Protein AF-A0A914H034-F1 (afdb_monomer_lite)

Sequence (395 aa):
MANRPNILLDRRVVGFWAYSAEQTKTSGAKRRPGQNGGRAINGGMAKENAAGRPIFCCCFVCADVLFEVFKFCGPFVLGLKVALISDRFDLLVDAHFNSKEWTLGHLEIQRADDGKGAEIVKIVYNDYERCVERRLPIPQEPFPDNVIGFEGLKISNIDQSVIGFLGLIRPIFNSNGTNLTIYTKDDQNRSLEIICEKIWPLVKDNICGFRLLSSDLDNLRQFSPTVIGDCPKLRVIEFFDLFPEFPADDSAGASSEQAVAKWLHTPRGDGLPKVLRSSYFDSEKMEGLKMEFVNSTNPVNFIIICLWCCSDDVVPFESRNNLTGERLEFRHFKNNYWLLVRCPIERDEDKWAKLEKEAVEWEWYQGNLIIIDFKDRDIAEGNSTLDFDTDGFRH

Radius of gyration: 30.01 Å; chains: 1; bounding box: 95×76×63 Å

Foldseek 3Di:
DDDDDDDDDDPPPDPDDDDDDDDDDDDDDDDDDDDDDDDDDDDDDDDDDPPPDHDPDPPPDDLVNVVVVCVVPDLVCLVPPVLVPDVVSVVSNCVVQVVAADAAEEWEWAQDPVNPHIWIFDWDADPNDTDTPDIGHQDQAADPPSHQFYLEYEYAFDDPSVLNSLQSCLVNLVRAAAAEEEDADPVFLVLLVCCQPRVCVSRQQRHQEYEYEQSNLLSNCLVPLLSLVSRQNHAEYEYEAEAAAPPADSPSPDGSNSVVVVSQPDAHPVRAAREYEYCDDDPVRVVVVVVCVQVDQEAHWYKYKHQHPPDPPDDWDWDDRPNHQWIWTWADDPDRIIITTIGHPDDDVVVVVVSNVCSVVPDCSRTNYYYYHYGNVSYDDDDDDPPDPPPDDDD

Secondary structure (DSSP, 8-state):
----------S----S----------------------------PPPPPTT-----------HHHHHHHHTTS-HHHIIIIIGGG-HHHHHHHHHHHTT--EEEEEEEEEE-TTSSSEEEEEEEEETTEEEEEEEEEPPSSPPPTTEEEEEEEEE--B-HHHHHHHHHTHHHHTTSPEEEEE---TT-HHHHHHIIIIIHHHHGGGEEEEEE-HHHHHHHHHH-TTTTTT-TT--EEEESS----SS---STTS-HHHHHHHHHTSPPTT-PPEEEEES---HHHHHHHHHHHHH--S---EEEEES----TT---EEEEETTTTEEEEEEEETTTEEEEEEEESS--HHHHHHHHHHHHT--TTSS-EEEE---GGGB---SS------TT---

pLDDT: mean 73.42, std 23.0, range [24.98, 97.38]

Structure (mmCIF, N/CA/C/O backbone):
data_AF-A0A914H034-F1
#
_entry.id   AF-A0A914H034-F1
#
loop_
_atom_site.group_PDB
_atom_site.id
_atom_site.type_symbol
_atom_site.label_atom_id
_atom_site.label_alt_id
_atom_site.label_comp_id
_atom_site.label_asym_id
_atom_site.label_entity_id
_atom_site.label_seq_id
_atom_site.pdbx_PDB_ins_code
_atom_site.Cartn_x
_atom_site.Cartn_y
_atom_site.Cartn_z
_atom_site.occupancy
_atom_site.B_iso_or_equiv
_atom_site.auth_seq_id
_atom_site.auth_comp_id
_atom_site.auth_asym_id
_atom_site.auth_atom_id
_atom_site.pdbx_PDB_model_num
ATOM 1 N N . MET A 1 1 ? 27.112 -2.038 25.790 1.00 33.78 1 MET A N 1
ATOM 2 C CA . MET A 1 1 ? 27.891 -2.229 24.545 1.00 33.78 1 MET A CA 1
ATOM 3 C C . MET A 1 1 ? 27.440 -1.175 23.547 1.00 33.78 1 MET A C 1
ATOM 5 O O . MET A 1 1 ? 26.280 -0.800 23.580 1.00 33.78 1 MET A O 1
ATOM 9 N N . ALA A 1 2 ? 28.393 -0.583 22.834 1.00 26.38 2 ALA A N 1
ATOM 10 C CA . ALA A 1 2 ? 28.428 0.838 22.497 1.00 26.38 2 ALA A CA 1
ATOM 11 C C . ALA A 1 2 ? 27.430 1.333 21.428 1.00 26.38 2 ALA A C 1
ATOM 13 O O . ALA A 1 2 ? 27.251 0.714 20.382 1.00 26.38 2 ALA A O 1
ATOM 14 N N . ASN A 1 3 ? 26.879 2.518 21.715 1.00 26.77 3 ASN A N 1
ATOM 15 C CA . ASN A 1 3 ? 26.136 3.423 20.836 1.00 26.77 3 ASN A CA 1
ATOM 16 C C . ASN A 1 3 ? 26.918 3.781 19.559 1.00 26.77 3 ASN A C 1
ATOM 18 O O . ASN A 1 3 ? 28.093 4.142 19.638 1.00 26.77 3 ASN A O 1
ATOM 22 N N . ARG A 1 4 ? 26.234 3.812 18.407 1.00 27.89 4 ARG A N 1
ATOM 23 C CA . ARG A 1 4 ? 26.635 4.607 17.233 1.00 27.89 4 ARG A CA 1
ATOM 24 C C . ARG A 1 4 ? 25.647 5.771 17.056 1.00 27.89 4 ARG A C 1
ATOM 26 O O . ARG A 1 4 ? 24.446 5.530 17.162 1.00 27.89 4 ARG A O 1
ATOM 33 N N . PRO A 1 5 ? 26.107 7.009 16.806 1.00 29.20 5 PRO A N 1
ATOM 34 C CA . PRO A 1 5 ? 25.226 8.156 16.627 1.00 29.20 5 PRO A CA 1
ATOM 35 C C . PRO A 1 5 ? 24.739 8.259 15.174 1.00 29.20 5 PRO A C 1
ATOM 37 O O . PRO A 1 5 ? 25.544 8.237 14.244 1.00 29.20 5 PRO A O 1
ATOM 40 N N . ASN A 1 6 ? 23.428 8.429 14.989 1.00 26.75 6 ASN A N 1
ATOM 41 C CA . ASN A 1 6 ? 22.855 8.968 13.755 1.00 26.75 6 ASN A CA 1
ATOM 42 C C . ASN A 1 6 ? 23.093 10.482 13.745 1.00 26.75 6 ASN A C 1
ATOM 44 O O . ASN A 1 6 ? 22.593 11.198 14.613 1.00 26.75 6 ASN A O 1
ATOM 48 N N . ILE A 1 7 ? 23.870 10.967 12.779 1.00 27.20 7 ILE A N 1
ATOM 49 C CA . ILE A 1 7 ? 24.050 12.399 12.546 1.00 27.20 7 ILE A CA 1
ATOM 50 C C . ILE A 1 7 ? 22.860 12.879 11.708 1.00 27.20 7 ILE A C 1
ATOM 52 O O . ILE A 1 7 ? 22.799 12.646 10.505 1.00 27.20 7 ILE A O 1
ATOM 56 N N . LEU A 1 8 ? 21.910 13.535 12.375 1.00 26.11 8 LEU A N 1
ATOM 57 C CA . LEU A 1 8 ? 20.921 14.420 11.763 1.00 26.11 8 LEU A CA 1
ATOM 58 C C . LEU A 1 8 ? 21.635 15.698 11.302 1.00 26.11 8 LEU A C 1
ATOM 60 O O . LEU A 1 8 ? 22.186 16.427 12.125 1.00 26.11 8 LEU A O 1
ATOM 64 N N . LEU A 1 9 ? 21.611 15.984 10.001 1.00 27.09 9 LEU A N 1
ATOM 65 C CA . LEU A 1 9 ? 21.954 17.305 9.476 1.00 27.09 9 LEU A CA 1
ATOM 66 C C . LEU A 1 9 ? 20.685 18.166 9.453 1.00 27.09 9 LEU A C 1
ATOM 68 O O . LEU A 1 9 ? 19.793 17.983 8.627 1.00 27.09 9 LEU A O 1
ATOM 72 N N . ASP A 1 10 ? 20.618 19.081 10.418 1.00 25.31 10 ASP A N 1
ATOM 73 C CA . ASP A 1 10 ? 19.625 20.146 10.548 1.00 25.31 10 ASP A CA 1
ATOM 74 C C . ASP A 1 10 ? 19.716 21.123 9.357 1.00 25.31 10 ASP A C 1
ATOM 76 O O . ASP A 1 10 ? 20.779 21.664 9.046 1.00 25.31 10 ASP A O 1
ATOM 80 N N . ARG A 1 11 ? 18.584 21.370 8.689 1.00 31.94 11 ARG A N 1
ATOM 81 C CA . ARG A 1 11 ? 18.428 22.272 7.532 1.00 31.94 11 ARG A CA 1
ATOM 82 C C . ARG A 1 11 ? 18.349 23.765 7.911 1.00 31.94 11 ARG A C 1
ATOM 84 O O . ARG A 1 11 ? 17.781 24.555 7.160 1.00 31.94 11 ARG A O 1
ATOM 91 N N . ARG A 1 12 ? 18.909 24.201 9.045 1.00 28.81 12 ARG A N 1
ATOM 92 C CA . ARG A 1 12 ? 18.819 25.605 9.503 1.00 28.81 12 ARG A CA 1
ATOM 93 C C . ARG A 1 12 ? 20.148 26.298 9.804 1.00 28.81 12 ARG A C 1
ATOM 95 O O . ARG A 1 12 ? 20.199 27.084 10.735 1.00 28.81 12 ARG A O 1
ATOM 102 N N . VAL A 1 13 ? 21.214 26.102 9.025 1.00 31.27 13 VAL A N 1
ATOM 103 C CA . VAL A 1 13 ? 22.381 27.015 9.080 1.00 31.27 13 VAL A CA 1
ATOM 104 C C . VAL A 1 13 ? 23.080 27.119 7.718 1.00 31.27 13 VAL A C 1
ATOM 106 O O . VAL A 1 13 ? 24.207 26.672 7.556 1.00 31.27 13 VAL A O 1
ATOM 109 N N . VAL A 1 14 ? 22.439 27.720 6.712 1.00 29.75 14 VAL A N 1
ATOM 110 C CA . VAL A 1 14 ? 23.161 28.266 5.543 1.00 29.75 14 VAL A CA 1
ATOM 111 C C . VAL A 1 14 ? 22.533 29.601 5.176 1.00 29.75 14 VAL A C 1
ATOM 113 O O . VAL A 1 14 ? 21.721 29.730 4.270 1.00 29.75 14 VAL A O 1
ATOM 116 N N . GLY A 1 15 ? 22.877 30.607 5.961 1.00 30.59 15 GLY A N 1
ATOM 117 C CA . GLY A 1 15 ? 22.486 31.982 5.717 1.00 30.59 15 GLY A CA 1
ATOM 118 C C . GLY A 1 15 ? 23.457 32.885 6.437 1.00 30.59 15 GLY A C 1
ATOM 119 O O . GLY A 1 15 ? 23.074 33.483 7.420 1.00 30.59 15 GLY A O 1
ATOM 120 N N . PHE A 1 16 ? 24.721 32.889 6.019 1.00 28.45 16 PHE A N 1
ATOM 121 C CA . PHE A 1 16 ? 25.703 33.949 6.261 1.00 28.45 16 PHE A CA 1
ATOM 122 C C . PHE A 1 16 ? 26.951 33.595 5.434 1.00 28.45 16 PHE A C 1
ATOM 124 O O . PHE A 1 16 ? 27.324 32.428 5.393 1.00 28.45 16 PHE A O 1
ATOM 131 N N . TRP A 1 17 ? 27.565 34.594 4.790 1.00 24.98 17 TRP A N 1
ATOM 132 C CA . TRP A 1 17 ? 28.647 34.528 3.780 1.00 24.98 17 TRP A CA 1
ATOM 133 C C . TRP A 1 17 ? 28.222 34.530 2.301 1.00 24.98 17 TRP A C 1
ATOM 135 O O . TRP A 1 17 ? 28.810 33.862 1.458 1.00 24.98 17 TRP A O 1
ATOM 145 N N . ALA A 1 18 ? 27.278 35.406 1.959 1.00 27.52 18 ALA A N 1
ATOM 146 C CA . ALA A 1 18 ? 27.409 36.208 0.746 1.00 27.52 18 ALA A CA 1
ATOM 147 C C . ALA A 1 18 ? 28.005 37.560 1.164 1.00 27.52 18 ALA A C 1
ATOM 149 O O . ALA A 1 18 ? 27.320 38.307 1.848 1.00 27.52 18 ALA A O 1
ATOM 150 N N . TYR A 1 19 ? 29.280 37.821 0.859 1.00 25.20 19 TYR A N 1
ATOM 151 C CA . TYR A 1 19 ? 29.869 39.144 0.581 1.00 25.20 19 TYR A CA 1
ATOM 152 C C . TYR A 1 19 ? 31.392 39.001 0.435 1.00 25.20 19 TYR A C 1
ATOM 154 O O . TYR A 1 19 ? 32.032 38.314 1.225 1.00 25.20 19 TYR A O 1
ATOM 162 N N . SER A 1 20 ? 31.955 39.744 -0.520 1.00 27.52 20 SER A N 1
ATOM 163 C CA . SER A 1 20 ? 33.391 39.953 -0.773 1.00 27.52 20 SER A CA 1
ATOM 164 C C . SER A 1 20 ? 34.043 39.049 -1.827 1.00 27.52 20 SER A C 1
ATOM 166 O O . SER A 1 20 ? 34.784 38.125 -1.510 1.00 27.52 20 SER A O 1
ATOM 168 N N . ALA A 1 21 ? 33.808 39.380 -3.102 1.00 26.20 21 ALA A N 1
ATOM 169 C CA . ALA A 1 21 ? 34.859 39.411 -4.127 1.00 26.20 21 ALA A CA 1
ATOM 170 C C . ALA A 1 21 ? 34.345 40.125 -5.393 1.00 26.20 21 ALA A C 1
ATOM 172 O O . ALA A 1 21 ? 34.190 39.525 -6.452 1.00 26.20 21 ALA A O 1
ATOM 173 N N . GLU A 1 22 ? 34.088 41.427 -5.279 1.00 27.95 22 GLU A N 1
ATOM 174 C CA . GLU A 1 22 ? 34.016 42.329 -6.429 1.00 27.95 22 GLU A CA 1
ATOM 175 C C . GLU A 1 22 ? 35.143 43.363 -6.273 1.00 27.95 22 GLU A C 1
ATOM 177 O O . GLU A 1 22 ? 35.402 43.818 -5.161 1.00 27.95 22 GLU A O 1
ATOM 182 N N . GLN A 1 23 ? 35.797 43.714 -7.389 1.00 27.25 23 GLN A N 1
ATOM 183 C CA . GLN A 1 23 ? 37.018 44.537 -7.539 1.00 27.25 23 GLN A CA 1
ATOM 184 C C . GLN A 1 23 ? 38.332 43.755 -7.303 1.00 27.25 23 GLN A C 1
ATOM 186 O O . GLN A 1 23 ? 38.670 43.375 -6.195 1.00 27.25 23 GLN A O 1
ATOM 191 N N . THR A 1 24 ? 39.183 43.463 -8.289 1.00 27.30 24 THR A N 1
ATOM 192 C CA . THR A 1 24 ? 39.788 44.374 -9.270 1.00 27.30 24 THR A CA 1
ATOM 193 C C . THR A 1 24 ? 40.507 43.555 -10.362 1.00 27.30 24 THR A C 1
ATOM 195 O O . THR A 1 24 ? 41.360 42.720 -10.072 1.00 27.30 24 THR A O 1
ATOM 198 N N . LYS A 1 25 ? 40.228 43.824 -11.643 1.00 28.62 25 LYS A N 1
ATOM 199 C CA . LYS A 1 25 ? 41.107 43.465 -12.771 1.00 28.62 25 LYS A CA 1
ATOM 200 C C . LYS A 1 25 ? 41.121 44.622 -13.761 1.00 28.62 25 LYS A C 1
ATOM 202 O O . LYS A 1 25 ? 40.299 44.649 -14.660 1.00 28.62 25 LYS A O 1
ATOM 207 N N . THR A 1 26 ? 42.078 45.534 -13.609 1.00 30.92 26 THR A N 1
ATOM 208 C CA . THR A 1 26 ? 42.642 46.329 -14.714 1.00 30.92 26 THR A CA 1
ATOM 209 C C . THR A 1 26 ? 43.919 47.018 -14.242 1.00 30.92 26 THR A C 1
ATOM 211 O O . THR A 1 26 ? 43.862 48.069 -13.612 1.00 30.92 26 THR A O 1
ATOM 214 N N . SER A 1 27 ? 45.081 46.471 -14.590 1.00 29.19 27 SER A N 1
ATOM 215 C CA . SER A 1 27 ? 46.265 47.290 -14.864 1.00 29.19 27 SER A CA 1
ATOM 216 C C . SER A 1 27 ? 47.258 46.496 -15.714 1.00 29.19 27 SER A C 1
ATOM 218 O O . SER A 1 27 ? 47.774 45.450 -15.328 1.00 29.19 27 SER A O 1
ATOM 220 N N . GLY A 1 28 ? 47.476 46.987 -16.934 1.00 28.36 28 GLY A N 1
ATOM 221 C CA . GLY A 1 28 ? 48.569 46.552 -17.794 1.00 28.36 28 GLY A CA 1
ATOM 222 C C . GLY A 1 28 ? 49.893 47.131 -17.301 1.00 28.36 28 GLY A C 1
ATOM 223 O O . GLY A 1 28 ? 49.945 48.262 -16.823 1.00 28.36 28 GLY A O 1
ATOM 224 N N . ALA A 1 29 ? 50.974 46.369 -17.448 1.00 28.22 29 ALA A N 1
ATOM 225 C CA . ALA A 1 29 ? 52.325 46.821 -17.135 1.00 28.22 29 ALA A CA 1
ATOM 226 C C . ALA A 1 29 ? 53.137 47.074 -18.416 1.00 28.22 29 ALA A C 1
ATOM 228 O O . ALA A 1 29 ? 53.155 46.255 -19.336 1.00 28.22 29 ALA A O 1
ATOM 229 N N . LYS A 1 30 ? 53.861 48.201 -18.446 1.00 31.17 30 LYS A N 1
ATOM 230 C CA . LYS A 1 30 ? 54.890 48.552 -19.436 1.00 31.17 30 LYS A CA 1
ATOM 231 C C . LYS A 1 30 ? 56.247 48.712 -18.714 1.00 31.17 30 LYS A C 1
ATOM 233 O O . LYS A 1 30 ? 56.347 49.529 -17.814 1.00 31.17 30 LYS A O 1
ATOM 238 N N . ARG A 1 31 ? 57.260 47.978 -19.212 1.00 27.50 31 ARG A N 1
ATOM 239 C CA . ARG A 1 31 ? 58.741 48.203 -19.232 1.00 27.50 31 ARG A CA 1
ATOM 240 C C . ARG A 1 31 ? 59.597 48.274 -17.925 1.00 27.50 31 ARG A C 1
ATOM 242 O O . ARG A 1 31 ? 59.511 49.240 -17.191 1.00 27.50 31 ARG A O 1
ATOM 249 N N .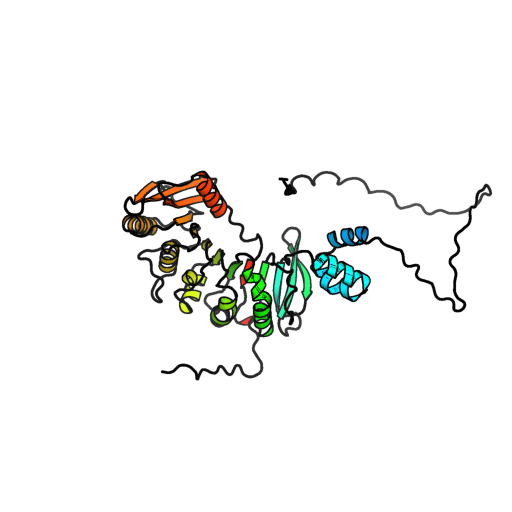 ARG A 1 32 ? 60.496 47.261 -17.793 1.00 27.91 32 ARG A N 1
ATOM 250 C CA . ARG A 1 32 ? 61.972 47.157 -17.460 1.00 27.91 32 ARG A CA 1
ATOM 251 C C . ARG A 1 32 ? 62.747 48.338 -16.798 1.00 27.91 32 ARG A C 1
ATOM 253 O O . ARG A 1 32 ? 62.355 49.467 -17.056 1.00 27.91 32 ARG A O 1
ATOM 260 N N . PRO A 1 33 ? 63.997 48.150 -16.260 1.00 40.22 33 PRO A N 1
ATOM 261 C CA . PRO A 1 33 ? 64.722 46.964 -15.718 1.00 40.22 33 PRO A CA 1
ATOM 262 C C . PRO A 1 33 ? 65.482 47.224 -14.371 1.00 40.22 33 PRO A C 1
ATOM 264 O O . PRO A 1 33 ? 65.667 48.365 -13.968 1.00 40.22 33 PRO A O 1
ATOM 267 N N . GLY A 1 34 ? 66.025 46.182 -13.717 1.00 27.81 34 GLY A N 1
ATOM 268 C CA . GLY A 1 34 ? 66.984 46.335 -12.602 1.00 27.81 34 GLY A CA 1
ATOM 269 C C . GLY A 1 34 ? 67.473 45.004 -12.013 1.00 27.81 34 GLY A C 1
ATOM 270 O O . GLY A 1 34 ? 66.679 44.099 -11.799 1.00 27.81 34 GLY A O 1
ATOM 271 N N . GLN A 1 35 ? 68.787 44.879 -11.826 1.00 30.94 35 GLN A N 1
ATOM 272 C CA . GLN A 1 35 ? 69.571 43.665 -11.554 1.00 30.94 35 GLN A CA 1
ATOM 273 C C . GLN A 1 35 ? 69.698 43.259 -10.066 1.00 30.94 35 GLN A C 1
ATOM 275 O O . GLN A 1 35 ? 69.736 44.111 -9.187 1.00 30.94 35 GLN A O 1
ATOM 280 N N . ASN A 1 36 ? 69.985 41.956 -9.896 1.00 29.70 36 ASN A N 1
ATOM 281 C CA . ASN A 1 36 ? 70.813 41.272 -8.880 1.00 29.70 36 ASN A CA 1
ATOM 282 C C . ASN A 1 36 ? 70.267 40.955 -7.473 1.00 29.70 36 ASN A C 1
ATOM 284 O O . ASN A 1 36 ? 69.994 41.844 -6.677 1.00 29.70 36 ASN A O 1
ATOM 288 N N . GLY A 1 37 ? 70.340 39.655 -7.122 1.00 27.02 37 GLY A N 1
ATOM 289 C CA . GLY A 1 37 ? 70.694 39.231 -5.758 1.00 27.02 37 GLY A CA 1
ATOM 290 C C . GLY A 1 37 ? 70.120 37.916 -5.198 1.00 27.02 37 GLY A C 1
ATOM 291 O O . GLY A 1 37 ? 69.423 37.972 -4.201 1.00 27.02 37 GLY A O 1
ATOM 292 N N . GLY A 1 38 ? 70.482 36.750 -5.761 1.00 25.88 38 GLY A N 1
ATOM 293 C CA . GLY A 1 38 ? 70.728 35.487 -5.022 1.00 25.88 38 GLY A CA 1
ATOM 294 C C . GLY A 1 38 ? 69.562 34.686 -4.402 1.00 25.88 38 GLY A C 1
ATOM 295 O O . GLY A 1 38 ? 69.016 35.068 -3.379 1.00 25.88 38 GLY A O 1
ATOM 296 N N . ARG A 1 39 ? 69.302 33.462 -4.893 1.00 27.33 39 ARG A N 1
ATOM 297 C CA . ARG A 1 39 ? 69.885 32.183 -4.402 1.00 27.33 39 ARG A CA 1
ATOM 298 C C . ARG A 1 39 ? 69.166 31.017 -5.100 1.00 27.33 39 ARG A C 1
ATOM 300 O O . ARG A 1 39 ? 67.983 30.783 -4.883 1.00 27.33 39 ARG A O 1
ATOM 307 N N . ALA A 1 40 ? 69.886 30.307 -5.964 1.00 29.03 40 ALA A N 1
ATOM 308 C CA . ALA A 1 40 ? 69.410 29.096 -6.619 1.00 29.03 40 ALA A CA 1
ATOM 309 C C . ALA A 1 40 ? 69.685 27.871 -5.736 1.00 29.03 40 ALA A C 1
ATOM 311 O O . ALA A 1 40 ? 70.796 27.714 -5.231 1.00 29.03 40 ALA A O 1
ATOM 312 N N . ILE A 1 41 ? 68.694 26.987 -5.630 1.00 30.16 41 ILE A N 1
ATOM 313 C CA . ILE A 1 41 ? 68.895 25.555 -5.401 1.00 30.16 41 ILE A CA 1
ATOM 314 C C . ILE A 1 41 ? 68.075 24.846 -6.491 1.00 30.16 41 ILE A C 1
ATOM 316 O O . ILE A 1 41 ? 66.880 24.618 -6.343 1.00 30.16 41 ILE A O 1
ATOM 320 N N . ASN A 1 42 ? 68.714 24.590 -7.635 1.00 33.97 42 ASN A N 1
ATOM 321 C CA . ASN A 1 42 ? 68.317 23.522 -8.561 1.00 33.97 42 ASN A CA 1
ATOM 322 C C . ASN A 1 42 ? 68.761 22.188 -7.923 1.00 33.97 42 ASN A C 1
ATOM 324 O O . ASN A 1 42 ? 69.779 22.163 -7.240 1.00 33.97 42 ASN A O 1
ATOM 328 N N . GLY A 1 43 ? 68.125 21.039 -8.115 1.00 27.00 43 GLY A N 1
ATOM 329 C CA . GLY A 1 43 ? 66.999 20.696 -8.966 1.00 27.00 43 GLY A CA 1
ATOM 330 C C . GLY A 1 43 ? 66.716 19.189 -8.871 1.00 27.00 43 GLY A C 1
ATOM 331 O O . GLY A 1 43 ? 67.503 18.431 -8.308 1.00 27.00 43 GLY A O 1
ATOM 332 N N . GLY A 1 44 ? 65.595 18.763 -9.446 1.00 27.41 44 GLY A N 1
ATOM 333 C CA . GLY A 1 44 ? 65.280 17.367 -9.738 1.00 27.41 44 GLY A CA 1
ATOM 334 C C . GLY A 1 44 ? 64.840 17.280 -11.194 1.00 27.41 44 GLY A C 1
ATOM 335 O O . GLY A 1 44 ? 63.781 17.787 -11.549 1.00 27.41 44 GLY A O 1
ATOM 336 N N . MET A 1 45 ? 65.711 16.726 -12.038 1.00 33.88 45 MET A N 1
ATOM 337 C CA . MET A 1 45 ? 65.561 16.611 -13.491 1.00 33.88 45 MET A CA 1
ATOM 338 C C . MET A 1 45 ? 64.436 15.647 -13.887 1.00 33.88 45 MET A C 1
ATOM 340 O O . MET A 1 45 ? 64.402 14.508 -13.421 1.00 33.88 45 MET A O 1
ATOM 344 N N . ALA A 1 46 ? 63.606 16.059 -14.846 1.00 39.12 46 ALA A N 1
ATOM 345 C CA . ALA A 1 46 ? 62.898 15.132 -15.720 1.00 39.12 46 ALA A CA 1
ATOM 346 C C . ALA A 1 46 ? 63.927 14.429 -16.625 1.00 39.12 46 ALA A C 1
ATOM 348 O O . ALA A 1 46 ? 64.769 15.091 -17.233 1.00 39.12 46 ALA A O 1
ATOM 349 N N . LYS A 1 47 ? 63.893 13.095 -16.692 1.00 40.97 47 LYS A N 1
ATOM 350 C CA . LYS A 1 47 ? 64.676 12.324 -17.666 1.00 40.97 47 LYS A CA 1
ATOM 351 C C . LYS A 1 47 ? 63.790 11.990 -18.863 1.00 40.97 47 LYS A C 1
ATOM 353 O O . LYS A 1 47 ? 62.738 11.383 -18.694 1.00 40.97 47 LYS A O 1
ATOM 358 N N . GLU A 1 48 ? 64.247 12.358 -20.053 1.00 36.66 48 GLU A N 1
ATOM 359 C CA . GLU A 1 48 ? 63.692 11.929 -21.338 1.00 36.66 48 GLU A CA 1
ATOM 360 C C . GLU A 1 48 ? 64.428 10.670 -21.823 1.00 36.66 48 GLU A C 1
ATOM 362 O O . GLU A 1 48 ? 65.621 10.494 -21.566 1.00 36.66 48 GLU A O 1
ATOM 367 N N . ASN A 1 49 ? 63.730 9.778 -22.527 1.00 46.34 49 ASN A N 1
ATOM 368 C CA . ASN A 1 49 ? 64.359 8.700 -23.289 1.00 46.34 49 ASN A CA 1
ATOM 369 C C . ASN A 1 49 ? 64.638 9.159 -24.733 1.00 46.34 49 ASN A C 1
ATOM 371 O O . ASN A 1 49 ? 64.053 10.126 -25.218 1.00 46.34 49 ASN A O 1
ATOM 375 N N . ALA A 1 50 ? 65.534 8.449 -25.429 1.00 47.16 50 ALA A N 1
ATOM 376 C CA . ALA A 1 50 ? 66.134 8.836 -26.716 1.00 47.16 50 ALA A CA 1
ATOM 377 C C . ALA A 1 50 ? 65.162 9.005 -27.914 1.00 47.16 50 ALA A C 1
ATOM 379 O O . ALA A 1 50 ? 65.611 9.184 -29.041 1.00 47.16 50 ALA A O 1
ATOM 380 N N . ALA A 1 51 ? 63.847 8.958 -27.687 1.00 51.97 51 ALA A N 1
ATOM 381 C CA . ALA A 1 51 ? 62.807 9.169 -28.692 1.00 51.97 51 ALA A CA 1
ATOM 382 C C . ALA A 1 51 ? 61.851 10.340 -28.364 1.00 51.97 51 ALA A C 1
ATOM 384 O O . ALA A 1 51 ? 60.840 10.494 -29.045 1.00 51.97 51 ALA A O 1
ATOM 385 N N . GLY A 1 52 ? 62.138 11.156 -27.340 1.00 41.91 52 GLY A N 1
ATOM 386 C CA . GLY A 1 52 ? 61.424 12.417 -27.093 1.00 41.91 52 GLY A CA 1
ATOM 387 C C . GLY A 1 52 ? 59.934 12.276 -26.749 1.00 41.91 52 GLY A C 1
ATOM 388 O O . GLY A 1 52 ? 59.139 13.133 -27.131 1.00 41.91 52 GLY A O 1
ATOM 389 N N . ARG A 1 53 ? 59.523 11.206 -26.049 1.00 35.97 53 ARG A N 1
ATOM 390 C CA . ARG A 1 53 ? 58.152 11.090 -25.516 1.00 35.97 53 ARG A CA 1
ATOM 391 C C . ARG A 1 53 ? 58.112 11.459 -24.028 1.00 35.97 53 ARG A C 1
ATOM 393 O O . ARG A 1 53 ? 58.981 11.006 -23.282 1.00 35.97 53 ARG A O 1
ATOM 400 N N . PRO A 1 54 ? 57.102 12.223 -23.569 1.00 34.31 54 PRO A N 1
ATOM 401 C CA . PRO A 1 54 ? 56.961 12.554 -22.158 1.00 34.31 54 PRO A CA 1
ATOM 402 C C . PRO A 1 54 ? 56.644 11.294 -21.345 1.00 34.31 54 PRO A C 1
ATOM 404 O O . PRO A 1 54 ? 55.698 10.564 -21.643 1.00 34.31 54 PRO A O 1
ATOM 407 N N . ILE A 1 55 ? 57.432 11.048 -20.299 1.00 40.06 55 ILE A N 1
ATOM 408 C CA . ILE A 1 55 ? 57.099 10.069 -19.265 1.00 40.06 55 ILE A CA 1
ATOM 409 C C . ILE A 1 55 ? 56.025 10.720 -18.392 1.00 40.06 55 ILE A C 1
ATOM 411 O O . ILE A 1 55 ? 56.313 11.663 -17.654 1.00 40.06 55 ILE A O 1
ATOM 415 N N . PHE A 1 56 ? 54.783 10.240 -18.480 1.00 35.94 56 PHE A N 1
ATOM 416 C CA . PHE A 1 56 ? 53.770 10.572 -17.482 1.00 35.94 56 PHE A CA 1
ATOM 417 C C . PHE A 1 56 ? 54.241 10.001 -16.144 1.00 35.94 56 PHE A C 1
ATOM 419 O O . PHE A 1 56 ? 54.238 8.791 -15.922 1.00 35.94 56 PHE A O 1
ATOM 426 N N . CYS A 1 57 ? 54.712 10.881 -15.266 1.00 31.81 57 CYS A N 1
ATOM 427 C CA . CYS A 1 57 ? 54.997 10.539 -13.886 1.00 31.81 57 CYS A CA 1
ATOM 428 C C . CYS A 1 57 ? 53.659 10.155 -13.241 1.00 31.81 57 CYS A C 1
ATOM 430 O O . CYS A 1 57 ? 52.777 11.003 -13.108 1.00 31.81 57 CYS A O 1
ATOM 432 N N . CYS A 1 58 ? 53.474 8.878 -12.898 1.00 35.56 58 CYS A N 1
ATOM 433 C CA . CYS A 1 58 ? 52.323 8.434 -12.119 1.00 35.56 58 CYS A CA 1
ATOM 434 C C . CYS A 1 58 ? 52.348 9.148 -10.764 1.00 35.56 58 CYS A C 1
ATOM 436 O O . CYS A 1 58 ? 53.057 8.731 -9.847 1.00 35.56 58 CYS A O 1
ATOM 438 N N . CYS A 1 59 ? 51.579 10.228 -10.627 1.00 38.66 59 CYS A N 1
ATOM 439 C CA . CYS A 1 59 ? 51.277 10.811 -9.330 1.00 38.66 59 CYS A CA 1
ATOM 440 C C . CYS A 1 59 ? 50.602 9.729 -8.474 1.00 38.66 59 CYS A C 1
ATOM 442 O O . CYS A 1 59 ? 49.499 9.279 -8.781 1.00 38.66 59 CYS A O 1
ATOM 444 N N . PHE A 1 60 ? 51.278 9.279 -7.417 1.00 41.66 60 PHE A N 1
ATOM 445 C CA . PHE A 1 60 ? 50.723 8.343 -6.443 1.00 41.66 60 PHE A CA 1
ATOM 446 C C . PHE A 1 60 ? 49.657 9.074 -5.614 1.00 41.66 60 PHE A C 1
ATOM 448 O O . PHE A 1 60 ? 49.960 9.705 -4.606 1.00 41.66 60 PHE A O 1
ATOM 455 N N . VAL A 1 61 ? 48.401 9.025 -6.055 1.00 53.69 61 VAL A N 1
ATOM 456 C CA . VAL A 1 61 ? 47.261 9.440 -5.229 1.00 53.69 61 VAL A CA 1
ATOM 457 C C . VAL A 1 61 ? 46.918 8.274 -4.291 1.00 53.69 61 VAL A C 1
ATOM 459 O O . VAL A 1 61 ? 46.806 7.127 -4.733 1.00 53.69 61 VAL A O 1
ATOM 462 N N . CYS A 1 62 ? 46.832 8.544 -2.985 1.00 54.16 62 CYS A N 1
ATOM 463 C CA . CYS A 1 62 ? 46.509 7.540 -1.965 1.00 54.16 62 CYS A CA 1
ATOM 464 C C . CYS A 1 62 ? 45.054 7.054 -2.112 1.00 54.16 62 CYS A C 1
ATOM 466 O O . CYS A 1 62 ? 44.179 7.843 -2.470 1.00 54.16 62 CYS A O 1
ATOM 468 N N . ALA A 1 63 ? 44.788 5.780 -1.799 1.00 53.97 63 ALA A N 1
ATOM 469 C CA . ALA A 1 63 ? 43.442 5.197 -1.825 1.00 53.97 63 ALA A CA 1
ATOM 470 C C . ALA A 1 63 ? 42.452 5.980 -0.944 1.00 53.97 63 ALA A C 1
ATOM 472 O O . ALA A 1 63 ? 41.323 6.209 -1.361 1.00 53.97 63 ALA A O 1
ATOM 473 N N . ASP A 1 64 ? 42.898 6.486 0.208 1.00 55.69 64 ASP A N 1
ATOM 474 C CA . ASP A 1 64 ? 42.063 7.285 1.116 1.00 55.69 64 ASP A CA 1
ATOM 475 C C . ASP A 1 64 ? 41.584 8.591 0.469 1.00 55.69 64 ASP A C 1
ATOM 477 O O . ASP A 1 64 ? 40.432 8.986 0.619 1.00 55.69 64 ASP A O 1
ATOM 481 N N . VAL A 1 65 ? 42.443 9.233 -0.329 1.00 56.28 65 VAL A N 1
ATOM 482 C CA . VAL A 1 65 ? 42.096 10.455 -1.073 1.00 56.28 65 VAL A CA 1
ATOM 483 C C . VAL A 1 65 ? 41.117 10.135 -2.207 1.00 56.28 65 VAL A C 1
ATOM 485 O O . VAL A 1 65 ? 40.224 10.927 -2.490 1.00 56.28 65 VAL A O 1
ATOM 488 N N . LEU A 1 66 ? 41.236 8.957 -2.827 1.00 55.00 66 LEU A N 1
ATOM 489 C CA . LEU A 1 66 ? 40.315 8.475 -3.862 1.00 55.00 66 LEU A CA 1
ATOM 490 C C . LEU A 1 66 ? 38.937 8.086 -3.296 1.00 55.00 66 LEU A C 1
ATOM 492 O O . LEU A 1 66 ? 37.923 8.387 -3.920 1.00 55.00 66 LEU A O 1
ATOM 496 N N . PHE A 1 67 ? 38.873 7.506 -2.094 1.00 57.41 67 PHE A N 1
ATOM 497 C CA . PHE A 1 67 ? 37.605 7.234 -1.407 1.00 57.41 67 PHE A CA 1
ATOM 498 C C . PHE A 1 67 ? 36.858 8.516 -1.020 1.00 57.41 67 PHE A C 1
ATOM 500 O O . PHE A 1 67 ? 35.631 8.556 -1.099 1.00 57.41 67 PHE A O 1
ATOM 507 N N . GLU A 1 68 ? 37.573 9.578 -0.642 1.00 57.28 68 GLU A N 1
ATOM 508 C CA . GLU A 1 68 ? 36.958 10.892 -0.420 1.00 57.28 68 GLU A CA 1
ATOM 509 C C . GLU A 1 68 ? 36.381 11.470 -1.723 1.00 57.28 68 GLU A C 1
ATOM 511 O O . GLU A 1 68 ? 35.298 12.048 -1.698 1.00 57.28 68 GLU A O 1
ATOM 516 N N . VAL A 1 69 ? 37.016 11.237 -2.881 1.00 55.03 69 VAL A N 1
ATOM 517 C CA . VAL A 1 69 ? 36.473 11.625 -4.201 1.00 55.03 69 VAL A CA 1
ATOM 518 C C . VAL A 1 69 ? 35.169 10.882 -4.530 1.00 55.03 69 VAL A C 1
ATOM 520 O O . VAL A 1 69 ? 34.277 11.468 -5.146 1.00 55.03 69 VAL A O 1
ATOM 523 N N . PHE A 1 70 ? 34.994 9.638 -4.064 1.00 57.50 70 PHE A N 1
ATOM 524 C CA . PHE A 1 70 ? 33.735 8.893 -4.227 1.00 57.50 70 PHE A CA 1
ATOM 525 C C . PHE A 1 70 ? 32.567 9.516 -3.459 1.00 57.50 70 PHE A C 1
ATOM 527 O O . PHE A 1 70 ? 31.428 9.347 -3.872 1.00 57.50 70 PHE A O 1
ATOM 534 N N . LYS A 1 71 ? 32.815 10.301 -2.401 1.00 57.94 71 LYS A N 1
ATOM 535 C CA . LYS A 1 71 ? 31.745 11.062 -1.731 1.00 57.94 71 LYS A CA 1
ATOM 536 C C . LYS A 1 71 ? 31.179 12.183 -2.607 1.00 57.94 71 LYS A C 1
ATOM 538 O O . LYS A 1 71 ? 30.048 12.603 -2.393 1.00 57.94 71 LYS A O 1
ATOM 543 N N . PHE A 1 72 ? 31.958 12.668 -3.575 1.00 51.16 72 PHE A N 1
ATOM 544 C CA . PHE A 1 72 ? 31.570 13.755 -4.481 1.00 51.16 72 PHE A CA 1
ATOM 545 C C . PHE A 1 72 ? 31.038 13.257 -5.831 1.00 51.16 72 PHE A C 1
ATOM 547 O O . PHE A 1 72 ? 30.428 14.027 -6.570 1.00 51.16 72 PHE A O 1
ATOM 554 N N . CYS A 1 73 ? 31.249 11.981 -6.162 1.00 55.88 73 CYS A N 1
ATOM 555 C CA . CYS A 1 73 ? 30.718 11.353 -7.367 1.00 55.88 73 CYS A CA 1
ATOM 556 C C . CYS A 1 73 ? 29.538 10.457 -6.982 1.00 55.88 73 CYS A C 1
ATOM 558 O O . CYS A 1 73 ? 29.704 9.533 -6.196 1.00 55.88 73 CYS A O 1
ATOM 560 N N . GLY A 1 74 ? 28.348 10.691 -7.544 1.00 57.09 74 GLY A N 1
ATOM 561 C CA . GLY A 1 74 ? 27.193 9.835 -7.259 1.00 57.09 74 GLY A CA 1
ATOM 562 C C . GLY A 1 74 ? 27.501 8.348 -7.539 1.00 57.09 74 GLY A C 1
ATOM 563 O O . GLY A 1 74 ? 28.180 8.073 -8.536 1.00 57.09 74 GLY A O 1
ATOM 564 N N . PRO A 1 75 ? 26.983 7.392 -6.734 1.00 56.19 75 PRO A N 1
ATOM 565 C CA . PRO A 1 75 ? 27.301 5.957 -6.839 1.00 56.19 75 PRO A CA 1
ATOM 566 C C . PRO A 1 75 ? 27.199 5.411 -8.270 1.00 56.19 75 PRO A C 1
ATOM 568 O O . PRO A 1 75 ? 28.039 4.660 -8.761 1.00 56.19 75 PRO A O 1
ATOM 571 N N . PHE A 1 76 ? 26.203 5.921 -8.988 1.00 54.34 76 PHE A N 1
ATOM 572 C CA . PHE A 1 76 ? 25.901 5.592 -10.368 1.00 54.34 76 PHE A CA 1
ATOM 573 C C . PHE A 1 76 ? 26.967 6.036 -11.399 1.00 54.34 76 PHE A C 1
ATOM 575 O O . PHE A 1 76 ? 27.213 5.354 -12.394 1.00 54.34 76 PHE A O 1
ATOM 582 N N . VAL A 1 77 ? 27.611 7.191 -11.203 1.00 55.81 77 VAL A N 1
ATOM 583 C CA . VAL A 1 77 ? 28.665 7.698 -12.110 1.00 55.81 77 VAL A CA 1
ATOM 584 C C . VAL A 1 77 ? 29.921 6.847 -11.987 1.00 55.81 77 VAL A C 1
ATOM 586 O O . VAL A 1 77 ? 30.592 6.569 -12.981 1.00 55.81 77 VAL A O 1
ATOM 589 N N . LEU A 1 78 ? 30.204 6.418 -10.764 1.00 59.66 78 LEU A N 1
ATOM 590 C CA . LEU A 1 78 ? 31.397 5.675 -10.429 1.00 59.66 78 LEU A CA 1
ATOM 591 C C . LEU A 1 78 ? 31.359 4.255 -11.020 1.00 59.66 78 LEU A C 1
ATOM 593 O O . LEU A 1 78 ? 32.294 3.872 -11.722 1.00 59.66 78 LEU A O 1
ATOM 597 N N . GLY A 1 79 ? 30.240 3.541 -10.840 1.00 55.03 79 GLY A N 1
ATOM 598 C CA . GLY A 1 79 ? 30.061 2.181 -11.362 1.00 55.03 79 GLY A CA 1
ATOM 599 C C . GLY A 1 79 ? 29.978 2.093 -12.890 1.00 55.03 79 GLY A C 1
ATOM 600 O O . GLY A 1 79 ? 30.483 1.143 -13.470 1.00 55.03 79 GLY A O 1
ATOM 601 N N . LEU A 1 80 ? 29.395 3.090 -13.572 1.00 53.78 80 LEU A N 1
ATOM 602 C CA . LEU A 1 80 ? 29.135 2.981 -15.018 1.00 53.78 80 LEU A CA 1
ATOM 603 C C . LEU A 1 80 ? 30.186 3.635 -15.929 1.00 53.78 80 LEU A C 1
ATOM 605 O O . LEU A 1 80 ? 30.156 3.411 -17.137 1.00 53.78 80 LEU A O 1
ATOM 609 N N . LYS A 1 81 ? 31.029 4.537 -15.408 1.00 49.34 81 LYS A N 1
ATOM 610 C CA . LYS A 1 81 ? 31.987 5.309 -16.229 1.00 49.34 81 LYS A CA 1
ATOM 611 C C . LYS A 1 81 ? 33.429 5.225 -15.757 1.00 49.34 81 LYS A C 1
ATOM 613 O O . LYS A 1 81 ? 34.311 5.297 -16.599 1.00 49.34 81 LYS A O 1
ATOM 618 N N . VAL A 1 82 ? 33.676 5.160 -14.451 1.00 50.75 82 VAL A N 1
ATOM 619 C CA . VAL A 1 82 ? 35.040 5.285 -13.909 1.00 50.75 82 VAL A CA 1
ATOM 620 C C . VAL A 1 82 ? 35.723 3.928 -13.797 1.00 50.75 82 VAL A C 1
ATOM 622 O O . VAL A 1 82 ? 36.914 3.844 -14.084 1.00 50.75 82 VAL A O 1
ATOM 625 N N . ALA A 1 83 ? 34.945 2.895 -13.466 1.00 48.06 83 ALA A N 1
ATOM 626 C CA . ALA A 1 83 ? 35.314 1.489 -13.564 1.00 48.06 83 ALA A CA 1
ATOM 627 C C . ALA A 1 83 ? 36.110 1.205 -14.865 1.00 48.06 83 ALA A C 1
ATOM 629 O O . ALA A 1 83 ? 37.322 1.007 -14.861 1.00 48.06 83 ALA A O 1
ATOM 630 N N . LEU A 1 84 ? 35.480 1.459 -16.013 1.00 44.69 84 LEU A N 1
ATOM 631 C CA . LEU A 1 84 ? 35.978 1.090 -17.346 1.00 44.69 84 LEU A CA 1
ATOM 632 C C . LEU A 1 84 ? 37.237 1.830 -17.855 1.00 44.69 84 LEU A C 1
ATOM 634 O O . LEU A 1 84 ? 37.648 1.609 -18.994 1.00 44.69 84 LEU A O 1
ATOM 638 N N . ILE A 1 85 ? 37.820 2.754 -17.084 1.00 47.16 85 ILE A N 1
ATOM 639 C CA . ILE A 1 85 ? 38.933 3.610 -17.539 1.00 47.16 85 ILE A CA 1
ATOM 640 C C . ILE A 1 85 ? 40.275 3.176 -16.919 1.00 47.16 85 ILE A C 1
ATOM 642 O O . ILE A 1 85 ? 41.334 3.545 -17.434 1.00 47.16 85 ILE A O 1
ATOM 646 N N . SER A 1 86 ? 40.276 2.393 -15.830 1.00 51.41 86 SER A N 1
ATOM 647 C CA . SER A 1 86 ? 41.509 1.951 -15.166 1.00 51.41 86 SER A CA 1
ATOM 648 C C . SER A 1 86 ? 41.283 0.762 -14.227 1.00 51.41 86 SER A C 1
ATOM 650 O O . SER A 1 86 ? 40.566 0.901 -13.240 1.00 51.41 86 SER A O 1
ATOM 652 N N . ASP A 1 87 ? 42.039 -0.325 -14.416 1.00 48.56 87 ASP A N 1
ATOM 653 C CA . ASP A 1 87 ? 41.994 -1.544 -13.583 1.00 48.56 87 ASP A CA 1
ATOM 654 C C . ASP A 1 87 ? 42.155 -1.275 -12.071 1.00 48.56 87 ASP A C 1
ATOM 656 O O . ASP A 1 87 ? 41.654 -2.004 -11.218 1.00 48.56 87 ASP A O 1
ATOM 660 N N . ARG A 1 88 ? 42.873 -0.206 -11.698 1.00 50.88 88 ARG A N 1
ATOM 661 C CA . ARG A 1 88 ? 43.062 0.190 -10.292 1.00 50.88 88 ARG A CA 1
ATOM 662 C C . ARG A 1 88 ? 41.836 0.904 -9.717 1.00 50.88 88 ARG A C 1
ATOM 664 O O . ARG A 1 88 ? 41.607 0.826 -8.512 1.00 50.88 88 ARG A O 1
ATOM 671 N N . PHE A 1 89 ? 41.090 1.623 -10.554 1.00 53.66 89 PHE A N 1
ATOM 672 C CA . PHE A 1 89 ? 39.810 2.214 -10.178 1.00 53.66 89 PHE A CA 1
ATOM 673 C C . PHE A 1 89 ? 38.717 1.158 -10.145 1.00 53.66 89 PHE A C 1
ATOM 675 O O . PHE A 1 89 ? 37.970 1.184 -9.181 1.00 53.66 89 PHE A O 1
ATOM 682 N N . ASP A 1 90 ? 38.686 0.216 -11.091 1.00 51.78 90 ASP A N 1
ATOM 683 C CA . ASP A 1 90 ? 37.824 -0.974 -11.030 1.00 51.78 90 ASP A CA 1
ATOM 684 C C . ASP A 1 90 ? 37.954 -1.668 -9.675 1.00 51.78 90 ASP A C 1
ATOM 686 O O . ASP A 1 90 ? 36.984 -1.758 -8.940 1.00 51.78 90 ASP A O 1
ATOM 690 N N . LEU A 1 91 ? 39.175 -2.005 -9.244 1.00 60.53 91 LEU A N 1
ATOM 691 C CA . LEU A 1 91 ? 39.397 -2.654 -7.945 1.00 60.53 91 LEU A CA 1
ATOM 692 C C . LEU A 1 91 ? 38.958 -1.810 -6.734 1.00 60.53 91 LEU A C 1
ATOM 694 O O . LEU A 1 91 ? 38.570 -2.363 -5.706 1.00 60.53 91 LEU A O 1
ATOM 698 N N . LEU A 1 92 ? 39.046 -0.479 -6.813 1.00 57.44 92 LEU A N 1
ATOM 699 C CA . LEU A 1 92 ? 38.631 0.431 -5.734 1.00 57.44 92 LEU A CA 1
ATOM 700 C C . LEU A 1 92 ? 37.118 0.640 -5.705 1.00 57.44 92 LEU A C 1
ATOM 702 O O . LEU A 1 92 ? 36.539 0.697 -4.624 1.00 57.44 92 LEU A O 1
ATOM 706 N N . VAL A 1 93 ? 36.508 0.767 -6.881 1.00 57.09 93 VAL A N 1
ATOM 707 C CA . VAL A 1 93 ? 35.067 0.803 -7.123 1.00 57.09 93 VAL A CA 1
ATOM 708 C C . VAL A 1 93 ? 34.491 -0.509 -6.603 1.00 57.09 93 VAL A C 1
ATOM 710 O O . VAL A 1 93 ? 33.733 -0.466 -5.644 1.00 57.09 93 VAL A O 1
ATOM 713 N N . ASP A 1 94 ? 34.973 -1.653 -7.086 1.00 57.03 94 ASP A N 1
ATOM 714 C CA . ASP A 1 94 ? 34.610 -2.999 -6.637 1.00 57.03 94 ASP A CA 1
ATOM 715 C C . ASP A 1 94 ? 34.795 -3.178 -5.128 1.00 57.03 94 ASP A C 1
ATOM 717 O O . ASP A 1 94 ? 33.891 -3.662 -4.459 1.00 57.03 94 ASP A O 1
ATOM 721 N N . ALA A 1 95 ? 35.915 -2.753 -4.535 1.00 64.38 95 ALA A N 1
ATOM 722 C CA . ALA A 1 95 ? 36.115 -2.863 -3.086 1.00 64.38 95 ALA A CA 1
ATOM 723 C C . ALA A 1 95 ? 35.166 -1.957 -2.278 1.00 64.38 95 ALA A C 1
ATOM 725 O O . ALA A 1 95 ? 34.655 -2.366 -1.229 1.00 64.38 95 ALA A O 1
ATOM 726 N N . HIS A 1 96 ? 34.915 -0.728 -2.746 1.00 61.75 96 HIS A N 1
ATOM 727 C CA . HIS A 1 96 ? 33.994 0.202 -2.087 1.00 61.75 96 HIS A CA 1
ATOM 728 C C . HIS A 1 96 ? 32.554 -0.284 -2.156 1.00 61.75 96 HIS A C 1
ATOM 730 O O . HIS A 1 96 ? 31.775 -0.076 -1.228 1.00 61.75 96 HIS A O 1
ATOM 736 N N . PHE A 1 97 ? 32.216 -0.891 -3.284 1.00 59.25 97 PHE A N 1
ATOM 737 C CA . PHE A 1 97 ? 30.858 -1.176 -3.653 1.00 59.25 97 PHE A CA 1
ATOM 738 C C . PHE A 1 97 ? 30.435 -2.599 -3.304 1.00 59.25 97 PHE A C 1
ATOM 740 O O . PHE A 1 97 ? 29.383 -2.766 -2.699 1.00 59.25 97 PHE A O 1
ATOM 747 N N . ASN A 1 98 ? 31.268 -3.616 -3.518 1.00 59.66 98 ASN A N 1
ATOM 748 C CA . ASN A 1 98 ? 30.971 -4.983 -3.066 1.00 59.66 98 ASN A CA 1
ATOM 749 C C . ASN A 1 98 ? 30.796 -5.090 -1.541 1.00 59.66 98 ASN A C 1
ATOM 751 O O . ASN A 1 98 ? 30.271 -6.086 -1.056 1.00 59.66 98 ASN A O 1
ATOM 755 N N . SER A 1 99 ? 31.228 -4.083 -0.772 1.00 60.53 99 SER A N 1
ATOM 756 C CA . SER A 1 99 ? 31.092 -4.054 0.688 1.00 60.53 99 SER A CA 1
ATOM 757 C C . SER A 1 99 ? 29.970 -3.154 1.218 1.00 60.53 99 SER A C 1
ATOM 759 O O . SER A 1 99 ? 29.712 -3.180 2.423 1.00 60.53 99 SER A O 1
ATOM 761 N N . LYS A 1 100 ? 29.305 -2.356 0.369 1.00 68.12 100 LYS A N 1
ATOM 762 C CA . LYS A 1 100 ? 28.280 -1.399 0.807 1.00 68.12 100 LYS A CA 1
ATOM 763 C C . LYS A 1 100 ? 27.000 -1.532 0.011 1.00 68.12 100 LYS A C 1
ATOM 765 O O . LYS A 1 100 ? 26.988 -1.308 -1.193 1.00 68.12 100 LYS A O 1
ATOM 770 N N . GLU A 1 101 ? 25.922 -1.789 0.735 1.00 76.88 101 GLU A N 1
ATOM 771 C CA . GLU A 1 101 ? 24.569 -1.631 0.225 1.00 76.88 101 GLU A CA 1
ATOM 772 C C . GLU A 1 101 ? 24.322 -0.178 -0.212 1.00 76.88 101 GLU A C 1
ATOM 774 O O . GLU A 1 101 ? 24.736 0.763 0.477 1.00 76.88 101 GLU A O 1
ATOM 779 N N . TRP A 1 102 ? 23.633 0.021 -1.336 1.00 72.19 102 TRP A N 1
ATOM 780 C CA . TRP A 1 102 ? 23.190 1.346 -1.768 1.00 72.19 102 TRP A CA 1
ATOM 781 C C . TRP A 1 102 ? 21.794 1.349 -2.378 1.00 72.19 102 TRP A C 1
ATOM 783 O O . TRP A 1 102 ? 21.306 0.359 -2.925 1.00 72.19 102 TRP A O 1
ATOM 793 N N . THR A 1 103 ? 21.176 2.525 -2.338 1.00 75.12 103 THR A N 1
ATOM 794 C CA . THR A 1 103 ? 19.924 2.831 -3.020 1.00 75.12 103 THR A CA 1
ATOM 795 C C . THR A 1 103 ? 20.195 3.656 -4.273 1.00 75.12 103 THR A C 1
ATOM 797 O O . THR A 1 103 ? 21.064 4.531 -4.304 1.00 75.12 103 THR A O 1
ATOM 800 N N . LEU A 1 104 ? 19.455 3.370 -5.339 1.00 79.62 104 LEU A N 1
ATOM 801 C CA . LEU A 1 104 ? 19.402 4.235 -6.511 1.00 79.62 104 LEU A CA 1
ATOM 802 C C . LEU A 1 104 ? 18.591 5.496 -6.170 1.00 79.62 104 LEU A C 1
ATOM 804 O O . LEU A 1 104 ? 17.768 5.488 -5.261 1.00 79.62 104 LEU A O 1
ATOM 808 N N . GLY A 1 105 ? 18.834 6.592 -6.884 1.00 82.56 105 GLY A N 1
ATOM 809 C CA . GLY A 1 105 ? 18.039 7.814 -6.722 1.00 82.56 105 GLY A CA 1
ATOM 810 C C . GLY A 1 105 ? 16.670 7.704 -7.397 1.00 82.56 105 GLY A C 1
ATOM 811 O O . GLY A 1 105 ? 16.149 6.610 -7.620 1.00 82.56 105 GLY A O 1
ATOM 812 N N . HIS A 1 106 ? 16.113 8.846 -7.792 1.00 85.50 106 HIS A N 1
ATOM 813 C CA . HIS A 1 106 ? 14.909 8.895 -8.615 1.00 85.50 106 HIS A CA 1
ATOM 814 C C . HIS A 1 106 ? 15.191 8.488 -10.068 1.00 85.50 106 HIS A C 1
ATOM 816 O O . HIS A 1 106 ? 16.020 9.091 -10.760 1.00 85.50 106 HIS A O 1
ATOM 822 N N . LEU A 1 107 ? 14.476 7.467 -10.529 1.00 89.19 107 LEU A N 1
ATOM 823 C CA . LEU A 1 107 ? 14.539 6.918 -11.876 1.00 89.19 107 LEU A CA 1
ATOM 824 C C . LEU A 1 107 ? 13.192 7.087 -12.572 1.00 89.19 107 LEU A C 1
ATOM 826 O O . LEU A 1 107 ? 12.140 6.912 -11.962 1.00 89.19 107 LEU A O 1
ATOM 830 N N . GLU A 1 108 ? 13.227 7.368 -13.866 1.00 91.50 108 GLU A N 1
ATOM 831 C CA . GLU A 1 108 ? 12.048 7.389 -14.718 1.00 91.50 108 GLU A CA 1
ATOM 832 C C . GLU A 1 108 ? 12.272 6.576 -15.981 1.00 91.50 108 GLU A C 1
ATOM 834 O O . GLU A 1 108 ? 13.234 6.799 -16.708 1.00 91.50 108 GLU A O 1
ATOM 839 N N . ILE A 1 109 ? 11.360 5.653 -16.251 1.00 92.06 109 ILE A N 1
ATOM 840 C CA . ILE A 1 109 ? 11.275 4.930 -17.510 1.00 92.06 109 ILE A CA 1
ATOM 841 C C . ILE A 1 109 ? 10.374 5.737 -18.438 1.00 92.06 109 ILE A C 1
ATOM 843 O O . ILE A 1 109 ? 9.190 5.923 -18.154 1.00 92.06 109 ILE A O 1
ATOM 847 N N . GLN A 1 110 ? 10.930 6.214 -19.544 1.00 90.88 110 GLN A N 1
ATOM 848 C CA . GLN A 1 110 ? 10.206 6.995 -20.545 1.00 90.88 110 GLN A CA 1
ATOM 849 C C . GLN A 1 110 ? 10.540 6.506 -21.953 1.00 90.88 110 GLN A C 1
ATOM 851 O O . GLN A 1 110 ? 11.466 5.722 -22.152 1.00 90.88 110 GLN A O 1
ATOM 856 N N . ARG A 1 111 ? 9.788 6.987 -22.945 1.00 89.00 111 ARG A N 1
ATOM 857 C CA . ARG A 1 111 ? 10.087 6.717 -24.352 1.00 89.00 111 ARG A CA 1
ATOM 858 C C . ARG A 1 111 ? 11.418 7.363 -24.734 1.00 89.00 111 ARG A C 1
ATOM 860 O O . ARG A 1 111 ? 11.643 8.522 -24.389 1.00 89.00 111 ARG A O 1
ATOM 867 N N . ALA A 1 112 ? 12.259 6.637 -25.464 1.00 86.69 112 ALA A N 1
ATOM 868 C CA . ALA A 1 112 ? 13.498 7.184 -26.001 1.00 86.69 112 ALA A CA 1
ATOM 869 C C . ALA A 1 112 ? 13.219 8.346 -26.974 1.00 86.69 112 ALA A C 1
ATOM 871 O O . ALA A 1 112 ? 12.216 8.346 -27.695 1.00 86.69 112 ALA A O 1
ATOM 872 N N . ASP A 1 113 ? 14.127 9.327 -27.016 1.00 81.94 113 ASP A N 1
ATOM 873 C CA . ASP A 1 113 ? 13.996 10.533 -27.851 1.00 81.94 113 ASP A CA 1
ATOM 874 C C . ASP A 1 113 ? 13.898 10.218 -29.360 1.00 81.94 113 ASP A C 1
ATOM 876 O O . ASP A 1 113 ? 13.316 10.987 -30.123 1.00 81.94 113 ASP A O 1
ATOM 880 N N . ASP A 1 114 ? 14.455 9.089 -29.807 1.00 79.88 114 ASP A N 1
ATOM 881 C CA . ASP A 1 114 ? 14.380 8.625 -31.199 1.00 79.88 114 ASP A CA 1
ATOM 882 C C . ASP A 1 114 ? 13.059 7.899 -31.528 1.00 79.88 114 ASP A C 1
ATOM 884 O O . ASP A 1 114 ? 12.853 7.448 -32.659 1.00 79.88 114 ASP A O 1
ATOM 888 N N . GLY A 1 115 ? 12.164 7.785 -30.541 1.00 77.38 115 GLY A N 1
ATOM 889 C CA . GLY A 1 115 ? 10.891 7.081 -30.621 1.00 77.38 115 GLY A CA 1
ATOM 89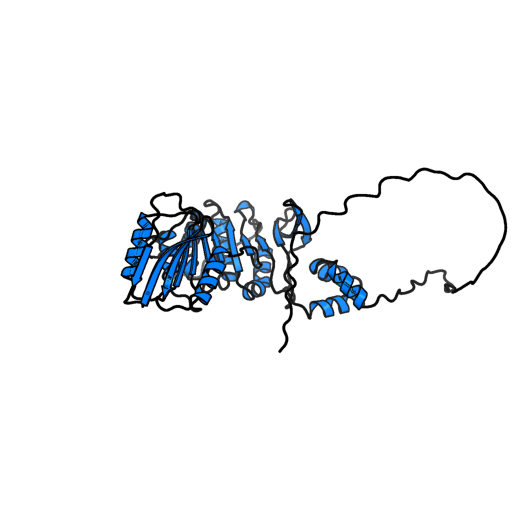0 C C . GLY A 1 115 ? 11.009 5.555 -30.582 1.00 77.38 115 GLY A C 1
ATOM 891 O O . GLY A 1 115 ? 9.975 4.882 -30.666 1.00 77.38 115 GLY A O 1
ATOM 892 N N . LYS A 1 116 ? 12.222 4.997 -30.453 1.00 80.62 116 LYS A N 1
ATOM 893 C CA . LYS A 1 116 ? 12.493 3.557 -30.502 1.00 80.62 116 LYS A CA 1
ATOM 894 C C . LYS A 1 116 ? 12.727 3.000 -29.099 1.00 80.62 116 LYS A C 1
ATOM 896 O O . LYS A 1 116 ? 13.833 3.027 -28.571 1.00 80.62 116 LYS A O 1
ATOM 901 N N . GLY A 1 117 ? 11.673 2.414 -28.540 1.00 84.19 117 GLY A N 1
ATOM 902 C CA . GLY A 1 117 ? 11.716 1.741 -27.241 1.00 84.19 117 GLY A CA 1
ATOM 903 C C . GLY A 1 117 ? 11.789 2.700 -26.052 1.00 84.19 117 GLY A C 1
ATOM 904 O O . GLY A 1 117 ? 11.510 3.899 -26.178 1.00 84.19 117 GLY A O 1
ATOM 905 N N . ALA A 1 118 ? 12.135 2.147 -24.893 1.00 90.06 118 ALA A N 1
ATOM 906 C CA . ALA A 1 118 ? 12.239 2.865 -23.630 1.00 90.06 118 ALA A CA 1
ATOM 907 C C . ALA A 1 118 ? 13.691 3.152 -23.200 1.00 90.06 118 ALA A C 1
ATOM 909 O O . ALA A 1 118 ? 14.632 2.432 -23.539 1.00 90.06 118 ALA A O 1
ATOM 910 N N . GLU A 1 119 ? 13.862 4.198 -22.394 1.00 90.00 119 GLU A N 1
ATOM 911 C CA . GLU A 1 119 ? 15.108 4.557 -21.715 1.00 90.00 119 GLU A CA 1
ATOM 912 C C . GLU A 1 119 ? 14.864 4.818 -20.222 1.00 90.00 119 GLU A C 1
ATOM 914 O O . GLU A 1 119 ? 13.752 5.153 -19.809 1.00 90.00 119 GLU A O 1
ATOM 919 N N . ILE A 1 120 ? 15.921 4.700 -19.414 1.00 87.81 120 ILE A N 1
ATOM 920 C CA . ILE A 1 120 ? 15.923 5.117 -18.009 1.00 87.81 120 ILE A CA 1
ATOM 921 C C . ILE A 1 120 ? 16.561 6.494 -17.898 1.00 87.81 120 ILE A C 1
ATOM 923 O O . ILE A 1 120 ? 17.694 6.726 -18.328 1.00 87.81 120 ILE A O 1
ATOM 927 N N . VAL A 1 121 ? 15.859 7.396 -17.232 1.00 87.06 121 VAL A N 1
ATOM 928 C CA . VAL A 1 121 ? 16.302 8.747 -16.935 1.00 87.06 121 VAL A CA 1
ATOM 929 C C . VAL A 1 121 ? 16.505 8.893 -15.444 1.00 87.06 121 VAL A C 1
ATOM 931 O O . VAL A 1 121 ? 15.593 8.681 -14.651 1.00 87.06 121 VAL A O 1
ATOM 934 N N . LYS A 1 122 ? 17.717 9.282 -15.057 1.00 85.50 122 LYS A N 1
ATOM 935 C CA . LYS A 1 122 ? 18.012 9.673 -13.685 1.00 85.50 122 LYS A CA 1
ATOM 936 C C . LYS A 1 122 ? 17.619 11.131 -13.491 1.00 85.50 122 LYS A C 1
ATOM 938 O O . LYS A 1 122 ? 18.097 12.008 -14.220 1.00 85.50 122 LYS A O 1
ATOM 943 N N . ILE A 1 123 ? 16.763 11.368 -12.505 1.00 81.44 123 ILE A N 1
ATOM 944 C CA . ILE A 1 123 ? 16.201 12.680 -12.201 1.00 81.44 123 ILE A CA 1
ATOM 945 C C . ILE A 1 123 ? 16.820 13.218 -10.918 1.00 81.44 123 ILE A C 1
ATOM 947 O O . ILE A 1 123 ? 16.983 12.493 -9.937 1.00 81.44 123 ILE A O 1
ATOM 951 N N . VAL A 1 124 ? 17.122 14.513 -10.928 1.00 79.69 124 VAL A N 1
ATOM 952 C CA . VAL A 1 124 ? 17.467 15.284 -9.733 1.00 79.69 124 VAL A CA 1
ATOM 953 C C . VAL A 1 124 ? 16.524 16.472 -9.605 1.00 79.69 124 VAL A C 1
ATOM 955 O O . VAL A 1 124 ? 16.121 17.069 -10.605 1.00 79.69 124 VAL A O 1
ATOM 958 N N . TYR A 1 125 ? 16.163 16.803 -8.369 1.00 74.75 125 TYR A N 1
ATOM 959 C CA . TYR A 1 125 ? 15.312 17.945 -8.054 1.00 74.75 125 TYR A CA 1
ATOM 960 C C . TYR A 1 125 ? 16.177 19.078 -7.497 1.00 74.75 125 TYR A C 1
ATOM 962 O O . TYR A 1 125 ? 16.710 18.954 -6.395 1.00 74.75 125 TYR A O 1
ATOM 970 N N . ASN A 1 126 ? 16.301 20.176 -8.245 1.00 72.81 126 ASN A N 1
ATOM 971 C CA . ASN A 1 126 ? 16.978 21.397 -7.797 1.00 72.81 126 ASN A CA 1
ATOM 972 C C . ASN A 1 126 ? 15.924 22.489 -7.616 1.00 72.81 126 ASN A C 1
ATOM 974 O O . ASN A 1 126 ? 15.279 22.855 -8.590 1.00 72.81 126 ASN A O 1
ATOM 978 N N . ASP A 1 127 ? 15.721 22.986 -6.392 1.00 67.19 127 ASP A N 1
ATOM 979 C CA . ASP A 1 127 ? 14.776 24.078 -6.094 1.00 67.19 127 ASP A CA 1
ATOM 980 C C . ASP A 1 127 ? 13.389 23.908 -6.753 1.00 67.19 127 ASP A C 1
ATOM 982 O O . ASP A 1 127 ? 12.816 24.847 -7.299 1.00 67.19 127 ASP A O 1
ATOM 986 N N . TYR A 1 128 ? 12.843 22.686 -6.672 1.00 65.06 128 TYR A N 1
ATOM 987 C CA . TYR A 1 128 ? 11.563 22.245 -7.259 1.00 65.06 128 TYR A CA 1
ATOM 988 C C . TYR A 1 128 ? 11.532 22.097 -8.788 1.00 65.06 128 TYR A C 1
ATOM 990 O O . TYR A 1 128 ? 10.499 21.709 -9.336 1.00 65.06 128 TYR A O 1
ATOM 998 N N . GLU A 1 129 ? 12.647 22.314 -9.483 1.00 73.75 129 GLU A N 1
ATOM 999 C CA . GLU A 1 129 ? 12.768 22.027 -10.907 1.00 73.75 129 GLU A CA 1
ATOM 1000 C C . GLU A 1 129 ? 13.260 20.593 -11.137 1.00 73.75 129 GLU A C 1
ATOM 1002 O O . GLU A 1 129 ? 14.224 20.117 -10.526 1.00 73.75 129 GLU A O 1
ATOM 1007 N N . ARG A 1 130 ? 12.556 19.884 -12.023 1.00 81.88 130 ARG A N 1
ATOM 1008 C CA . ARG A 1 130 ? 12.920 18.540 -12.463 1.00 81.88 130 ARG A CA 1
ATOM 1009 C C . ARG A 1 130 ? 14.033 18.645 -13.502 1.00 81.88 130 ARG A C 1
ATOM 1011 O O . ARG A 1 130 ? 13.784 19.064 -14.630 1.00 81.88 130 ARG A O 1
ATOM 1018 N N . CYS A 1 131 ? 15.222 18.164 -13.157 1.00 78.25 131 CYS A N 1
ATOM 1019 C CA . CYS A 1 131 ? 16.376 18.150 -14.048 1.00 78.25 131 CYS A CA 1
ATOM 1020 C C . CYS A 1 131 ? 16.760 16.719 -14.431 1.00 78.25 131 CYS A C 1
ATOM 1022 O O . CYS A 1 131 ? 16.842 15.823 -13.589 1.00 78.25 131 CYS A O 1
ATOM 1024 N N . VAL A 1 132 ? 17.030 16.511 -15.720 1.00 82.00 132 VAL A N 1
ATOM 1025 C CA . VAL A 1 132 ? 17.590 15.255 -16.225 1.00 82.00 132 VAL A CA 1
ATOM 1026 C C . VAL A 1 132 ? 19.091 15.260 -15.970 1.00 82.00 132 VAL A C 1
ATOM 1028 O O . VAL A 1 132 ? 19.829 16.013 -16.600 1.00 82.00 132 VAL A O 1
ATOM 1031 N N . GLU A 1 133 ? 19.554 14.411 -15.055 1.00 78.44 133 GLU A N 1
ATOM 1032 C CA . GLU A 1 133 ? 20.988 14.238 -14.810 1.00 78.44 133 GLU A CA 1
ATOM 1033 C C . GLU A 1 133 ? 21.610 13.365 -15.903 1.00 78.44 133 GLU A C 1
ATOM 1035 O O . GLU A 1 133 ? 22.705 13.643 -16.400 1.00 78.44 133 GLU A O 1
ATOM 1040 N N . ARG A 1 134 ? 20.923 12.275 -16.272 1.00 80.44 134 ARG A N 1
ATOM 1041 C CA . ARG A 1 134 ? 21.453 11.285 -17.210 1.00 80.44 134 ARG A CA 1
ATOM 1042 C C . ARG A 1 134 ? 20.362 10.434 -17.847 1.00 80.44 134 ARG A C 1
ATOM 1044 O O . ARG A 1 134 ? 19.377 10.110 -17.197 1.00 80.44 134 ARG A O 1
ATOM 1051 N N . ARG A 1 135 ? 20.616 10.005 -19.084 1.00 81.94 135 ARG A N 1
ATOM 1052 C CA . ARG A 1 135 ? 19.844 8.996 -19.819 1.00 81.94 135 ARG A CA 1
ATOM 1053 C C . ARG A 1 135 ? 20.653 7.724 -20.006 1.00 81.94 135 ARG A C 1
ATOM 1055 O O . ARG A 1 135 ? 21.881 7.783 -20.150 1.00 81.94 135 ARG A O 1
ATOM 1062 N N . LEU A 1 136 ? 19.975 6.590 -19.953 1.00 81.12 136 LEU A N 1
ATOM 1063 C CA . LEU A 1 136 ? 20.562 5.260 -19.960 1.00 81.12 136 LEU A CA 1
ATOM 1064 C C . LEU A 1 136 ? 19.674 4.303 -20.748 1.00 81.12 136 LEU A C 1
ATOM 1066 O O . LEU A 1 136 ? 18.452 4.392 -20.640 1.00 81.12 136 LEU A O 1
ATOM 1070 N N . PRO A 1 137 ? 20.263 3.346 -21.477 1.00 84.62 137 PRO A N 1
ATOM 1071 C CA . PRO A 1 137 ? 19.485 2.246 -22.021 1.00 84.62 137 PRO A CA 1
ATOM 1072 C C . PRO A 1 137 ? 18.901 1.393 -20.887 1.00 84.62 137 PRO A C 1
ATOM 1074 O O . PRO A 1 137 ? 19.457 1.346 -19.785 1.00 84.62 137 PRO A O 1
ATOM 1077 N N . ILE A 1 138 ? 17.806 0.691 -21.177 1.00 84.38 138 ILE A N 1
ATOM 1078 C CA . ILE A 1 138 ? 17.212 -0.296 -20.271 1.00 84.38 138 ILE A CA 1
ATOM 1079 C C . ILE A 1 138 ? 18.218 -1.442 -20.040 1.00 84.38 138 ILE A C 1
ATOM 1081 O O . ILE A 1 138 ? 18.609 -2.106 -21.011 1.00 84.38 138 ILE A O 1
ATOM 1085 N N . PRO A 1 139 ? 18.654 -1.692 -18.790 1.00 82.31 139 PRO A N 1
ATOM 1086 C CA . PRO A 1 139 ? 19.562 -2.788 -18.471 1.00 82.31 139 PRO A CA 1
ATOM 1087 C C . PRO A 1 139 ? 18.984 -4.147 -18.875 1.00 82.31 139 PRO A C 1
ATOM 1089 O O . PRO A 1 139 ? 17.800 -4.405 -18.676 1.00 82.31 139 PRO A O 1
ATOM 1092 N N . GLN A 1 140 ? 19.839 -5.014 -19.422 1.00 81.50 140 GLN A N 1
ATOM 1093 C CA . GLN A 1 140 ? 19.499 -6.403 -19.774 1.00 81.50 140 GLN A CA 1
ATOM 1094 C C . GLN A 1 140 ? 20.065 -7.419 -18.771 1.00 81.50 140 GLN A C 1
ATOM 1096 O O . GLN A 1 140 ? 19.756 -8.605 -18.840 1.00 81.50 140 GLN A O 1
ATOM 1101 N N . GLU A 1 141 ? 20.890 -6.947 -17.838 1.00 78.62 141 GLU A N 1
ATOM 1102 C CA . GLU A 1 141 ? 21.503 -7.740 -16.780 1.00 78.62 141 GLU A CA 1
ATOM 1103 C C . GLU A 1 141 ? 20.972 -7.271 -15.420 1.00 78.62 141 GLU A C 1
ATOM 1105 O O . GLU A 1 141 ? 20.625 -6.090 -15.271 1.00 78.62 141 GLU A O 1
ATOM 1110 N N . PRO A 1 142 ? 20.867 -8.178 -14.433 1.00 74.50 142 PRO A N 1
ATOM 1111 C CA . PRO A 1 142 ? 20.427 -7.818 -13.095 1.00 74.50 142 PRO A CA 1
ATOM 1112 C C . PRO A 1 142 ? 21.395 -6.823 -12.450 1.00 74.50 142 PRO A C 1
ATOM 1114 O O . PRO A 1 142 ? 22.586 -6.778 -12.764 1.00 74.50 142 PRO A O 1
ATOM 1117 N N . PHE A 1 143 ? 20.877 -6.027 -11.516 1.00 73.81 143 PHE A N 1
ATOM 1118 C CA . PHE A 1 143 ? 21.738 -5.174 -10.711 1.00 73.81 143 PHE A CA 1
ATOM 1119 C C . PHE A 1 143 ? 22.617 -6.012 -9.771 1.00 73.81 143 PHE A C 1
ATOM 1121 O O . PHE A 1 143 ? 22.204 -7.097 -9.361 1.00 73.81 143 PHE A O 1
ATOM 1128 N N . PRO A 1 144 ? 23.805 -5.504 -9.402 1.00 75.12 144 PRO A N 1
ATOM 1129 C CA . PRO A 1 144 ? 24.625 -6.114 -8.362 1.00 75.12 144 PRO A CA 1
ATOM 1130 C C . PRO A 1 144 ? 23.856 -6.318 -7.039 1.00 75.12 144 PRO A C 1
ATOM 1132 O O . PRO A 1 144 ? 22.999 -5.510 -6.685 1.00 75.12 144 PRO A O 1
ATOM 1135 N N . ASP A 1 145 ? 24.193 -7.365 -6.278 1.00 74.56 145 ASP A N 1
ATOM 1136 C CA . ASP A 1 145 ? 23.463 -7.770 -5.056 1.00 74.56 145 ASP A CA 1
ATOM 1137 C C . ASP A 1 145 ? 23.442 -6.704 -3.945 1.00 74.56 145 ASP A C 1
ATOM 1139 O O . ASP A 1 145 ? 22.605 -6.726 -3.046 1.00 74.56 145 ASP A O 1
ATOM 1143 N N . ASN A 1 146 ? 24.370 -5.753 -3.996 1.00 76.56 146 ASN A N 1
ATOM 1144 C CA . ASN A 1 146 ? 24.452 -4.618 -3.080 1.00 76.56 146 ASN A CA 1
ATOM 1145 C C . ASN A 1 146 ? 23.442 -3.497 -3.400 1.00 76.56 146 ASN A C 1
ATOM 1147 O O . ASN A 1 146 ? 23.338 -2.538 -2.632 1.00 76.56 146 ASN A O 1
ATOM 1151 N N . VAL A 1 147 ? 22.691 -3.581 -4.502 1.00 78.00 147 VAL A N 1
ATOM 1152 C CA . VAL A 1 147 ? 21.620 -2.629 -4.811 1.00 78.00 147 VAL A CA 1
ATOM 1153 C C . VAL A 1 147 ? 20.367 -3.022 -4.036 1.00 78.00 147 VAL A C 1
ATOM 1155 O O . VAL A 1 147 ? 19.645 -3.941 -4.412 1.00 78.00 147 VAL A O 1
ATOM 1158 N N . ILE A 1 148 ? 20.086 -2.296 -2.956 1.00 78.75 148 ILE A N 1
ATOM 1159 C CA . ILE A 1 148 ? 19.020 -2.650 -2.008 1.00 78.75 148 ILE A CA 1
ATOM 1160 C C . ILE A 1 148 ? 17.691 -1.929 -2.250 1.00 78.75 148 ILE A C 1
ATOM 1162 O O . ILE A 1 148 ? 16.697 -2.276 -1.615 1.00 78.75 148 ILE A O 1
ATOM 1166 N N . GLY A 1 149 ? 17.646 -0.923 -3.129 1.00 82.69 149 GLY A N 1
ATOM 1167 C CA . GLY A 1 149 ? 16.442 -0.114 -3.337 1.00 82.69 149 GLY A CA 1
ATOM 1168 C C . GLY A 1 149 ? 16.617 1.040 -4.318 1.00 82.69 149 GLY A C 1
ATOM 1169 O O . GLY A 1 149 ? 17.676 1.217 -4.923 1.00 82.69 149 GLY A O 1
ATOM 1170 N N . PHE A 1 150 ? 15.579 1.865 -4.425 1.00 84.44 150 PHE A N 1
ATOM 1171 C CA . PHE A 1 150 ? 15.591 3.153 -5.127 1.00 84.44 150 PHE A CA 1
ATOM 1172 C C . PHE A 1 150 ? 14.806 4.201 -4.331 1.00 84.44 150 PHE A C 1
ATOM 1174 O O . PHE A 1 150 ? 13.910 3.845 -3.580 1.00 84.44 150 PHE A O 1
ATOM 1181 N N . GLU A 1 151 ? 15.094 5.491 -4.488 1.00 83.88 151 GLU A N 1
ATOM 1182 C CA . GLU A 1 151 ? 14.289 6.563 -3.878 1.00 83.88 151 GLU A CA 1
ATOM 1183 C C . GLU A 1 151 ? 12.903 6.647 -4.530 1.00 83.88 151 GLU A C 1
ATOM 1185 O O . GLU A 1 151 ? 11.887 6.760 -3.846 1.00 83.88 151 GLU A O 1
ATOM 1190 N N . GLY A 1 152 ? 12.848 6.513 -5.858 1.00 87.50 152 GLY A N 1
ATOM 1191 C CA . GLY A 1 152 ? 11.598 6.377 -6.595 1.00 87.50 152 GLY A CA 1
ATOM 1192 C C . GLY A 1 152 ? 11.808 5.869 -8.018 1.00 87.50 152 GLY A C 1
ATOM 1193 O O . GLY A 1 152 ? 12.816 6.183 -8.646 1.00 87.50 152 GLY A O 1
ATOM 1194 N N . LEU A 1 153 ? 10.846 5.109 -8.528 1.00 90.38 153 LEU A N 1
ATOM 1195 C CA . LEU A 1 153 ? 10.799 4.592 -9.889 1.00 90.38 153 LEU A CA 1
ATOM 1196 C C . LEU A 1 153 ? 9.479 5.015 -10.532 1.00 90.38 153 LEU A C 1
ATOM 1198 O O . LEU A 1 153 ? 8.420 4.500 -10.177 1.00 90.38 153 LEU A O 1
ATOM 1202 N N . LYS A 1 154 ? 9.535 5.942 -11.487 1.00 92.94 154 LYS A N 1
ATOM 1203 C CA . LYS A 1 154 ? 8.386 6.319 -12.310 1.00 92.94 154 LYS A CA 1
ATOM 1204 C C . LYS A 1 154 ? 8.378 5.517 -13.611 1.00 92.94 154 LYS A C 1
ATOM 1206 O O . LYS A 1 154 ? 9.392 5.452 -14.296 1.00 92.94 154 LYS A O 1
ATOM 1211 N N . ILE A 1 155 ? 7.239 4.940 -13.970 1.00 93.31 155 ILE A N 1
ATOM 1212 C CA . ILE A 1 155 ? 7.019 4.206 -15.217 1.00 93.31 155 ILE A CA 1
ATOM 1213 C C . ILE A 1 155 ? 6.040 5.017 -16.065 1.00 93.31 155 ILE A C 1
ATOM 1215 O O . ILE A 1 155 ? 4.834 4.986 -15.827 1.00 93.31 155 ILE A O 1
ATOM 1219 N N . SER A 1 156 ? 6.581 5.760 -17.030 1.00 91.62 156 SER A N 1
ATOM 1220 C CA . SER A 1 156 ? 5.828 6.623 -17.952 1.00 91.62 156 SER A CA 1
ATOM 1221 C C . SER A 1 156 ? 5.678 6.010 -19.354 1.00 91.62 156 SER A C 1
ATOM 1223 O O . SER A 1 156 ? 4.993 6.564 -20.210 1.00 91.62 156 SER A O 1
ATOM 1225 N N . ASN A 1 157 ? 6.353 4.891 -19.626 1.00 90.19 157 ASN A N 1
ATOM 1226 C CA . ASN A 1 157 ? 6.304 4.174 -20.897 1.00 90.19 157 ASN A CA 1
ATOM 1227 C C . ASN A 1 157 ? 6.465 2.671 -20.657 1.00 90.19 157 ASN A C 1
ATOM 1229 O O . ASN A 1 157 ? 7.181 2.278 -19.731 1.00 90.19 157 ASN A O 1
ATOM 1233 N N . ILE A 1 158 ? 5.827 1.846 -21.492 1.00 90.12 158 ILE A N 1
ATOM 1234 C CA . ILE A 1 158 ? 5.943 0.394 -21.387 1.00 90.12 158 ILE A CA 1
ATOM 1235 C C . ILE A 1 158 ? 6.133 -0.279 -22.746 1.00 90.12 158 ILE A C 1
ATOM 1237 O O . ILE A 1 158 ? 5.403 -0.049 -23.713 1.00 90.12 158 ILE A O 1
ATOM 1241 N N . ASP A 1 159 ? 7.131 -1.153 -22.790 1.00 89.25 159 ASP A N 1
ATOM 1242 C CA . ASP A 1 159 ? 7.408 -2.070 -23.884 1.00 89.25 159 ASP A CA 1
ATOM 1243 C C . ASP A 1 159 ? 7.948 -3.399 -23.320 1.00 89.25 159 ASP A C 1
ATOM 1245 O O . ASP A 1 159 ? 8.079 -3.579 -22.104 1.00 89.25 159 ASP A O 1
ATOM 1249 N N . GLN A 1 160 ? 8.276 -4.344 -24.200 1.00 88.62 160 GLN A N 1
ATOM 1250 C CA . GLN A 1 160 ? 8.783 -5.652 -23.785 1.00 88.62 160 GLN A CA 1
ATOM 1251 C C . GLN A 1 160 ? 10.103 -5.565 -22.997 1.00 88.62 160 GLN A C 1
ATOM 1253 O O . GLN A 1 160 ? 10.339 -6.377 -22.100 1.00 88.62 160 GLN A O 1
ATOM 1258 N N . SER A 1 161 ? 10.955 -4.581 -23.302 1.00 89.50 161 SER A N 1
ATOM 1259 C CA . SER A 1 161 ? 12.220 -4.373 -22.591 1.00 89.50 161 SER A CA 1
ATOM 1260 C C . SER A 1 161 ? 11.980 -3.872 -21.167 1.00 89.50 161 SER A C 1
ATOM 1262 O O . SER A 1 161 ? 12.642 -4.336 -20.241 1.00 89.50 161 SER A O 1
ATOM 1264 N N . VAL A 1 162 ? 10.975 -3.012 -20.969 1.00 91.38 162 VAL A N 1
ATOM 1265 C CA . VAL A 1 162 ? 10.556 -2.534 -19.646 1.00 91.38 162 VAL A CA 1
ATOM 1266 C C . VAL A 1 162 ? 10.022 -3.684 -18.803 1.00 91.38 162 VAL A C 1
ATOM 1268 O O . VAL A 1 162 ? 10.435 -3.828 -17.657 1.00 91.38 162 VAL A O 1
ATOM 1271 N N . ILE A 1 163 ? 9.163 -4.548 -19.357 1.00 90.94 163 ILE A N 1
ATOM 1272 C CA . ILE A 1 163 ? 8.669 -5.733 -18.632 1.00 90.94 163 ILE A CA 1
ATOM 1273 C C . ILE A 1 163 ? 9.827 -6.654 -18.228 1.00 90.94 163 ILE A C 1
ATOM 1275 O O . ILE A 1 163 ? 9.886 -7.097 -17.079 1.00 90.94 163 ILE A O 1
ATOM 1279 N N . GLY A 1 164 ? 10.774 -6.899 -19.140 1.00 90.06 164 GLY A N 1
ATOM 1280 C CA . GLY A 1 164 ? 11.990 -7.659 -18.841 1.00 90.06 164 GLY A CA 1
ATOM 1281 C C . GLY A 1 164 ? 12.794 -7.036 -17.698 1.00 90.06 164 GLY A C 1
ATOM 1282 O O . GLY A 1 164 ? 13.158 -7.724 -16.745 1.00 90.06 164 GLY A O 1
ATOM 1283 N N . PHE A 1 165 ? 12.989 -5.718 -17.739 1.00 89.44 165 PHE A N 1
ATOM 1284 C CA . PHE A 1 165 ? 13.681 -4.969 -16.695 1.00 89.44 165 PHE A CA 1
ATOM 1285 C C . PHE A 1 165 ? 12.975 -5.039 -15.337 1.00 89.44 165 PHE A C 1
ATOM 1287 O O . PHE A 1 165 ? 13.634 -5.308 -14.335 1.00 89.44 165 PHE A O 1
ATOM 1294 N N . LEU A 1 166 ? 11.649 -4.877 -15.282 1.00 90.38 166 LEU A N 1
ATOM 1295 C CA . LEU A 1 166 ? 10.875 -5.024 -14.041 1.00 90.38 166 LEU A CA 1
ATOM 1296 C C . LEU A 1 166 ? 11.027 -6.428 -13.439 1.00 90.38 166 LEU A C 1
ATOM 1298 O O . LEU A 1 166 ? 11.106 -6.573 -12.219 1.00 90.38 166 LEU A O 1
ATOM 1302 N N . GLY A 1 167 ? 11.128 -7.455 -14.288 1.00 89.25 167 GLY A N 1
ATOM 1303 C CA . GLY A 1 167 ? 11.461 -8.814 -13.869 1.00 89.25 167 GLY A CA 1
ATOM 1304 C C . GLY A 1 167 ? 12.855 -8.924 -13.240 1.00 89.25 167 GLY A C 1
ATOM 1305 O O . GLY A 1 167 ? 12.998 -9.553 -12.191 1.00 89.25 167 GLY A O 1
ATOM 1306 N N . LEU A 1 168 ? 13.867 -8.276 -13.831 1.00 85.56 168 LEU A N 1
ATOM 1307 C CA . LEU A 1 168 ? 15.247 -8.268 -13.320 1.00 85.56 168 LEU A CA 1
ATOM 1308 C C . LEU A 1 168 ? 15.368 -7.583 -11.957 1.00 85.56 168 LEU A C 1
ATOM 1310 O O . LEU A 1 168 ? 16.140 -8.027 -11.110 1.00 85.56 168 LEU A O 1
ATOM 1314 N N . ILE A 1 169 ? 14.598 -6.519 -11.731 1.00 84.31 169 ILE A N 1
ATOM 1315 C CA . ILE A 1 169 ? 14.639 -5.751 -10.480 1.00 84.31 169 ILE A CA 1
ATOM 1316 C C . ILE A 1 169 ? 13.636 -6.241 -9.436 1.00 84.31 169 ILE A C 1
ATOM 1318 O O . ILE A 1 169 ? 13.548 -5.665 -8.353 1.00 84.31 169 ILE A O 1
ATOM 1322 N N . ARG A 1 170 ? 12.923 -7.341 -9.706 1.00 86.12 170 ARG A N 1
ATOM 1323 C CA . ARG A 1 170 ? 12.006 -7.964 -8.746 1.00 86.12 170 ARG A CA 1
ATOM 1324 C C . ARG A 1 170 ? 12.633 -8.210 -7.362 1.00 86.12 170 ARG A C 1
ATOM 1326 O O . ARG A 1 170 ? 11.952 -7.940 -6.373 1.00 86.12 170 ARG A O 1
ATOM 1333 N N . PRO A 1 171 ? 13.899 -8.666 -7.232 1.00 83.75 171 PRO A N 1
ATOM 1334 C CA . PRO A 1 171 ? 14.537 -8.829 -5.924 1.00 83.75 171 PRO A CA 1
ATOM 1335 C C . PRO A 1 171 ? 14.628 -7.528 -5.116 1.00 83.75 171 PRO A C 1
ATOM 1337 O O . PRO A 1 171 ? 14.513 -7.565 -3.895 1.00 83.75 171 PRO A O 1
ATOM 1340 N N . ILE A 1 172 ? 14.760 -6.382 -5.787 1.00 78.69 172 ILE A N 1
ATOM 1341 C CA . ILE A 1 172 ? 14.841 -5.063 -5.148 1.00 78.69 172 ILE A CA 1
ATOM 1342 C C . ILE A 1 172 ? 13.495 -4.687 -4.518 1.00 78.69 172 ILE A C 1
ATOM 1344 O O . ILE A 1 172 ? 13.460 -4.110 -3.435 1.00 78.69 172 ILE A O 1
ATOM 1348 N N . PHE A 1 173 ? 12.376 -5.084 -5.132 1.00 72.56 173 PHE A N 1
ATOM 1349 C CA . PHE A 1 173 ? 11.047 -4.904 -4.535 1.00 72.56 173 PHE A CA 1
ATOM 1350 C C . PHE A 1 173 ? 10.843 -5.762 -3.274 1.00 72.56 173 PHE A C 1
ATOM 1352 O O . PHE A 1 173 ? 9.981 -5.455 -2.454 1.00 72.56 173 PHE A O 1
ATOM 1359 N N . ASN A 1 174 ? 11.623 -6.838 -3.102 1.00 67.69 174 ASN A N 1
ATOM 1360 C CA . ASN A 1 174 ? 11.470 -7.788 -1.999 1.00 67.69 174 ASN A CA 1
ATOM 1361 C C . ASN A 1 174 ? 12.201 -7.376 -0.705 1.00 67.69 174 ASN A C 1
ATOM 1363 O O . ASN A 1 174 ? 11.935 -7.978 0.339 1.00 67.69 174 ASN A O 1
ATOM 1367 N N . SER A 1 175 ? 13.123 -6.404 -0.753 1.00 66.94 175 SER A N 1
ATOM 1368 C CA . SER A 1 175 ? 14.034 -6.085 0.362 1.00 66.94 175 SER A CA 1
ATOM 1369 C C . SER A 1 175 ? 13.378 -5.234 1.456 1.00 66.94 175 SER A C 1
ATOM 1371 O O . SER A 1 175 ? 13.498 -5.545 2.638 1.00 66.94 175 SER A O 1
ATOM 1373 N N . ASN A 1 176 ? 12.640 -4.194 1.066 1.00 67.56 176 ASN A N 1
ATOM 1374 C CA . ASN A 1 176 ? 11.967 -3.239 1.943 1.00 67.56 176 ASN A CA 1
ATOM 1375 C C . ASN A 1 176 ? 10.573 -2.949 1.371 1.00 67.56 176 ASN A C 1
ATOM 1377 O O . ASN A 1 176 ? 10.406 -2.905 0.152 1.00 67.56 176 ASN A O 1
ATOM 1381 N N . GLY A 1 177 ? 9.571 -2.771 2.241 1.00 79.75 177 GLY A N 1
ATOM 1382 C CA . GLY A 1 177 ? 8.183 -2.542 1.824 1.00 79.75 177 GLY A CA 1
ATOM 1383 C C . GLY A 1 177 ? 8.074 -1.475 0.727 1.00 79.75 177 GLY A C 1
ATOM 1384 O O . GLY A 1 177 ? 8.722 -0.436 0.806 1.00 79.75 177 GLY A O 1
ATOM 1385 N N . THR A 1 178 ? 7.284 -1.764 -0.304 1.00 88.50 178 THR A N 1
ATOM 1386 C CA . THR A 1 178 ? 7.147 -0.920 -1.496 1.00 88.50 178 THR A CA 1
ATOM 1387 C C . THR A 1 178 ? 5.903 -0.045 -1.385 1.00 88.50 178 THR A C 1
ATOM 1389 O O . THR A 1 178 ? 4.811 -0.540 -1.094 1.00 88.50 178 THR A O 1
ATOM 1392 N N . ASN A 1 179 ? 6.059 1.249 -1.654 1.00 90.81 179 ASN A N 1
ATOM 1393 C CA . ASN A 1 179 ? 4.937 2.162 -1.827 1.00 90.81 179 ASN A CA 1
ATOM 1394 C C . ASN A 1 179 ? 4.560 2.192 -3.307 1.00 90.81 179 ASN A C 1
ATOM 1396 O O . ASN A 1 179 ? 5.408 2.469 -4.151 1.00 90.81 179 ASN A O 1
ATOM 1400 N N . LEU A 1 180 ? 3.300 1.928 -3.631 1.00 91.31 180 LEU A N 1
ATOM 1401 C CA . LEU A 1 180 ? 2.798 1.974 -4.998 1.00 91.31 180 LEU A CA 1
ATOM 1402 C C . LEU A 1 180 ? 1.842 3.151 -5.170 1.00 91.31 180 LEU A C 1
ATOM 1404 O O . LEU A 1 180 ? 0.985 3.411 -4.326 1.00 91.31 180 LEU A O 1
ATOM 1408 N N . THR A 1 181 ? 1.980 3.858 -6.282 1.00 90.38 181 THR A N 1
ATOM 1409 C CA . THR A 1 181 ? 1.012 4.843 -6.756 1.00 90.38 181 THR A CA 1
ATOM 1410 C C . THR A 1 181 ? 0.691 4.555 -8.212 1.00 90.38 181 THR A C 1
ATOM 1412 O O . THR A 1 181 ? 1.600 4.395 -9.026 1.00 90.38 181 THR A O 1
ATOM 1415 N N . ILE A 1 182 ? -0.595 4.486 -8.536 1.00 86.75 182 ILE A N 1
ATOM 1416 C CA . ILE A 1 182 ? -1.081 4.301 -9.904 1.00 86.75 182 ILE A CA 1
ATOM 1417 C C . ILE A 1 182 ? -1.854 5.558 -10.278 1.00 86.75 182 ILE A C 1
ATOM 1419 O O . ILE A 1 182 ? -2.706 6.005 -9.521 1.00 86.75 182 ILE A O 1
ATOM 1423 N N . TYR A 1 183 ? -1.518 6.130 -11.428 1.00 82.38 183 TYR A N 1
ATOM 1424 C CA . TYR A 1 183 ? -2.269 7.202 -12.056 1.00 82.38 183 TYR A CA 1
ATOM 1425 C C . TYR A 1 183 ? -2.735 6.685 -13.407 1.00 82.38 183 TYR A C 1
ATOM 1427 O O . TYR A 1 183 ? -1.971 6.655 -14.373 1.00 82.38 183 TYR A O 1
ATOM 1435 N N . THR A 1 184 ? -3.976 6.218 -13.491 1.00 72.19 184 THR A N 1
ATOM 1436 C CA . THR A 1 184 ? -4.521 5.729 -14.757 1.00 72.19 184 THR A CA 1
ATOM 1437 C C . THR A 1 184 ? -5.937 6.250 -14.921 1.00 72.19 184 THR A C 1
ATOM 1439 O O . THR A 1 184 ? -6.761 6.170 -14.026 1.00 72.19 184 THR A O 1
ATOM 1442 N N . LYS A 1 185 ? -6.220 6.871 -16.067 1.00 70.62 185 LYS A N 1
ATOM 1443 C CA . LYS A 1 185 ? -7.574 7.363 -16.342 1.00 70.62 185 LYS A CA 1
ATOM 1444 C C . LYS A 1 185 ? -8.486 6.202 -16.733 1.00 70.62 185 LYS A C 1
ATOM 1446 O O . LYS A 1 185 ? -8.015 5.232 -17.320 1.00 70.62 185 LYS A O 1
ATOM 1451 N N . ASP A 1 186 ? -9.783 6.368 -16.497 1.00 67.81 186 ASP A N 1
ATOM 1452 C CA . ASP A 1 186 ? -10.817 5.350 -16.748 1.00 67.81 186 ASP A CA 1
ATOM 1453 C C . ASP A 1 186 ? -10.907 4.877 -18.208 1.00 67.81 186 ASP A C 1
ATOM 1455 O O . ASP A 1 186 ? -11.470 3.827 -18.491 1.00 67.81 186 ASP A O 1
ATOM 1459 N N . ASP A 1 187 ? -10.358 5.636 -19.159 1.00 72.19 187 ASP A N 1
ATOM 1460 C CA . ASP A 1 187 ? -10.358 5.304 -20.584 1.00 72.19 187 ASP A CA 1
ATOM 1461 C C . ASP A 1 187 ? -9.116 4.516 -21.047 1.00 72.19 187 ASP A C 1
ATOM 1463 O O . ASP A 1 187 ? -8.980 4.245 -22.239 1.00 72.19 187 ASP A O 1
ATOM 1467 N N . GLN A 1 188 ? -8.208 4.144 -20.137 1.00 78.25 188 GLN A N 1
ATOM 1468 C CA . GLN A 1 188 ? -6.920 3.506 -20.451 1.00 78.25 188 GLN A CA 1
ATOM 1469 C C . GLN A 1 188 ? -6.943 1.986 -20.206 1.00 78.25 188 GLN A C 1
ATOM 1471 O O . GLN A 1 188 ? -6.120 1.438 -19.465 1.00 78.25 188 GLN A O 1
ATOM 1476 N N . ASN A 1 189 ? -7.912 1.294 -20.813 1.00 81.62 189 ASN A N 1
ATOM 1477 C CA . ASN A 1 189 ? -8.153 -0.138 -20.590 1.00 81.62 189 ASN A CA 1
ATOM 1478 C C . ASN A 1 189 ? -6.923 -1.005 -20.894 1.00 81.62 189 ASN A C 1
ATOM 1480 O O . ASN A 1 189 ? -6.618 -1.921 -20.132 1.00 81.62 189 ASN A O 1
ATOM 1484 N N . ARG A 1 190 ? -6.185 -0.701 -21.972 1.00 86.88 190 ARG A N 1
ATOM 1485 C CA . ARG A 1 190 ? -4.994 -1.477 -22.357 1.00 86.88 190 ARG A CA 1
ATOM 1486 C C . ARG A 1 190 ? -3.866 -1.289 -21.340 1.00 86.88 190 ARG A C 1
ATOM 1488 O O . ARG A 1 190 ? -3.119 -2.222 -21.053 1.00 86.88 190 ARG A O 1
ATOM 1495 N N . SER A 1 191 ? -3.739 -0.090 -20.778 1.00 86.94 191 SER A N 1
ATOM 1496 C CA . SER A 1 191 ? -2.768 0.197 -19.722 1.00 86.94 191 SER A CA 1
ATOM 1497 C C . SER A 1 191 ? -3.101 -0.563 -18.446 1.00 86.94 191 SER A C 1
ATOM 1499 O O . SER A 1 191 ? -2.217 -1.194 -17.870 1.00 86.94 191 SER A O 1
ATOM 1501 N N . LEU A 1 192 ? -4.374 -0.567 -18.045 1.00 84.69 192 LEU A N 1
ATOM 1502 C CA . LEU A 1 192 ? -4.847 -1.311 -16.877 1.00 84.69 192 LEU A CA 1
ATOM 1503 C C . LEU A 1 192 ? -4.634 -2.819 -17.023 1.00 84.69 192 LEU A C 1
ATOM 1505 O O . LEU A 1 192 ? -4.162 -3.453 -16.081 1.00 84.69 192 LEU A O 1
ATOM 1509 N N . GLU A 1 193 ? -4.906 -3.378 -18.201 1.00 87.56 193 GLU A N 1
ATOM 1510 C CA . GLU A 1 193 ? -4.649 -4.787 -18.510 1.00 87.56 193 GLU A CA 1
ATOM 1511 C C . GLU A 1 193 ? -3.160 -5.127 -18.336 1.00 87.56 193 GLU A C 1
ATOM 1513 O O . GLU A 1 193 ? -2.812 -6.055 -17.609 1.00 87.56 193 GLU A O 1
ATOM 1518 N N . ILE A 1 194 ? -2.250 -4.316 -18.891 1.00 89.12 194 ILE A N 1
ATOM 1519 C CA . ILE A 1 194 ? -0.801 -4.514 -18.711 1.00 89.12 194 ILE A CA 1
ATOM 1520 C C . ILE A 1 194 ? -0.393 -4.386 -17.240 1.00 89.12 194 ILE A C 1
ATOM 1522 O O . ILE A 1 194 ? 0.431 -5.172 -16.758 1.00 89.12 194 ILE A O 1
ATOM 1526 N N . ILE A 1 195 ? -0.947 -3.411 -16.515 1.00 89.31 195 ILE A N 1
ATOM 1527 C CA . ILE A 1 195 ? -0.676 -3.239 -15.086 1.00 89.31 195 ILE A CA 1
ATOM 1528 C C . ILE A 1 195 ? -1.095 -4.499 -14.331 1.00 89.31 195 ILE A C 1
ATOM 1530 O O . ILE A 1 195 ? -0.274 -5.051 -13.602 1.00 89.31 195 ILE A O 1
ATOM 1534 N N . CYS A 1 196 ? -2.317 -4.986 -14.539 1.00 87.38 196 CYS A N 1
ATOM 1535 C CA . CYS A 1 196 ? -2.860 -6.141 -13.829 1.00 87.38 196 CYS A CA 1
ATOM 1536 C C . CYS A 1 196 ? -2.153 -7.451 -14.202 1.00 87.38 196 CYS A C 1
ATOM 1538 O O . CYS A 1 196 ? -1.852 -8.259 -13.324 1.00 87.38 196 CYS A O 1
ATOM 1540 N N . GLU A 1 197 ? -1.850 -7.670 -15.480 1.00 89.06 197 GLU A N 1
ATOM 1541 C CA . GLU A 1 197 ? -1.294 -8.941 -15.944 1.00 89.06 197 GLU A CA 1
ATOM 1542 C C . GLU A 1 197 ? 0.228 -9.031 -15.839 1.00 89.06 197 GLU A C 1
ATOM 1544 O O . GLU A 1 197 ? 0.769 -10.115 -15.609 1.00 89.06 197 GLU A O 1
ATOM 1549 N N . LYS A 1 198 ? 0.944 -7.923 -16.064 1.00 90.50 198 LYS A N 1
ATOM 1550 C CA . LYS A 1 198 ? 2.407 -7.943 -16.226 1.00 90.50 198 LYS A CA 1
ATOM 1551 C C . LYS A 1 198 ? 3.143 -7.292 -15.068 1.00 90.50 198 LYS A C 1
ATOM 1553 O O . LYS A 1 198 ? 4.173 -7.815 -14.656 1.00 90.50 198 LYS A O 1
ATOM 1558 N N . ILE A 1 199 ? 2.644 -6.172 -14.543 1.00 90.06 199 ILE A N 1
ATOM 1559 C CA . ILE A 1 199 ? 3.336 -5.435 -13.474 1.00 90.06 199 ILE A CA 1
ATOM 1560 C C . ILE A 1 199 ? 2.913 -5.944 -12.096 1.00 90.06 199 ILE A C 1
ATOM 1562 O O . ILE A 1 199 ? 3.763 -6.239 -11.258 1.00 90.06 199 ILE A O 1
ATOM 1566 N N . TRP A 1 200 ? 1.610 -6.076 -11.857 1.00 89.62 200 TRP A N 1
ATOM 1567 C CA . TRP A 1 200 ? 1.042 -6.417 -10.556 1.00 89.62 200 TRP A CA 1
ATOM 1568 C C . TRP A 1 200 ? 1.637 -7.698 -9.947 1.00 89.62 200 TRP A C 1
ATOM 1570 O O . TRP A 1 200 ? 2.064 -7.650 -8.788 1.00 89.62 200 TRP A O 1
ATOM 1580 N N . PRO A 1 201 ? 1.802 -8.816 -10.692 1.00 89.44 201 PRO A N 1
ATOM 1581 C CA . PRO A 1 201 ? 2.409 -10.033 -10.147 1.00 89.44 201 PRO A CA 1
ATOM 1582 C C . PRO A 1 201 ? 3.870 -9.868 -9.702 1.00 89.44 201 PRO A C 1
ATOM 1584 O O . PRO A 1 201 ? 4.364 -10.685 -8.926 1.00 89.44 201 PRO A O 1
ATOM 1587 N N . LEU A 1 202 ? 4.575 -8.838 -10.184 1.00 88.38 202 LEU A N 1
ATOM 1588 C CA . LEU A 1 202 ? 5.973 -8.578 -9.834 1.00 88.38 202 LEU A CA 1
ATOM 1589 C C . LEU A 1 202 ? 6.112 -7.853 -8.492 1.00 88.38 202 LEU A C 1
ATOM 1591 O O . LEU A 1 202 ? 7.120 -8.043 -7.813 1.00 88.38 202 LEU A O 1
ATOM 1595 N N . VAL A 1 203 ? 5.118 -7.043 -8.113 1.00 87.81 203 VAL A N 1
ATOM 1596 C CA . VAL A 1 203 ? 5.214 -6.121 -6.967 1.00 87.81 203 VAL A CA 1
ATOM 1597 C C . VAL A 1 203 ? 4.284 -6.469 -5.801 1.00 87.81 203 VAL A C 1
ATOM 1599 O O . VAL A 1 203 ? 4.637 -6.172 -4.659 1.00 87.81 203 VAL A O 1
ATOM 1602 N N . LYS A 1 204 ? 3.136 -7.124 -6.049 1.00 88.50 204 LYS A N 1
ATOM 1603 C CA . LYS A 1 204 ? 2.032 -7.278 -5.074 1.00 88.50 204 LYS A CA 1
ATOM 1604 C C . LYS A 1 204 ? 2.437 -7.843 -3.709 1.00 88.50 204 LYS A C 1
ATOM 1606 O O . LYS A 1 204 ? 1.945 -7.388 -2.679 1.00 88.50 204 LYS A O 1
ATOM 1611 N N . ASP A 1 205 ? 3.385 -8.779 -3.685 1.00 88.38 205 ASP A N 1
ATOM 1612 C CA . ASP A 1 205 ? 3.790 -9.483 -2.463 1.00 88.38 205 ASP A CA 1
ATOM 1613 C C . ASP A 1 205 ? 4.505 -8.560 -1.456 1.00 88.38 205 ASP A C 1
ATOM 1615 O O . ASP A 1 205 ? 4.596 -8.882 -0.267 1.00 88.38 205 ASP A O 1
ATOM 1619 N N . ASN A 1 206 ? 5.005 -7.402 -1.910 1.00 88.38 206 ASN A N 1
ATOM 1620 C CA . ASN A 1 206 ? 5.764 -6.460 -1.082 1.00 88.38 206 ASN A CA 1
ATOM 1621 C C . ASN A 1 206 ? 5.166 -5.066 -0.975 1.00 88.38 206 ASN A C 1
ATOM 1623 O O . ASN A 1 206 ? 5.766 -4.214 -0.312 1.00 88.38 206 ASN A O 1
ATOM 1627 N N . ILE A 1 207 ? 3.998 -4.827 -1.569 1.00 90.81 207 ILE A N 1
ATOM 1628 C CA . ILE A 1 207 ? 3.308 -3.549 -1.409 1.00 90.81 207 ILE A CA 1
ATOM 1629 C C . ILE A 1 207 ? 2.960 -3.382 0.072 1.00 90.81 207 ILE A C 1
ATOM 1631 O O . ILE A 1 207 ? 2.213 -4.179 0.640 1.00 90.81 207 ILE A O 1
ATOM 1635 N N . CYS A 1 208 ? 3.521 -2.354 0.706 1.00 91.06 208 CYS A 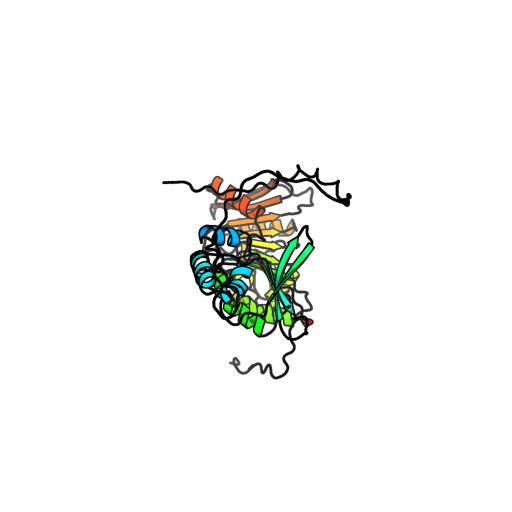N 1
ATOM 1636 C CA . CYS A 1 208 ? 3.221 -1.981 2.088 1.00 91.06 208 CYS A CA 1
ATOM 1637 C C . CYS A 1 208 ? 2.329 -0.738 2.162 1.00 91.06 208 CYS A C 1
ATOM 1639 O O . CYS A 1 208 ? 1.534 -0.617 3.097 1.00 91.06 208 CYS A O 1
ATOM 1641 N N . GLY A 1 209 ? 2.430 0.145 1.167 1.00 92.00 209 GLY A N 1
ATOM 1642 C CA . GLY A 1 209 ? 1.634 1.354 1.030 1.00 92.00 209 GLY A CA 1
ATOM 1643 C C . GLY A 1 209 ? 1.044 1.449 -0.368 1.00 92.00 209 GLY A C 1
ATOM 1644 O O . GLY A 1 209 ? 1.744 1.222 -1.353 1.00 92.00 209 GLY A O 1
ATOM 1645 N N . PHE A 1 210 ? -0.233 1.797 -0.466 1.00 90.56 210 PHE A N 1
ATOM 1646 C CA . PHE A 1 210 ? -0.912 1.975 -1.742 1.00 90.56 210 PHE A CA 1
ATOM 1647 C C . PHE A 1 210 ? -1.650 3.315 -1.774 1.00 90.56 210 PHE A C 1
ATOM 1649 O O . PHE A 1 210 ? -2.490 3.585 -0.920 1.00 90.56 210 PHE A O 1
ATOM 1656 N N . ARG A 1 211 ? -1.306 4.185 -2.722 1.00 89.06 211 ARG A N 1
ATOM 1657 C CA . ARG A 1 211 ? -1.962 5.481 -2.925 1.00 89.06 211 ARG A CA 1
ATOM 1658 C C . ARG A 1 211 ? -2.667 5.468 -4.271 1.00 89.06 211 ARG A C 1
ATOM 1660 O O . ARG A 1 211 ? -2.021 5.216 -5.286 1.00 89.06 211 ARG A O 1
ATOM 1667 N N . LEU A 1 212 ? -3.960 5.762 -4.271 1.00 84.81 212 LEU A N 1
ATOM 1668 C CA . LEU A 1 212 ? -4.775 5.743 -5.481 1.00 84.81 212 LEU A CA 1
ATOM 1669 C C . LEU A 1 212 ? -6.046 6.594 -5.323 1.00 84.81 212 LEU A C 1
ATOM 1671 O O . LEU A 1 212 ? -6.436 6.951 -4.208 1.00 84.81 212 LEU A O 1
ATOM 1675 N N . LEU A 1 213 ? -6.684 6.935 -6.441 1.00 79.81 213 LEU A N 1
ATOM 1676 C CA . LEU A 1 213 ? -8.019 7.533 -6.462 1.00 79.81 213 LEU A CA 1
ATOM 1677 C C . LEU A 1 213 ? -9.093 6.438 -6.373 1.00 79.81 213 LEU A C 1
ATOM 1679 O O . LEU A 1 213 ? -8.815 5.263 -6.606 1.00 79.81 213 LEU A O 1
ATOM 1683 N N . SER A 1 214 ? -10.336 6.813 -6.048 1.00 78.12 214 SER A N 1
ATOM 1684 C CA . SER A 1 214 ? -11.447 5.843 -6.004 1.00 78.12 214 SER A CA 1
ATOM 1685 C C . SER A 1 214 ? -11.630 5.132 -7.347 1.00 78.12 214 SER A C 1
ATOM 1687 O O . SER A 1 214 ? -11.750 3.911 -7.390 1.00 78.12 214 SER A O 1
ATOM 1689 N N . SER A 1 215 ? -11.566 5.891 -8.444 1.00 80.75 215 SER A N 1
ATOM 1690 C CA . SER A 1 215 ? -11.724 5.367 -9.800 1.00 80.75 215 SER A CA 1
ATOM 1691 C C . SER A 1 215 ? -10.617 4.381 -10.183 1.00 80.75 215 SER A C 1
ATOM 1693 O O . SER A 1 215 ? -10.886 3.361 -10.813 1.00 80.75 215 SER A O 1
ATOM 1695 N N . ASP A 1 216 ? -9.377 4.619 -9.735 1.00 83.12 216 ASP A N 1
ATOM 1696 C CA . ASP A 1 216 ? -8.269 3.680 -9.936 1.00 83.12 216 ASP A CA 1
ATOM 1697 C C . ASP A 1 216 ? -8.564 2.325 -9.259 1.00 83.12 216 ASP A C 1
ATOM 1699 O O . ASP A 1 216 ? -8.263 1.276 -9.832 1.00 83.12 216 ASP A O 1
ATOM 1703 N N . LEU A 1 217 ? -9.173 2.321 -8.059 1.00 86.25 217 LEU A N 1
ATOM 1704 C CA . LEU A 1 217 ? -9.523 1.076 -7.363 1.00 86.25 217 LEU A CA 1
ATOM 1705 C C . LEU A 1 217 ? -10.637 0.327 -8.085 1.00 86.25 217 LEU A C 1
ATOM 1707 O O . LEU A 1 217 ? -10.530 -0.886 -8.260 1.00 86.25 217 LEU A O 1
ATOM 1711 N N . ASP A 1 218 ? -11.684 1.038 -8.505 1.00 87.00 218 ASP A N 1
ATOM 1712 C CA . ASP A 1 218 ? -12.801 0.448 -9.244 1.00 87.00 218 ASP A CA 1
ATOM 1713 C C . ASP A 1 218 ? -12.296 -0.252 -10.507 1.00 87.00 218 ASP A C 1
ATOM 1715 O O . ASP A 1 218 ? -12.653 -1.400 -10.776 1.00 87.00 218 ASP A O 1
ATOM 1719 N N . ASN A 1 219 ? -11.389 0.403 -11.230 1.00 85.00 219 ASN A N 1
ATOM 1720 C CA . ASN A 1 219 ? -10.753 -0.141 -12.420 1.00 85.00 219 ASN A CA 1
ATOM 1721 C C . ASN A 1 219 ? -9.928 -1.398 -12.109 1.00 85.00 219 ASN A C 1
ATOM 1723 O O . ASN A 1 219 ? -10.096 -2.419 -12.770 1.00 85.00 219 ASN A O 1
ATOM 1727 N N . LEU A 1 220 ? -9.083 -1.381 -11.072 1.00 86.69 220 LEU A N 1
ATOM 1728 C CA . LEU A 1 220 ? -8.315 -2.568 -10.668 1.00 86.69 220 LEU A CA 1
ATOM 1729 C C . LEU A 1 220 ? -9.221 -3.734 -10.253 1.00 86.69 220 LEU A C 1
ATOM 1731 O O . LEU A 1 220 ? -8.926 -4.892 -10.560 1.00 86.69 220 LEU A O 1
ATOM 1735 N N . ARG A 1 221 ? -10.338 -3.438 -9.583 1.00 90.38 221 ARG A N 1
ATOM 1736 C CA . ARG A 1 221 ? -11.291 -4.447 -9.112 1.00 90.38 221 ARG A CA 1
ATOM 1737 C C . ARG A 1 221 ? -12.080 -5.117 -10.231 1.00 90.38 221 ARG A C 1
ATOM 1739 O O . ARG A 1 221 ? -12.507 -6.255 -10.047 1.00 90.38 221 ARG A O 1
ATOM 1746 N N . GLN A 1 222 ? -12.210 -4.483 -11.396 1.00 87.44 222 GLN A N 1
ATOM 1747 C CA . GLN A 1 222 ? -12.765 -5.139 -12.586 1.00 87.44 222 GLN A CA 1
ATOM 1748 C C . GLN A 1 222 ? -11.890 -6.311 -13.059 1.00 87.44 222 GLN A C 1
ATOM 1750 O O . GLN A 1 222 ? -12.422 -7.301 -13.556 1.00 87.44 222 GLN A O 1
ATOM 1755 N N . PHE A 1 223 ? -10.568 -6.229 -12.869 1.00 83.44 223 PHE A N 1
ATOM 1756 C CA . PHE A 1 223 ? -9.629 -7.301 -13.223 1.00 83.44 223 PHE A CA 1
ATOM 1757 C C . PHE A 1 223 ? -9.416 -8.293 -12.078 1.00 83.44 223 PHE A C 1
ATOM 1759 O O . PHE A 1 223 ? -9.402 -9.503 -12.297 1.00 83.44 223 PHE A O 1
ATOM 1766 N N . SER A 1 224 ? -9.247 -7.791 -10.852 1.00 88.06 224 SER A N 1
ATOM 1767 C CA . SER A 1 224 ? -9.135 -8.613 -9.648 1.00 88.06 224 SER A CA 1
ATOM 1768 C C . SER A 1 224 ? -9.963 -8.007 -8.512 1.00 88.06 224 SER A C 1
ATOM 1770 O O . SER A 1 224 ? -9.501 -7.079 -7.844 1.00 88.06 224 SER A O 1
ATOM 1772 N N . PRO A 1 225 ? -11.172 -8.529 -8.237 1.00 90.69 225 PRO A N 1
ATOM 1773 C CA . PRO A 1 225 ? -12.033 -8.001 -7.176 1.00 90.69 225 PRO A CA 1
ATOM 1774 C C . PRO A 1 225 ? -11.354 -7.955 -5.797 1.00 90.69 225 PRO A C 1
ATOM 1776 O O . PRO A 1 225 ? -11.585 -7.030 -5.017 1.00 90.69 225 PRO A O 1
ATOM 1779 N N . THR A 1 226 ? -10.452 -8.909 -5.538 1.00 92.12 226 THR A N 1
ATOM 1780 C CA . THR A 1 226 ? -9.702 -9.084 -4.286 1.00 92.12 226 THR A CA 1
ATOM 1781 C C . THR A 1 226 ? -8.348 -8.370 -4.268 1.00 92.12 226 THR A C 1
ATOM 1783 O O . THR A 1 226 ? -7.568 -8.584 -3.342 1.00 92.12 226 THR A O 1
ATOM 1786 N N . VAL A 1 227 ? -8.056 -7.488 -5.234 1.00 90.12 227 VAL A N 1
ATOM 1787 C CA . VAL A 1 227 ? -6.730 -6.872 -5.455 1.00 90.12 227 VAL A CA 1
ATOM 1788 C C . VAL A 1 227 ? -6.052 -6.336 -4.184 1.00 90.12 227 VAL A C 1
ATOM 1790 O O . VAL A 1 227 ? -4.866 -6.570 -3.974 1.00 90.12 227 VAL A O 1
ATOM 1793 N N . ILE A 1 228 ? -6.790 -5.669 -3.292 1.00 90.62 228 ILE A N 1
ATOM 1794 C CA . ILE A 1 228 ? -6.249 -5.150 -2.021 1.00 90.62 228 ILE A CA 1
ATOM 1795 C C . ILE A 1 228 ? -6.086 -6.229 -0.939 1.00 90.62 228 ILE A C 1
ATOM 1797 O O . ILE A 1 228 ? -5.209 -6.113 -0.082 1.00 90.62 228 ILE A O 1
ATOM 1801 N N . GLY A 1 229 ? -6.916 -7.274 -0.961 1.00 89.69 229 GLY A N 1
ATOM 1802 C CA . GLY A 1 229 ? -6.813 -8.433 -0.070 1.00 89.69 229 GLY A CA 1
ATOM 1803 C C . GLY A 1 229 ? -5.641 -9.349 -0.430 1.00 89.69 229 GLY A C 1
ATOM 1804 O O . GLY A 1 229 ? -5.040 -9.950 0.458 1.00 89.69 229 GLY A O 1
ATOM 1805 N N . ASP A 1 230 ? -5.263 -9.377 -1.709 1.00 89.88 230 ASP A N 1
ATOM 1806 C CA . ASP A 1 230 ? -4.174 -10.199 -2.247 1.00 89.88 230 ASP A CA 1
ATOM 1807 C C . ASP A 1 230 ? -2.768 -9.666 -1.915 1.00 89.88 230 ASP A C 1
ATOM 1809 O O . ASP A 1 230 ? -1.773 -10.324 -2.224 1.00 89.88 230 ASP A O 1
ATOM 1813 N N . CYS A 1 231 ? -2.662 -8.491 -1.284 1.00 91.62 231 CYS A N 1
ATOM 1814 C CA . CYS A 1 231 ? -1.396 -7.880 -0.878 1.00 91.62 231 CYS A CA 1
ATOM 1815 C C . CYS A 1 231 ? -1.085 -8.186 0.603 1.00 91.62 231 CYS A C 1
ATOM 1817 O O . CYS A 1 231 ? -1.526 -7.451 1.493 1.00 91.62 231 CYS A O 1
ATOM 1819 N N . PRO A 1 232 ? -0.279 -9.219 0.920 1.00 89.00 232 PRO A N 1
ATOM 1820 C CA . PRO A 1 232 ? -0.100 -9.694 2.297 1.00 89.00 232 PRO A CA 1
ATOM 1821 C C . PRO 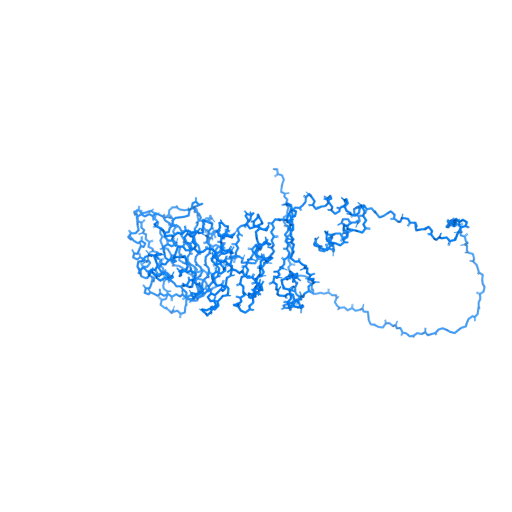A 1 232 ? 0.604 -8.683 3.213 1.00 89.00 232 PRO A C 1
ATOM 1823 O O . PRO A 1 232 ? 0.359 -8.657 4.422 1.00 89.00 232 PRO A O 1
ATOM 1826 N N . LYS A 1 233 ? 1.483 -7.840 2.654 1.00 91.19 233 LYS A N 1
ATOM 1827 C CA . LYS A 1 233 ? 2.218 -6.812 3.406 1.00 91.19 233 LYS A CA 1
ATOM 1828 C C . LYS A 1 233 ? 1.501 -5.462 3.446 1.00 91.19 233 LYS A C 1
ATOM 1830 O O . LYS A 1 233 ? 1.976 -4.577 4.160 1.00 91.19 233 LYS A O 1
ATOM 1835 N N . LEU A 1 234 ? 0.362 -5.311 2.760 1.00 93.44 234 LEU A N 1
ATOM 1836 C CA . LEU A 1 234 ? -0.336 -4.033 2.654 1.00 93.44 234 LEU A CA 1
ATOM 1837 C C . LEU A 1 234 ? -0.786 -3.561 4.036 1.00 93.44 234 LEU A C 1
ATOM 1839 O O . LEU A 1 234 ? -1.584 -4.208 4.721 1.00 93.44 234 LEU A O 1
ATOM 1843 N N . ARG A 1 235 ? -0.233 -2.421 4.443 1.00 93.19 235 ARG A N 1
ATOM 1844 C CA . ARG A 1 235 ? -0.479 -1.785 5.734 1.00 93.19 235 ARG A CA 1
ATOM 1845 C C . ARG A 1 235 ? -1.231 -0.485 5.567 1.00 93.19 235 ARG A C 1
ATOM 1847 O O . ARG A 1 235 ? -2.141 -0.240 6.349 1.00 93.19 235 ARG A O 1
ATOM 1854 N N . VAL A 1 236 ? -0.821 0.338 4.609 1.00 94.00 236 VAL A N 1
ATOM 1855 C CA . VAL A 1 236 ? -1.319 1.702 4.454 1.00 94.00 236 VAL A CA 1
ATOM 1856 C C . VAL A 1 236 ? -2.029 1.834 3.122 1.00 94.00 236 VAL A C 1
ATOM 1858 O O . VAL A 1 236 ? -1.455 1.501 2.088 1.00 94.00 236 VAL A O 1
ATOM 1861 N N . ILE A 1 237 ? -3.250 2.353 3.138 1.00 93.19 237 ILE A N 1
ATOM 1862 C CA . ILE A 1 237 ? -3.904 2.844 1.929 1.00 93.19 237 ILE A CA 1
ATOM 1863 C C . ILE A 1 237 ? -4.205 4.329 2.109 1.00 93.19 237 ILE A C 1
ATOM 1865 O O . ILE A 1 237 ? -4.681 4.734 3.168 1.00 93.19 237 ILE A O 1
ATOM 1869 N N . GLU A 1 238 ? -3.902 5.144 1.103 1.00 90.31 238 GLU A N 1
ATOM 1870 C CA . GLU A 1 238 ? -4.284 6.556 1.059 1.00 90.31 238 GLU A CA 1
ATOM 1871 C C . GLU A 1 238 ? -5.229 6.821 -0.107 1.00 90.31 238 GLU A C 1
ATOM 1873 O O . GLU A 1 238 ? -4.880 6.571 -1.262 1.00 90.31 238 GLU A O 1
ATOM 1878 N N . PHE A 1 239 ? -6.402 7.358 0.231 1.00 83.38 239 PHE A N 1
ATOM 1879 C CA . PHE A 1 239 ? -7.455 7.761 -0.687 1.00 83.38 239 PHE A CA 1
ATOM 1880 C C . PHE A 1 239 ? -7.840 9.216 -0.476 1.00 83.38 239 PHE A C 1
ATOM 1882 O O . PHE A 1 239 ? -7.898 9.712 0.654 1.00 83.38 239 PHE A O 1
ATOM 1889 N N . PHE A 1 240 ? -8.187 9.868 -1.581 1.00 71.00 240 PHE A N 1
ATOM 1890 C CA . PHE A 1 240 ? -8.641 11.247 -1.536 1.00 71.00 240 PHE A CA 1
ATOM 1891 C C . PHE A 1 240 ? -10.147 11.371 -1.225 1.00 71.00 240 PHE A C 1
ATOM 1893 O O . PHE A 1 240 ? -10.534 12.211 -0.416 1.00 71.00 240 PHE A O 1
ATOM 1900 N N . ASP A 1 241 ? -10.987 10.470 -1.740 1.00 76.19 241 ASP A N 1
ATOM 1901 C CA . ASP A 1 241 ? -12.448 10.679 -1.740 1.00 76.19 241 ASP A CA 1
ATOM 1902 C C . ASP A 1 241 ? -13.265 9.487 -1.197 1.00 76.19 241 ASP A C 1
ATOM 1904 O O . ASP A 1 241 ? -14.451 9.369 -1.483 1.00 76.19 241 ASP A O 1
ATOM 1908 N N . LEU A 1 242 ? -12.651 8.578 -0.427 1.00 80.62 242 LEU A N 1
ATOM 1909 C CA . LEU A 1 242 ? -13.248 7.276 -0.099 1.00 80.62 242 LEU A CA 1
ATOM 1910 C C . LEU A 1 242 ? -13.326 7.013 1.415 1.00 80.62 242 LEU A C 1
ATOM 1912 O O . LEU A 1 242 ? -12.307 7.019 2.104 1.00 80.62 242 LEU A O 1
ATOM 1916 N N . PHE A 1 243 ? -14.527 6.706 1.924 1.00 87.94 243 PHE A N 1
ATOM 1917 C CA . PHE A 1 243 ? -14.755 6.225 3.297 1.00 87.94 243 PHE A CA 1
ATOM 1918 C C . PHE A 1 243 ? -15.379 4.810 3.289 1.00 87.94 243 PHE A C 1
ATOM 1920 O O . PHE A 1 243 ? -16.233 4.564 2.434 1.00 87.94 243 PHE A O 1
ATOM 1927 N N . PRO A 1 244 ? -14.983 3.882 4.192 1.00 92.50 244 PRO A N 1
ATOM 1928 C CA . PRO A 1 244 ? -15.438 2.486 4.165 1.00 92.50 244 PRO A CA 1
ATOM 1929 C C . PRO A 1 244 ? -16.961 2.341 4.220 1.00 92.50 244 PRO A C 1
ATOM 1931 O O . PRO A 1 244 ? -17.614 3.019 5.007 1.00 92.50 244 PRO A O 1
ATOM 1934 N N . GLU A 1 245 ? -17.512 1.421 3.431 1.00 94.12 245 GLU A N 1
ATOM 1935 C CA . GLU A 1 245 ? -18.951 1.146 3.353 1.00 94.12 245 GLU A CA 1
ATOM 1936 C C . GLU A 1 245 ? -19.267 -0.259 3.872 1.00 94.12 245 GLU A C 1
ATOM 1938 O O . GLU A 1 245 ? -18.478 -1.190 3.712 1.00 94.12 245 GLU A O 1
ATOM 1943 N N . PHE A 1 246 ? -20.434 -0.413 4.500 1.00 93.81 246 PHE A N 1
ATOM 1944 C CA . PHE A 1 246 ? -20.894 -1.677 5.071 1.00 93.81 246 PHE A CA 1
ATOM 1945 C C . PHE A 1 246 ? -22.217 -2.110 4.419 1.00 93.81 246 PHE A C 1
ATOM 1947 O O . PHE A 1 246 ? -23.048 -1.249 4.130 1.00 93.81 246 PHE A O 1
ATOM 1954 N N . PRO A 1 247 ? -22.454 -3.422 4.214 1.00 94.75 247 PRO A N 1
ATOM 1955 C CA . PRO A 1 247 ? -21.643 -4.553 4.676 1.00 94.75 247 PRO A CA 1
ATOM 1956 C C . PRO A 1 247 ? -20.327 -4.702 3.901 1.00 94.75 247 PRO A C 1
ATOM 1958 O O . PRO A 1 247 ? -20.273 -4.446 2.700 1.00 94.75 247 PRO A O 1
ATOM 1961 N N . ALA A 1 248 ? -19.278 -5.122 4.608 1.00 95.25 248 ALA A N 1
ATOM 1962 C CA . ALA A 1 248 ? -17.950 -5.325 4.043 1.00 95.25 248 ALA A CA 1
ATOM 1963 C C . ALA A 1 248 ? -17.944 -6.499 3.047 1.00 95.25 248 ALA A C 1
ATOM 1965 O O . ALA A 1 248 ? -18.271 -7.630 3.412 1.00 95.25 248 ALA A O 1
ATOM 1966 N N . ASP A 1 249 ? -17.534 -6.245 1.806 1.00 95.31 249 ASP A N 1
ATOM 1967 C CA . ASP A 1 249 ? -17.486 -7.237 0.730 1.00 95.31 249 ASP A CA 1
ATOM 1968 C C . ASP A 1 249 ? -16.412 -6.864 -0.303 1.00 95.31 249 ASP A C 1
ATOM 1970 O O . ASP A 1 249 ? -16.172 -5.694 -0.553 1.00 95.31 249 ASP A O 1
ATOM 1974 N N . ASP A 1 250 ? -15.761 -7.850 -0.908 1.00 95.19 250 ASP A N 1
ATOM 1975 C CA . ASP A 1 250 ? -14.778 -7.676 -1.990 1.00 95.19 250 ASP A CA 1
ATOM 1976 C C . ASP A 1 250 ? -15.161 -8.472 -3.246 1.00 95.19 250 ASP A C 1
ATOM 1978 O O . ASP A 1 250 ? -14.367 -8.575 -4.182 1.00 95.19 250 ASP A O 1
ATOM 1982 N N . SER A 1 251 ? -16.380 -9.023 -3.288 1.00 94.50 251 SER A N 1
ATOM 1983 C CA . SER A 1 251 ? -16.901 -9.709 -4.464 1.00 94.50 251 SER A CA 1
ATOM 1984 C C . SER A 1 251 ? -16.926 -8.786 -5.689 1.00 94.50 251 SER A C 1
ATOM 1986 O O . SER A 1 251 ? -16.903 -7.559 -5.576 1.00 94.50 251 SER A O 1
ATOM 1988 N N . ALA A 1 252 ? -17.009 -9.368 -6.888 1.00 91.44 252 ALA A N 1
ATOM 1989 C CA . ALA A 1 252 ? -17.024 -8.607 -8.142 1.00 91.44 252 ALA A CA 1
ATOM 1990 C C . ALA A 1 252 ? -18.167 -7.572 -8.233 1.00 91.44 252 ALA A C 1
ATOM 1992 O O . ALA A 1 252 ? -18.064 -6.624 -9.003 1.00 91.44 252 ALA A O 1
ATOM 1993 N N . GLY A 1 253 ? -19.249 -7.753 -7.465 1.00 91.88 253 GLY A N 1
ATOM 1994 C CA . GLY A 1 253 ? -20.376 -6.817 -7.415 1.00 91.88 253 GLY A CA 1
ATOM 1995 C C . GLY A 1 253 ? -20.285 -5.755 -6.315 1.00 91.88 253 GLY A C 1
ATOM 1996 O O . GLY A 1 253 ? -21.134 -4.870 -6.286 1.00 91.88 253 GLY A O 1
ATOM 1997 N N . ALA A 1 254 ? -19.307 -5.843 -5.409 1.00 94.31 254 ALA A N 1
ATOM 1998 C CA . ALA A 1 254 ? -19.157 -4.900 -4.302 1.00 94.31 254 ALA A CA 1
ATOM 1999 C C . ALA A 1 254 ? -18.553 -3.564 -4.768 1.00 94.31 254 ALA A C 1
ATOM 2001 O O . ALA A 1 254 ? -17.834 -3.534 -5.771 1.00 94.31 254 ALA A O 1
ATOM 2002 N N . SER A 1 255 ? -18.784 -2.475 -4.031 1.00 92.56 255 SER A N 1
ATOM 2003 C CA . SER A 1 255 ? -18.108 -1.185 -4.243 1.00 92.56 255 SER A CA 1
ATOM 2004 C C . SER A 1 255 ? -16.654 -1.213 -3.748 1.00 92.56 255 SER A C 1
ATOM 2006 O O . SER A 1 255 ? -16.242 -2.100 -2.990 1.00 92.56 255 SER A O 1
ATOM 2008 N N . SER A 1 256 ? -15.844 -0.244 -4.178 1.00 91.69 256 SER A N 1
ATOM 2009 C CA . SER A 1 256 ? -14.481 -0.080 -3.659 1.00 91.69 256 SER A CA 1
ATOM 2010 C C . SER A 1 256 ? -14.475 0.223 -2.160 1.00 91.69 256 SER A C 1
ATOM 2012 O O . SER A 1 256 ? -13.610 -0.258 -1.428 1.00 91.69 256 SER A O 1
ATOM 2014 N N . GLU A 1 257 ? -15.484 0.936 -1.669 1.00 92.25 257 GLU A N 1
ATOM 2015 C CA . GLU A 1 257 ? -15.704 1.218 -0.254 1.00 92.25 257 GLU A CA 1
ATOM 2016 C C . GLU A 1 257 ? -15.982 -0.025 0.576 1.00 92.25 257 GLU A C 1
ATOM 2018 O O . GLU A 1 257 ? -15.430 -0.163 1.674 1.00 92.25 257 GLU A O 1
ATOM 2023 N N . GLN A 1 258 ? -16.793 -0.943 0.050 1.00 94.69 258 GLN A N 1
ATOM 2024 C CA . GLN A 1 258 ? -17.037 -2.238 0.677 1.00 94.69 258 GLN A CA 1
ATOM 2025 C C . GLN A 1 258 ? -15.762 -3.086 0.707 1.00 94.69 258 GLN A C 1
ATOM 2027 O O . GLN A 1 258 ? -15.463 -3.716 1.729 1.00 94.69 258 GLN A O 1
ATOM 2032 N N . ALA A 1 259 ? -14.965 -3.052 -0.367 1.00 95.00 259 ALA A N 1
ATOM 2033 C CA . ALA A 1 259 ? -13.716 -3.804 -0.439 1.00 95.00 259 ALA A CA 1
ATOM 2034 C C . ALA A 1 259 ? -12.701 -3.272 0.579 1.00 95.00 259 ALA A C 1
ATOM 2036 O O . ALA A 1 259 ? -12.072 -4.049 1.303 1.00 95.00 259 ALA A O 1
ATOM 2037 N N . VAL A 1 260 ? -12.575 -1.946 0.699 1.00 94.31 260 VAL A N 1
ATOM 2038 C CA . VAL A 1 260 ? -11.733 -1.302 1.717 1.00 94.31 260 VAL A CA 1
ATOM 2039 C C . VAL A 1 260 ? -12.221 -1.645 3.125 1.00 94.31 260 VAL A C 1
ATOM 2041 O O . VAL A 1 260 ? -11.396 -1.934 3.995 1.00 94.31 260 VAL A O 1
ATOM 2044 N N . ALA A 1 261 ? -13.537 -1.683 3.362 1.00 95.06 261 ALA A N 1
ATOM 2045 C CA . ALA A 1 261 ? -14.096 -2.115 4.641 1.00 95.06 261 ALA A CA 1
ATOM 2046 C C . ALA A 1 261 ? -13.716 -3.567 4.971 1.00 95.06 261 ALA A C 1
ATOM 2048 O O . ALA A 1 261 ? -13.286 -3.845 6.097 1.00 95.06 261 ALA A O 1
ATOM 2049 N N . LYS A 1 262 ? -13.789 -4.478 3.991 1.00 95.50 262 LYS A N 1
ATOM 2050 C CA . LYS A 1 262 ? -13.386 -5.883 4.151 1.00 95.50 262 LYS A CA 1
ATOM 2051 C C . LYS A 1 262 ? -11.891 -6.033 4.389 1.00 95.50 262 LYS A C 1
ATOM 2053 O O . LYS A 1 262 ? -11.483 -6.772 5.288 1.00 95.50 262 LYS A O 1
ATOM 2058 N N . TRP A 1 263 ? -11.068 -5.287 3.655 1.00 95.44 263 TRP A N 1
ATOM 2059 C CA . TRP A 1 263 ? -9.632 -5.230 3.899 1.00 95.44 263 TRP A CA 1
ATOM 2060 C C . TRP A 1 263 ? -9.341 -4.740 5.321 1.00 95.44 263 TRP A C 1
ATOM 2062 O O . TRP A 1 263 ? -8.600 -5.414 6.035 1.00 95.44 263 TRP A O 1
ATOM 2072 N N . LEU A 1 264 ? -9.954 -3.643 5.780 1.00 95.12 264 LEU A N 1
ATOM 2073 C CA . LEU A 1 264 ? -9.785 -3.132 7.147 1.00 95.12 264 LEU A CA 1
ATOM 2074 C C . LEU A 1 264 ? -10.152 -4.169 8.212 1.00 95.12 264 LEU A C 1
ATOM 2076 O O . LEU A 1 264 ? -9.432 -4.283 9.197 1.00 95.12 264 LEU A O 1
ATOM 2080 N N . HIS A 1 265 ? -11.226 -4.934 7.993 1.00 92.94 265 HIS A N 1
ATOM 2081 C CA . HIS A 1 265 ? -11.757 -5.936 8.928 1.00 92.94 265 HIS A CA 1
ATOM 2082 C C . HIS A 1 265 ? -11.138 -7.331 8.777 1.00 92.94 265 HIS A C 1
ATOM 2084 O O . HIS A 1 265 ? -11.549 -8.275 9.450 1.00 92.94 265 HIS A O 1
ATOM 2090 N N . THR A 1 266 ? -10.114 -7.470 7.939 1.00 92.56 266 THR A N 1
ATOM 2091 C CA . THR A 1 266 ? -9.321 -8.697 7.848 1.00 92.56 266 THR A CA 1
ATOM 2092 C C . THR A 1 266 ? -8.071 -8.554 8.725 1.00 92.56 266 THR A C 1
ATOM 2094 O O . THR A 1 266 ? -7.319 -7.592 8.547 1.00 92.56 266 THR A O 1
ATOM 2097 N N . PRO A 1 267 ? -7.780 -9.474 9.660 1.00 89.25 267 PRO A N 1
ATOM 2098 C CA . PRO A 1 267 ? -6.556 -9.413 10.458 1.00 89.25 267 PRO A CA 1
ATOM 2099 C C . PRO A 1 267 ? -5.283 -9.430 9.595 1.00 89.25 267 PRO A C 1
ATOM 2101 O O . PRO A 1 267 ? -5.249 -10.039 8.526 1.00 89.25 267 PRO A O 1
ATOM 2104 N N . ARG A 1 268 ? -4.209 -8.787 10.068 1.00 89.50 268 ARG A N 1
ATOM 2105 C CA . ARG A 1 268 ? -2.867 -8.914 9.473 1.00 89.50 268 ARG A CA 1
ATOM 2106 C C . ARG A 1 268 ? -2.047 -9.949 10.228 1.00 89.50 268 ARG A C 1
ATOM 2108 O O . ARG A 1 268 ? -2.109 -10.014 11.453 1.00 89.50 268 ARG A O 1
ATOM 2115 N N . GLY A 1 269 ? -1.232 -10.709 9.497 1.00 86.50 269 GLY A N 1
ATOM 2116 C CA . GLY A 1 269 ? -0.386 -11.757 10.078 1.00 86.50 269 GLY A CA 1
ATOM 2117 C C . GLY A 1 269 ? 0.725 -11.242 11.002 1.00 86.50 269 GLY A C 1
ATOM 2118 O O . GLY A 1 269 ? 1.193 -11.989 11.852 1.00 86.50 269 GLY A O 1
ATOM 2119 N N . ASP A 1 270 ? 1.130 -9.975 10.872 1.00 88.38 270 ASP A N 1
ATOM 2120 C CA . ASP A 1 270 ? 2.168 -9.340 11.700 1.00 88.38 270 ASP A CA 1
ATOM 2121 C C . ASP A 1 270 ? 1.617 -8.648 12.966 1.00 88.38 270 ASP A C 1
ATOM 2123 O O . ASP A 1 270 ? 2.388 -8.137 13.781 1.00 88.38 270 ASP A O 1
ATOM 2127 N N . GLY A 1 271 ? 0.291 -8.614 13.143 1.00 86.94 271 GLY A N 1
ATOM 2128 C CA . GLY A 1 271 ? -0.379 -7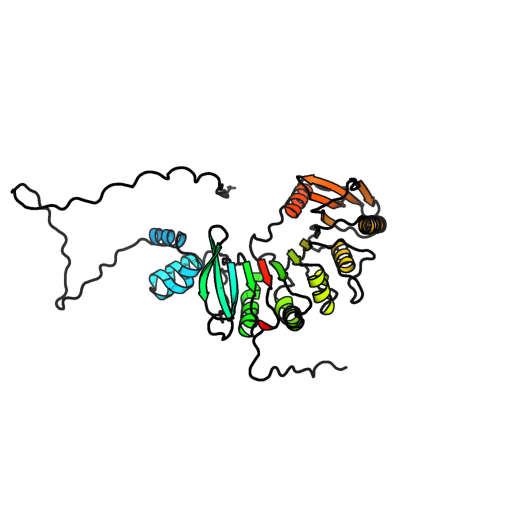.966 14.274 1.00 86.94 271 GLY A CA 1
ATOM 2129 C C . GLY A 1 271 ? -0.307 -6.432 14.287 1.00 86.94 271 GLY A C 1
ATOM 2130 O O . GLY A 1 271 ? -0.791 -5.816 15.242 1.00 86.94 271 GLY A O 1
ATOM 2131 N N . LEU A 1 272 ? 0.274 -5.796 13.262 1.00 91.19 272 LEU A N 1
ATOM 2132 C CA . LEU A 1 272 ? 0.320 -4.338 13.145 1.00 91.19 272 LEU A CA 1
ATOM 2133 C C . LEU A 1 272 ? -1.023 -3.791 12.643 1.00 91.19 272 LEU A C 1
ATOM 2135 O O . LEU A 1 272 ? -1.635 -4.396 11.756 1.00 91.19 272 LEU A O 1
ATOM 2139 N N . PRO A 1 273 ? -1.470 -2.620 13.136 1.00 95.12 273 PRO A N 1
ATOM 2140 C CA . PRO A 1 273 ? -2.710 -2.025 12.664 1.00 95.12 273 PRO A CA 1
ATOM 2141 C C . PRO A 1 273 ? -2.628 -1.683 11.173 1.00 95.12 273 PRO A C 1
ATOM 2143 O O . PRO A 1 273 ? -1.608 -1.172 10.693 1.00 95.12 273 PRO A O 1
ATOM 2146 N N . LYS A 1 274 ? -3.723 -1.946 10.454 1.00 96.12 274 LYS A N 1
ATOM 2147 C CA . LYS A 1 274 ? -3.963 -1.357 9.129 1.00 96.12 274 LYS A CA 1
ATOM 2148 C C . LYS A 1 274 ? -4.174 0.143 9.270 1.00 96.12 274 LYS A C 1
ATOM 2150 O O . LYS A 1 274 ? -4.711 0.595 10.278 1.00 96.12 274 LYS A O 1
ATOM 2155 N N . VAL A 1 275 ? -3.756 0.908 8.274 1.00 95.38 275 VAL A N 1
ATOM 2156 C CA . VAL A 1 275 ? -3.897 2.360 8.248 1.00 95.38 275 VAL A CA 1
ATOM 2157 C C . VAL A 1 275 ? -4.640 2.759 6.984 1.00 95.38 275 VAL A C 1
ATOM 2159 O O . VAL A 1 275 ? -4.175 2.492 5.880 1.00 95.38 275 VAL A O 1
ATOM 2162 N N . LEU A 1 276 ? -5.779 3.420 7.144 1.00 94.31 276 LEU A N 1
ATOM 2163 C CA . LEU A 1 276 ? -6.497 4.064 6.051 1.00 94.31 276 LEU A CA 1
ATOM 2164 C C . LEU A 1 276 ? -6.362 5.576 6.211 1.00 94.31 276 LEU A C 1
ATOM 2166 O O . LEU A 1 276 ? -6.796 6.130 7.215 1.00 94.31 276 LEU A O 1
ATOM 2170 N N . ARG A 1 277 ? -5.774 6.257 5.235 1.00 91.50 277 ARG A N 1
ATOM 2171 C CA . ARG A 1 277 ? -5.776 7.720 5.147 1.00 91.50 277 ARG A CA 1
ATOM 2172 C C . ARG A 1 277 ? -6.891 8.119 4.194 1.00 91.50 277 ARG A C 1
ATOM 2174 O O . ARG A 1 277 ? -6.824 7.781 3.019 1.00 91.50 277 ARG A O 1
ATOM 2181 N N . SER A 1 278 ? -7.896 8.813 4.710 1.00 87.88 278 SER A N 1
ATOM 2182 C CA . SER A 1 278 ? -9.004 9.356 3.931 1.00 87.88 278 SER A CA 1
ATOM 2183 C C . SER A 1 278 ? -9.032 10.875 4.071 1.00 87.88 278 SER A C 1
ATOM 2185 O O . SER A 1 278 ? -8.987 11.397 5.189 1.00 87.88 278 SER A O 1
ATOM 2187 N N . SER A 1 279 ? -9.139 11.615 2.966 1.00 79.69 279 SER A N 1
ATOM 2188 C CA . SER A 1 279 ? -9.532 13.034 3.036 1.00 79.69 279 SER A CA 1
ATOM 2189 C C . SER A 1 279 ? -11.032 13.275 3.077 1.00 79.69 279 SER A C 1
ATOM 2191 O O . SER A 1 279 ? -11.431 14.416 3.270 1.00 79.69 279 SER A O 1
ATOM 2193 N N . TYR A 1 280 ? -11.852 12.229 3.013 1.00 79.94 280 TYR A N 1
ATOM 2194 C CA . TYR A 1 280 ? -13.303 12.334 3.097 1.00 79.94 280 TYR A CA 1
ATOM 2195 C C . TYR A 1 280 ? -13.841 11.714 4.396 1.00 79.94 280 TYR A C 1
ATOM 2197 O O . TYR A 1 280 ? -13.433 10.620 4.794 1.00 79.94 280 TYR A O 1
ATOM 2205 N N . PHE A 1 281 ? -14.758 12.419 5.062 1.00 82.44 281 PHE A N 1
ATOM 2206 C CA . PHE A 1 281 ? -15.482 11.936 6.238 1.00 82.44 281 PHE A CA 1
ATOM 2207 C C . PHE A 1 281 ? -16.972 11.851 5.917 1.00 82.44 281 PHE A C 1
ATOM 2209 O O . PHE A 1 281 ? -17.558 12.828 5.453 1.00 82.44 281 PHE A O 1
ATOM 2216 N N . ASP A 1 282 ? -17.579 10.707 6.223 1.00 85.50 282 ASP A N 1
ATOM 2217 C CA . ASP A 1 282 ? -18.992 10.435 5.977 1.00 85.50 282 ASP A CA 1
ATOM 2218 C C . ASP A 1 282 ? -19.665 9.949 7.264 1.00 85.50 282 ASP A C 1
ATOM 2220 O O . ASP A 1 282 ? -19.299 8.914 7.828 1.00 85.50 282 ASP A O 1
ATOM 2224 N N . SER A 1 283 ? -20.641 10.716 7.751 1.00 84.69 283 SER A N 1
ATOM 2225 C CA . SER A 1 283 ? -21.340 10.411 8.999 1.00 84.69 283 SER A CA 1
ATOM 2226 C C . SER A 1 283 ? -22.237 9.179 8.897 1.00 84.69 283 SER A C 1
ATOM 2228 O O . SER A 1 283 ? -22.349 8.441 9.872 1.00 84.69 283 SER A O 1
ATOM 2230 N N . GLU A 1 284 ? -22.866 8.932 7.744 1.00 88.31 284 GLU A N 1
ATOM 2231 C CA . GLU A 1 284 ? -23.751 7.774 7.571 1.00 88.31 284 GLU A CA 1
ATOM 2232 C C . GLU A 1 284 ? -22.925 6.486 7.542 1.00 88.31 284 GLU A C 1
ATOM 2234 O O . GLU A 1 284 ? -23.208 5.532 8.273 1.00 88.31 284 GLU A O 1
ATOM 2239 N N . LYS A 1 285 ? -21.826 6.491 6.780 1.00 90.25 285 LYS A N 1
ATOM 2240 C CA . LYS A 1 285 ? -20.894 5.357 6.738 1.00 90.25 285 LYS A CA 1
ATOM 2241 C C . LYS A 1 285 ? -20.186 5.129 8.083 1.00 90.25 285 LYS A C 1
ATOM 2243 O O . LYS A 1 285 ? -19.897 3.984 8.437 1.00 90.25 285 LYS A O 1
ATOM 2248 N N . MET A 1 286 ? -19.954 6.181 8.876 1.00 90.44 286 MET A N 1
ATOM 2249 C CA . MET A 1 286 ? -19.434 6.062 10.247 1.00 90.44 286 MET A CA 1
ATOM 2250 C C . MET A 1 286 ? -20.384 5.285 11.169 1.00 90.44 286 MET A C 1
ATOM 2252 O O . MET A 1 286 ? -19.921 4.460 11.959 1.00 90.44 286 MET A O 1
ATOM 2256 N N . GLU A 1 287 ? -21.697 5.505 11.079 1.00 91.81 287 GLU A N 1
ATOM 2257 C CA . GLU A 1 287 ? -22.662 4.718 11.858 1.00 91.81 287 GLU A CA 1
ATOM 2258 C C . GLU A 1 287 ? -22.644 3.242 11.441 1.00 91.81 287 GLU A C 1
ATOM 2260 O O . GLU A 1 287 ? -22.645 2.360 12.302 1.00 91.81 287 GLU A O 1
ATOM 2265 N N . GLY A 1 288 ? -22.501 2.960 10.140 1.00 93.50 288 GLY A N 1
ATOM 2266 C CA . GLY A 1 288 ? -22.260 1.603 9.639 1.00 93.50 288 GLY A CA 1
ATOM 2267 C C . GLY A 1 288 ? -21.025 0.949 10.272 1.00 93.50 288 GLY A C 1
ATOM 2268 O O . GLY A 1 288 ? -21.098 -0.181 10.754 1.00 93.50 288 GLY A O 1
ATOM 2269 N N . LEU A 1 289 ? -19.915 1.689 10.365 1.00 94.31 289 LEU A N 1
ATOM 2270 C CA . LEU A 1 289 ? -18.679 1.219 10.998 1.00 94.31 289 LEU A CA 1
ATOM 2271 C C . LEU A 1 289 ? -18.859 0.938 12.495 1.00 94.31 289 LEU A C 1
ATOM 2273 O O . LEU A 1 289 ? -18.406 -0.097 12.984 1.00 94.31 289 LEU A O 1
ATOM 2277 N N . LYS A 1 290 ? -19.527 1.832 13.235 1.00 94.75 290 LYS A N 1
ATOM 2278 C CA . LYS A 1 290 ? -19.826 1.623 14.663 1.00 94.75 290 LYS A CA 1
ATOM 2279 C C . LYS A 1 290 ? -20.666 0.367 14.874 1.00 94.75 290 LYS A C 1
ATOM 2281 O O . LYS A 1 290 ? -20.364 -0.425 15.768 1.00 94.75 290 LYS A O 1
ATOM 2286 N N . MET A 1 291 ? -21.693 0.176 14.048 1.00 94.94 291 MET A N 1
ATOM 2287 C CA . MET A 1 291 ? -22.554 -1.002 14.107 1.00 94.94 291 MET A CA 1
ATOM 2288 C C . MET A 1 291 ? -21.775 -2.287 13.818 1.00 94.94 291 MET A C 1
ATOM 2290 O O . MET A 1 291 ? -21.897 -3.251 14.575 1.00 94.94 291 MET A O 1
ATOM 2294 N N . GLU A 1 292 ? -20.927 -2.296 12.787 1.00 95.31 292 GLU A N 1
ATOM 2295 C CA . GLU A 1 292 ? -20.059 -3.441 12.493 1.00 95.31 292 GLU A CA 1
ATOM 2296 C C . GLU A 1 292 ? -19.090 -3.726 13.649 1.00 95.31 292 GLU A C 1
ATOM 2298 O O . GLU A 1 292 ? -18.928 -4.873 14.059 1.00 95.31 292 GLU A O 1
ATOM 2303 N N . PHE A 1 293 ? -18.488 -2.692 14.244 1.00 96.00 293 PHE A N 1
ATOM 2304 C CA . PHE A 1 293 ? -17.600 -2.849 15.396 1.00 96.00 293 PHE A CA 1
ATOM 2305 C C . PHE A 1 293 ? -18.296 -3.519 16.588 1.00 96.00 293 PHE A C 1
ATOM 2307 O O . PHE A 1 293 ? -17.721 -4.424 17.195 1.00 96.00 293 PHE A O 1
ATOM 2314 N N . VAL A 1 294 ? -19.525 -3.107 16.915 1.00 95.31 294 VAL A N 1
ATOM 2315 C CA . VAL A 1 294 ? -20.314 -3.689 18.016 1.00 95.31 294 VAL A CA 1
ATOM 2316 C C . VAL A 1 294 ? -20.673 -5.151 17.741 1.00 95.31 294 VAL A C 1
ATOM 2318 O O . VAL A 1 294 ? -20.646 -5.969 18.659 1.00 95.31 294 VAL A O 1
ATOM 2321 N N . ASN A 1 295 ? -20.976 -5.487 16.486 1.00 94.12 295 ASN A N 1
ATOM 2322 C CA . ASN A 1 295 ? -21.371 -6.838 16.081 1.00 94.12 295 ASN A CA 1
ATOM 2323 C C . ASN A 1 295 ? -20.181 -7.773 15.808 1.00 94.12 295 ASN A C 1
ATOM 2325 O O . ASN A 1 295 ? -20.360 -8.986 15.693 1.00 94.12 295 ASN A O 1
ATOM 2329 N N . SER A 1 296 ? -18.969 -7.227 15.702 1.00 93.69 296 SER A N 1
ATOM 2330 C CA . SER A 1 296 ? -17.767 -7.986 15.385 1.00 93.69 296 SER A CA 1
ATOM 2331 C C . SER A 1 296 ? -17.441 -9.014 16.471 1.00 93.69 296 SER A C 1
ATOM 2333 O O . SER A 1 296 ? -17.444 -8.709 17.665 1.00 93.69 296 SER A O 1
ATOM 2335 N N . THR A 1 297 ? -17.102 -10.231 16.048 1.00 94.06 297 THR A N 1
ATOM 2336 C CA . THR A 1 297 ? -16.674 -11.328 16.934 1.00 94.06 297 THR A CA 1
ATOM 2337 C C . THR A 1 297 ? -15.180 -11.622 16.846 1.00 94.06 297 THR A C 1
ATOM 2339 O O . THR A 1 297 ? -14.668 -12.418 17.629 1.00 94.06 297 THR A O 1
ATOM 2342 N N . ASN A 1 298 ? -14.480 -11.010 15.888 1.00 91.31 298 ASN A N 1
ATOM 2343 C CA . ASN A 1 298 ? -13.058 -11.225 15.651 1.00 91.31 298 ASN A CA 1
ATOM 2344 C C . ASN A 1 298 ? -12.287 -9.938 15.963 1.00 91.31 298 ASN A C 1
ATOM 2346 O O . ASN A 1 298 ? -12.665 -8.881 15.450 1.00 91.31 298 ASN A O 1
ATOM 2350 N N . PRO A 1 299 ? -11.208 -10.005 16.760 1.00 91.75 299 PRO A N 1
ATOM 2351 C CA . PRO A 1 299 ? -10.395 -8.836 17.043 1.00 91.75 299 PRO A CA 1
ATOM 2352 C C . PRO A 1 299 ? -9.574 -8.420 15.816 1.00 91.75 299 PRO A C 1
ATOM 2354 O O . PRO A 1 299 ? -8.972 -9.256 15.135 1.00 91.75 299 PRO A O 1
ATOM 2357 N N . VAL A 1 300 ? -9.537 -7.117 15.545 1.00 94.19 300 VAL A N 1
ATOM 2358 C CA . VAL A 1 300 ? -8.804 -6.474 14.455 1.00 94.19 300 VAL A CA 1
ATOM 2359 C C . VAL A 1 300 ? -8.340 -5.084 14.884 1.00 94.19 300 VAL A C 1
ATOM 2361 O O . VAL A 1 300 ? -9.097 -4.285 15.424 1.00 94.19 300 VAL A O 1
ATOM 2364 N N . ASN A 1 301 ? -7.100 -4.755 14.522 1.00 94.88 301 ASN A N 1
ATOM 2365 C CA . ASN A 1 301 ? -6.504 -3.452 14.786 1.00 94.88 301 ASN A CA 1
ATOM 2366 C C . ASN A 1 301 ? -6.452 -2.608 13.512 1.00 94.88 301 ASN A C 1
ATOM 2368 O O . ASN A 1 301 ? -5.861 -3.027 12.511 1.00 94.88 301 ASN A O 1
ATOM 2372 N N . PHE A 1 302 ? -6.985 -1.391 13.565 1.00 96.75 302 PHE A N 1
ATOM 2373 C CA . PHE A 1 302 ? -6.811 -0.420 12.489 1.00 96.75 302 PHE A CA 1
ATOM 2374 C C . PHE A 1 302 ? -6.832 1.023 12.991 1.00 96.75 302 PHE A C 1
ATOM 2376 O O . PHE A 1 302 ? -7.327 1.328 14.076 1.00 96.75 302 PHE A O 1
ATOM 2383 N N . ILE A 1 303 ? -6.292 1.911 12.162 1.00 96.00 303 ILE A N 1
ATOM 2384 C CA . ILE A 1 303 ? -6.272 3.358 12.340 1.00 96.00 303 ILE A CA 1
ATOM 2385 C C . ILE A 1 303 ? -6.821 3.978 11.054 1.00 96.00 303 ILE A C 1
ATOM 2387 O O . ILE A 1 303 ? -6.261 3.766 9.981 1.00 96.00 303 ILE A O 1
ATOM 2391 N N . ILE A 1 304 ? -7.894 4.756 11.146 1.00 94.31 304 ILE A N 1
ATOM 2392 C CA . ILE A 1 304 ? -8.363 5.606 10.049 1.00 94.31 304 ILE A CA 1
ATOM 2393 C C . ILE A 1 304 ? -7.989 7.047 10.376 1.00 94.31 304 ILE A C 1
ATOM 2395 O O . ILE A 1 304 ? -8.321 7.558 11.444 1.00 94.31 304 ILE A O 1
ATOM 2399 N N . ILE A 1 305 ? -7.287 7.693 9.455 1.00 91.88 305 ILE A N 1
ATOM 2400 C CA . ILE A 1 305 ? -6.894 9.095 9.530 1.00 91.88 305 ILE A CA 1
ATOM 2401 C C . ILE A 1 305 ? -7.835 9.875 8.623 1.00 91.88 305 ILE A C 1
ATOM 2403 O O . ILE A 1 305 ? -7.799 9.690 7.410 1.00 91.88 305 ILE A O 1
ATOM 2407 N N . CYS A 1 306 ? -8.637 10.759 9.205 1.00 87.12 306 CYS A N 1
ATOM 2408 C CA . CYS A 1 306 ? -9.483 11.690 8.466 1.00 87.12 306 CYS A CA 1
ATOM 2409 C C . CYS A 1 306 ? -8.755 13.038 8.371 1.00 87.12 306 CYS A C 1
ATOM 2411 O O . CYS A 1 306 ? -8.453 13.657 9.394 1.00 87.12 306 CYS A O 1
ATOM 2413 N N . LEU A 1 307 ? -8.415 13.459 7.149 1.00 74.88 307 LEU A N 1
ATOM 2414 C CA . LEU A 1 307 ? -7.595 14.651 6.890 1.00 74.88 307 LEU A CA 1
ATOM 2415 C C . LEU A 1 307 ? -8.421 15.956 6.883 1.00 74.88 307 LEU A C 1
ATOM 2417 O O . LEU A 1 307 ? -7.882 17.017 7.197 1.00 74.88 307 LEU A O 1
ATOM 2421 N N . TRP A 1 308 ? -9.698 15.887 6.481 1.00 69.38 308 TRP A N 1
ATOM 2422 C CA . TRP A 1 308 ? -10.592 17.040 6.303 1.00 69.38 308 TRP A CA 1
ATOM 2423 C C . TRP A 1 308 ? -11.970 16.730 6.908 1.00 69.38 308 TRP A C 1
ATOM 2425 O O . TRP A 1 308 ? -12.920 16.379 6.216 1.00 69.38 308 TRP A O 1
ATOM 2435 N N . CYS A 1 309 ? -12.091 16.850 8.229 1.00 62.75 309 CYS A N 1
ATOM 2436 C CA . CYS A 1 309 ? -13.396 16.837 8.891 1.00 62.75 309 CYS A CA 1
ATOM 2437 C C . CYS A 1 309 ? -14.006 18.245 8.793 1.00 62.75 309 CYS A C 1
ATOM 2439 O O . CYS A 1 309 ? -13.762 19.085 9.653 1.00 62.75 309 CYS A O 1
ATOM 2441 N N . CYS A 1 310 ? -14.740 18.530 7.714 1.00 51.53 310 CYS A N 1
ATOM 2442 C CA . CYS A 1 310 ? -15.324 19.855 7.449 1.00 51.53 310 CYS A CA 1
ATOM 2443 C C . CYS A 1 310 ? -16.670 20.117 8.149 1.00 51.53 310 CYS A C 1
ATOM 2445 O O . CYS A 1 310 ? -17.307 21.121 7.843 1.00 51.53 310 CYS A O 1
ATOM 2447 N N . SER A 1 311 ? -17.127 19.235 9.041 1.00 56.72 311 SER A N 1
ATOM 2448 C CA . SER A 1 311 ? -18.419 19.400 9.712 1.00 56.72 311 SER A CA 1
ATOM 2449 C C . SER A 1 311 ? -18.244 19.797 11.178 1.00 56.72 311 SER A C 1
ATOM 2451 O O . SER A 1 311 ? -17.474 19.174 11.911 1.00 56.72 311 SER A O 1
ATOM 2453 N N . ASP A 1 312 ? -19.001 20.812 11.599 1.00 56.12 312 ASP A N 1
ATOM 2454 C CA . ASP A 1 312 ? -19.114 21.266 12.990 1.00 56.12 312 ASP A CA 1
ATOM 2455 C C . ASP A 1 312 ? -19.754 20.197 13.910 1.00 56.12 312 ASP A C 1
ATOM 2457 O O . ASP A 1 312 ? -19.669 20.302 15.133 1.00 56.12 312 ASP A O 1
ATOM 2461 N N . ASP A 1 313 ? -20.334 19.135 13.332 1.00 62.06 313 ASP A N 1
ATOM 2462 C CA . ASP A 1 313 ? -21.019 18.041 14.040 1.00 62.06 313 ASP A CA 1
ATOM 2463 C C . ASP A 1 313 ? -20.115 16.823 14.324 1.00 62.06 313 ASP A C 1
ATOM 2465 O O . ASP A 1 313 ? -20.572 15.772 14.783 1.00 62.06 313 ASP A O 1
ATOM 2469 N N . VAL A 1 314 ? -18.813 16.925 14.046 1.00 73.31 314 VAL A N 1
ATOM 2470 C CA . VAL A 1 314 ? -17.847 15.837 14.257 1.00 73.31 314 VAL A CA 1
ATOM 2471 C C . VAL A 1 314 ? -17.466 15.768 15.741 1.00 73.31 314 VAL A C 1
ATOM 2473 O O . VAL A 1 314 ? -16.573 16.469 16.216 1.00 73.31 314 VAL A O 1
ATOM 2476 N N . VAL A 1 315 ? -18.160 14.909 16.495 1.00 82.94 315 VAL A N 1
ATOM 2477 C CA . VAL A 1 315 ? -17.966 14.753 17.947 1.00 82.94 315 VAL A CA 1
ATOM 2478 C C . VAL A 1 315 ? -17.070 13.544 18.264 1.00 82.94 315 VAL A C 1
ATOM 2480 O O . VAL A 1 315 ? -17.330 12.446 17.761 1.00 82.94 315 VAL A O 1
ATOM 2483 N N . PRO A 1 316 ? -16.037 13.699 19.120 1.00 90.56 316 PRO A N 1
ATOM 2484 C CA . PRO A 1 316 ? -15.260 12.575 19.633 1.00 90.56 316 PRO A CA 1
ATOM 2485 C C . PRO A 1 316 ? -16.132 11.541 20.352 1.00 90.56 316 PRO A C 1
ATOM 2487 O O . PRO A 1 316 ? -17.080 11.896 21.054 1.00 90.56 316 PRO A O 1
ATOM 2490 N N . PHE A 1 317 ? -15.778 10.263 20.248 1.00 93.62 317 PHE A N 1
ATOM 2491 C CA . PHE A 1 317 ? -16.464 9.202 20.982 1.00 93.62 317 PHE A CA 1
ATOM 2492 C C . PHE A 1 317 ? -15.525 8.049 21.332 1.00 93.62 317 PHE A C 1
ATOM 2494 O O . PHE A 1 317 ? -14.505 7.833 20.684 1.00 93.62 317 PHE A O 1
ATOM 2501 N N . GLU A 1 318 ? -15.917 7.267 22.332 1.00 95.81 318 GLU A N 1
ATOM 2502 C CA . GLU A 1 318 ? -15.324 5.969 22.644 1.00 95.81 318 GLU A CA 1
ATOM 2503 C C . GLU A 1 318 ? -16.454 4.939 22.711 1.00 95.81 318 GLU A C 1
ATOM 2505 O O . GLU A 1 318 ? -17.515 5.183 23.285 1.00 95.81 318 GLU A O 1
ATOM 2510 N N . SER A 1 319 ? -16.243 3.779 22.106 1.00 96.06 319 SER A N 1
ATOM 2511 C CA . SER A 1 319 ? -17.135 2.626 22.181 1.00 96.06 319 SER A CA 1
ATOM 2512 C C . SER A 1 319 ? -16.327 1.385 22.525 1.00 96.06 319 SER A C 1
ATOM 2514 O O . SER A 1 319 ? -15.173 1.258 22.121 1.00 96.06 319 SER A O 1
ATOM 2516 N N . ARG A 1 320 ? -16.920 0.458 23.279 1.00 97.06 320 ARG A N 1
ATOM 2517 C CA . ARG A 1 320 ? -16.250 -0.769 23.727 1.00 97.06 320 ARG A CA 1
ATOM 2518 C C . ARG A 1 320 ? -16.987 -1.993 23.226 1.00 97.06 320 ARG A C 1
ATOM 2520 O O . ARG A 1 320 ? -18.207 -2.071 23.352 1.00 97.06 320 ARG A O 1
ATOM 2527 N N . ASN A 1 321 ? -16.228 -2.957 22.727 1.00 96.56 321 ASN A N 1
ATOM 2528 C CA . ASN A 1 321 ? -16.703 -4.295 22.431 1.00 96.56 321 ASN A CA 1
ATOM 2529 C C . ASN A 1 321 ? -16.077 -5.255 23.452 1.00 96.56 321 ASN A C 1
ATOM 2531 O O . ASN A 1 321 ? -14.918 -5.653 23.346 1.00 96.56 321 ASN A O 1
ATOM 2535 N N . ASN A 1 322 ? -16.861 -5.621 24.468 1.00 94.69 322 ASN A N 1
ATOM 2536 C CA . ASN A 1 322 ? -16.408 -6.517 25.534 1.00 94.69 322 ASN A CA 1
ATOM 2537 C C . ASN A 1 322 ? -16.249 -7.975 25.066 1.00 94.69 322 ASN A C 1
ATOM 2539 O O . ASN A 1 322 ? -15.597 -8.748 25.761 1.00 94.69 322 ASN A O 1
ATOM 2543 N N . LEU A 1 323 ? -16.842 -8.360 23.926 1.00 94.62 323 LEU A N 1
ATOM 2544 C CA . LEU A 1 323 ? -16.701 -9.708 23.367 1.00 94.62 323 LEU A CA 1
ATOM 2545 C C . LEU A 1 323 ? -15.316 -9.898 22.747 1.00 94.62 323 LEU A C 1
ATOM 2547 O O . LEU A 1 323 ? -14.693 -10.935 22.958 1.00 94.62 323 LEU A O 1
ATOM 2551 N N . THR A 1 324 ? -14.826 -8.897 22.012 1.00 95.31 324 THR A N 1
ATOM 2552 C CA . THR A 1 324 ? -13.485 -8.929 21.406 1.00 95.31 324 THR A CA 1
ATOM 2553 C C . THR A 1 324 ? -12.400 -8.349 22.313 1.00 95.31 324 THR A C 1
ATOM 2555 O O . THR A 1 324 ? -11.217 -8.565 22.058 1.00 95.31 324 THR A O 1
ATOM 2558 N N . GLY A 1 325 ? -12.778 -7.640 23.384 1.00 95.81 325 GLY A N 1
ATOM 2559 C CA . GLY A 1 325 ? -11.837 -6.960 24.277 1.00 95.81 325 GLY A CA 1
ATOM 2560 C C . GLY A 1 325 ? -11.230 -5.702 23.652 1.00 95.81 325 GLY A C 1
ATOM 2561 O O . GLY A 1 325 ? -10.097 -5.336 23.968 1.00 95.81 325 GLY A O 1
ATOM 2562 N N . GLU A 1 326 ? -11.964 -5.046 22.754 1.00 96.81 326 GLU A N 1
ATOM 2563 C CA . GLU A 1 326 ? -11.492 -3.912 21.959 1.00 96.81 326 GLU A CA 1
ATOM 2564 C C . GLU A 1 326 ? -12.255 -2.624 22.267 1.00 96.81 326 GLU A C 1
ATOM 2566 O O . GLU A 1 326 ? -13.393 -2.631 22.745 1.00 96.81 326 GLU A O 1
ATOM 2571 N N . ARG A 1 327 ? -11.630 -1.495 21.946 1.00 97.00 327 ARG A N 1
ATOM 2572 C CA . ARG A 1 327 ? -12.260 -0.181 21.906 1.00 97.00 327 ARG A CA 1
ATOM 2573 C C . ARG A 1 327 ? -12.133 0.430 20.518 1.00 97.00 327 ARG A C 1
ATOM 2575 O O . ARG A 1 327 ? -11.120 0.245 19.842 1.00 97.00 327 ARG A O 1
ATOM 2582 N N . LEU A 1 328 ? -13.158 1.179 20.140 1.00 97.38 328 LEU A N 1
ATOM 2583 C CA . LEU A 1 328 ? -13.185 2.062 18.987 1.00 97.38 328 LEU A CA 1
ATOM 2584 C C . LEU A 1 328 ? -13.236 3.496 19.508 1.00 97.38 328 LEU A C 1
ATOM 2586 O O . LEU A 1 328 ? -14.208 3.890 20.149 1.00 97.38 328 LEU A O 1
ATOM 2590 N N . GLU A 1 329 ? -12.180 4.257 19.263 1.00 96.19 329 GLU A N 1
ATOM 2591 C CA . GLU A 1 329 ? -12.044 5.638 19.719 1.00 96.19 329 GLU A CA 1
ATOM 2592 C C . GLU A 1 329 ? -11.943 6.563 18.513 1.00 96.19 329 GLU A C 1
ATOM 2594 O O . GLU A 1 329 ? -11.104 6.354 17.641 1.00 96.19 329 GLU A O 1
ATOM 2599 N N . PHE A 1 330 ? -12.770 7.601 18.476 1.00 94.06 330 PHE A N 1
ATOM 2600 C CA . PHE A 1 330 ? -12.655 8.689 17.521 1.00 94.06 330 PHE A CA 1
ATOM 2601 C C . PHE A 1 330 ? -12.277 9.971 18.249 1.00 94.06 330 PHE A C 1
ATOM 2603 O O . PHE A 1 330 ? -13.005 10.420 19.137 1.00 94.06 330 PHE A O 1
ATOM 2610 N N . ARG A 1 331 ? -11.146 10.572 17.880 1.00 92.50 331 ARG A N 1
ATOM 2611 C CA . ARG A 1 331 ? -10.648 11.784 18.533 1.00 92.50 331 ARG A CA 1
ATOM 2612 C C . ARG A 1 331 ? -9.820 12.662 17.614 1.00 92.50 331 ARG A C 1
ATOM 2614 O O . ARG A 1 331 ? -9.218 12.209 16.641 1.00 92.50 331 ARG A O 1
ATOM 2621 N N . HIS A 1 332 ? -9.751 13.934 17.983 1.00 88.44 332 HIS A N 1
ATOM 2622 C CA . HIS A 1 332 ? -8.853 14.890 17.356 1.00 88.44 332 HIS A CA 1
ATOM 2623 C C . HIS A 1 332 ? -7.389 14.528 17.638 1.00 88.44 332 HIS A C 1
ATOM 2625 O O . HIS A 1 332 ? -7.027 14.121 18.747 1.00 88.44 332 HIS A O 1
ATOM 2631 N N . PHE A 1 333 ? -6.540 14.688 16.627 1.00 84.88 333 PHE A N 1
ATOM 2632 C CA . PHE A 1 333 ? -5.103 14.487 16.708 1.00 84.88 333 PHE A CA 1
ATOM 2633 C C . PHE A 1 333 ? -4.401 15.656 16.024 1.00 84.88 333 PHE A C 1
ATOM 2635 O O . PHE A 1 333 ? -4.584 15.869 14.838 1.00 84.88 333 PHE A O 1
ATOM 2642 N N . LYS A 1 334 ? -3.597 16.415 16.778 1.00 81.88 334 LYS A N 1
ATOM 2643 C CA . LYS A 1 334 ? -2.688 17.499 16.342 1.00 81.88 334 LYS A CA 1
ATOM 2644 C C . LYS A 1 334 ? -2.924 18.085 14.930 1.00 81.88 334 LYS A C 1
ATOM 2646 O O . LYS A 1 334 ? -2.674 17.428 13.931 1.00 81.88 334 LYS A O 1
ATOM 2651 N N . ASN A 1 335 ? -3.152 19.396 14.832 1.00 80.69 335 ASN A N 1
ATOM 2652 C CA . ASN A 1 335 ? -3.486 20.111 13.584 1.00 80.69 335 ASN A CA 1
ATOM 2653 C C . ASN A 1 335 ? -4.911 19.768 13.113 1.00 80.69 335 ASN A C 1
ATOM 2655 O O . ASN A 1 335 ? -5.845 19.957 13.884 1.00 80.69 335 ASN A O 1
ATOM 2659 N N . ASN A 1 336 ? -5.079 19.282 11.881 1.00 79.00 336 ASN A N 1
ATOM 2660 C CA . ASN A 1 336 ? -6.381 18.989 11.272 1.00 79.00 336 ASN A CA 1
ATOM 2661 C C . ASN A 1 336 ? -6.666 17.481 11.166 1.00 79.00 336 ASN A C 1
ATOM 2663 O O . ASN A 1 336 ? -7.633 17.093 10.519 1.00 79.00 336 ASN A O 1
ATOM 2667 N N . TYR A 1 337 ? -5.832 16.628 11.769 1.00 85.25 337 TYR A N 1
ATOM 2668 C CA . TYR A 1 337 ? -6.020 15.185 11.690 1.00 85.25 337 TYR A CA 1
ATOM 2669 C C . TYR A 1 337 ? -7.049 14.720 12.726 1.00 85.25 337 TYR A C 1
ATOM 2671 O O . TYR A 1 337 ? -7.042 15.130 13.885 1.00 85.25 337 TYR A O 1
ATOM 2679 N N . TRP A 1 338 ? -7.928 13.818 12.318 1.00 90.44 338 TRP A N 1
ATOM 2680 C CA . TRP A 1 338 ? -8.790 13.069 13.226 1.00 90.44 338 TRP A CA 1
ATOM 2681 C C . TRP A 1 338 ? -8.466 11.589 13.101 1.00 90.44 338 TRP A C 1
ATOM 2683 O O . TRP A 1 338 ? -8.276 11.087 11.994 1.00 90.44 338 TRP A O 1
ATOM 2693 N N . LEU A 1 339 ? -8.375 10.899 14.233 1.00 93.56 339 LEU A N 1
ATOM 2694 C CA . LEU A 1 339 ? -8.067 9.477 14.280 1.00 93.56 339 LEU A CA 1
ATOM 2695 C C . LEU A 1 339 ? -9.288 8.700 14.740 1.00 93.56 339 LEU A C 1
ATOM 2697 O O . LEU A 1 339 ? -9.840 8.990 15.799 1.00 93.56 339 LEU A O 1
ATOM 2701 N N . LEU A 1 340 ? -9.653 7.683 13.967 1.00 94.75 340 LEU A N 1
ATOM 2702 C CA . LEU A 1 340 ? -10.509 6.590 14.401 1.00 94.75 340 LEU A CA 1
ATOM 2703 C C . LEU A 1 340 ? -9.629 5.363 14.635 1.00 94.75 340 LEU A C 1
ATOM 2705 O O . LEU A 1 340 ? -9.037 4.832 13.696 1.00 94.75 340 LEU A O 1
ATOM 2709 N N . VAL A 1 341 ? -9.528 4.911 15.877 1.00 96.75 341 VAL A N 1
ATOM 2710 C CA . VAL A 1 341 ? -8.625 3.835 16.283 1.00 96.75 341 VAL A CA 1
ATOM 2711 C C . VAL A 1 341 ? -9.437 2.674 16.837 1.00 96.75 341 VAL A C 1
ATOM 2713 O O . VAL A 1 341 ? -10.097 2.815 17.865 1.00 96.75 341 VAL A O 1
ATOM 2716 N N . ARG A 1 342 ? -9.350 1.511 16.185 1.00 96.81 342 ARG A N 1
ATOM 2717 C CA . ARG A 1 342 ? -9.805 0.228 16.733 1.00 96.81 342 ARG A CA 1
ATOM 2718 C C . ARG A 1 342 ? -8.600 -0.515 17.298 1.00 96.81 342 ARG A C 1
ATOM 2720 O O . ARG A 1 342 ? -7.633 -0.767 16.576 1.00 96.81 342 ARG A O 1
ATOM 2727 N N . CYS A 1 343 ? -8.626 -0.813 18.592 1.00 95.94 343 CYS A N 1
ATOM 2728 C CA . CYS A 1 343 ? -7.486 -1.384 19.311 1.00 95.94 343 CYS A CA 1
ATOM 2729 C C . CYS A 1 343 ? -7.922 -2.185 20.548 1.00 95.94 343 CYS A C 1
ATOM 2731 O O . CYS A 1 343 ? -9.059 -2.026 20.993 1.00 95.94 343 CYS A O 1
ATOM 2733 N N . PRO A 1 344 ? -7.036 -2.994 21.160 1.00 95.88 344 PRO A N 1
ATOM 2734 C CA . PRO A 1 344 ? -7.339 -3.671 22.417 1.00 95.88 344 PRO A CA 1
ATOM 2735 C C . PRO A 1 344 ? -7.600 -2.663 23.544 1.00 95.88 344 PRO A C 1
ATOM 2737 O O . PRO A 1 344 ? -6.964 -1.606 23.590 1.00 95.88 344 PRO A O 1
ATOM 2740 N N . ILE A 1 345 ? -8.504 -3.002 24.468 1.00 94.38 345 ILE A N 1
ATOM 2741 C CA . ILE A 1 345 ? -8.772 -2.200 25.675 1.00 94.38 345 ILE A CA 1
ATOM 2742 C C . ILE A 1 345 ? -7.521 -2.157 26.558 1.00 94.38 345 ILE A C 1
ATOM 2744 O O . ILE A 1 345 ? -7.103 -1.087 26.995 1.00 94.38 345 ILE A O 1
ATOM 2748 N N . GLU A 1 346 ? -6.911 -3.319 26.796 1.00 93.88 346 GLU A N 1
ATOM 2749 C CA . GLU A 1 346 ? -5.630 -3.435 27.488 1.00 93.88 346 GLU A CA 1
ATOM 2750 C C . GLU A 1 346 ? -4.501 -3.369 26.460 1.00 93.88 346 GLU A C 1
ATOM 2752 O O . GLU A 1 346 ? -4.257 -4.319 25.711 1.00 93.88 346 GLU A O 1
ATOM 2757 N N . ARG A 1 347 ? -3.820 -2.223 26.392 1.00 93.31 347 ARG A N 1
ATOM 2758 C CA . ARG A 1 347 ? -2.742 -1.994 25.430 1.00 93.31 347 ARG A CA 1
ATOM 2759 C C . ARG A 1 347 ? -1.582 -1.220 26.042 1.00 93.31 347 ARG A C 1
ATOM 2761 O O . ARG A 1 347 ? -1.750 -0.440 26.972 1.00 93.31 347 ARG A O 1
ATOM 2768 N N . ASP A 1 348 ? -0.406 -1.420 25.466 1.00 95.56 348 ASP A N 1
ATOM 2769 C CA . ASP A 1 348 ? 0.766 -0.589 25.729 1.00 95.56 348 ASP A CA 1
ATOM 2770 C C . ASP A 1 348 ? 0.568 0.778 25.050 1.00 95.56 348 ASP A C 1
ATOM 2772 O O . ASP A 1 348 ? 0.622 0.882 23.820 1.00 95.56 348 ASP A O 1
ATOM 2776 N N . GLU A 1 349 ? 0.280 1.810 25.846 1.00 94.69 349 GLU A N 1
ATOM 2777 C CA . GLU A 1 349 ? -0.007 3.155 25.335 1.00 94.69 349 GLU A CA 1
ATOM 2778 C C . GLU A 1 349 ? 1.212 3.808 24.671 1.00 94.69 349 GLU A C 1
ATOM 2780 O O . GLU A 1 349 ? 1.042 4.522 23.685 1.00 94.69 349 GLU A O 1
ATOM 2785 N N . ASP A 1 350 ? 2.438 3.515 25.114 1.00 95.94 350 ASP A N 1
ATOM 2786 C CA . ASP A 1 350 ? 3.651 4.057 24.489 1.00 95.94 350 ASP A CA 1
ATOM 2787 C C . ASP A 1 350 ? 3.869 3.434 23.105 1.00 95.94 350 ASP A C 1
ATOM 2789 O O . ASP A 1 350 ? 4.175 4.125 22.123 1.00 95.94 350 ASP A O 1
ATOM 2793 N N . LYS A 1 351 ? 3.649 2.118 22.996 1.00 95.62 351 LYS A N 1
ATOM 2794 C CA . LYS A 1 351 ? 3.674 1.413 21.711 1.00 95.62 351 LYS A CA 1
ATOM 2795 C C . LYS A 1 351 ? 2.613 1.968 20.762 1.00 95.62 351 LYS A C 1
ATOM 2797 O O . LYS A 1 351 ? 2.918 2.214 19.595 1.00 95.62 351 LYS A O 1
ATOM 2802 N N . TRP A 1 352 ? 1.383 2.168 21.234 1.00 95.00 352 TRP A N 1
ATOM 2803 C CA . TRP A 1 352 ? 0.297 2.683 20.398 1.00 95.00 352 TRP A CA 1
ATOM 2804 C C . TRP A 1 352 ? 0.491 4.143 20.005 1.00 95.00 352 TRP A C 1
ATOM 2806 O O . TRP A 1 352 ? 0.294 4.467 18.839 1.00 95.00 352 TRP A O 1
ATOM 2816 N N . ALA A 1 353 ? 0.984 4.995 20.903 1.00 93.81 353 ALA A N 1
ATOM 2817 C CA . ALA A 1 353 ? 1.342 6.370 20.570 1.00 93.81 353 ALA A CA 1
ATOM 2818 C C . ALA A 1 353 ? 2.391 6.425 19.446 1.00 93.81 353 ALA A C 1
ATOM 2820 O O . ALA A 1 353 ? 2.297 7.260 18.543 1.00 93.81 353 ALA A O 1
ATOM 2821 N N . LYS A 1 354 ? 3.365 5.501 19.448 1.00 95.38 354 LYS A N 1
ATOM 2822 C CA . LYS A 1 354 ? 4.336 5.374 18.353 1.00 95.38 354 LYS A CA 1
ATOM 2823 C C . LYS A 1 354 ? 3.676 4.942 17.040 1.00 95.38 354 LYS A C 1
ATOM 2825 O O . LYS A 1 354 ? 3.993 5.520 16.006 1.00 95.38 354 LYS A O 1
ATOM 2830 N N . LEU A 1 355 ? 2.770 3.962 17.077 1.00 94.81 355 LEU A N 1
ATOM 2831 C CA . LEU A 1 355 ? 2.058 3.472 15.888 1.00 94.81 355 LEU A CA 1
ATOM 2832 C C . LEU A 1 355 ? 1.121 4.531 15.289 1.00 94.81 355 LEU A C 1
ATOM 2834 O O . LEU A 1 355 ? 1.077 4.688 14.073 1.00 94.81 355 LEU A O 1
ATOM 2838 N N . GLU A 1 356 ? 0.399 5.276 16.127 1.00 94.75 356 GLU A N 1
ATOM 2839 C CA . GLU A 1 356 ? -0.470 6.381 15.706 1.00 94.75 356 GLU A CA 1
ATOM 2840 C C . GLU A 1 356 ? 0.346 7.519 15.082 1.00 94.75 356 GLU A C 1
ATOM 2842 O O . GLU A 1 356 ? -0.010 8.036 14.022 1.00 94.75 356 GLU A O 1
ATOM 2847 N N . LYS A 1 357 ? 1.488 7.863 15.690 1.00 92.81 357 LYS A N 1
ATOM 2848 C CA . LYS A 1 357 ? 2.417 8.847 15.130 1.00 92.81 357 LYS A CA 1
ATOM 2849 C C . LYS A 1 357 ? 2.979 8.394 13.780 1.00 92.81 357 LYS A C 1
ATOM 2851 O O . LYS A 1 357 ? 2.957 9.174 12.836 1.00 92.81 357 LYS A O 1
ATOM 2856 N N . GLU A 1 358 ? 3.427 7.143 13.676 1.00 91.81 358 GLU A N 1
ATOM 2857 C CA . GLU A 1 358 ? 3.925 6.550 12.426 1.00 91.81 358 GLU A CA 1
ATOM 2858 C C . GLU A 1 358 ? 2.858 6.555 11.320 1.00 91.81 358 GLU A C 1
ATOM 2860 O O . GLU A 1 358 ? 3.171 6.825 10.165 1.00 91.81 358 GLU A O 1
ATOM 2865 N N . ALA A 1 359 ? 1.592 6.298 11.662 1.00 91.31 359 ALA A N 1
ATOM 2866 C CA . ALA A 1 359 ? 0.490 6.325 10.705 1.00 91.31 359 ALA A CA 1
ATOM 2867 C C . ALA A 1 359 ? 0.273 7.732 10.112 1.00 91.31 359 ALA A C 1
ATOM 2869 O O . ALA A 1 359 ? 0.114 7.885 8.897 1.00 91.31 359 ALA A O 1
ATOM 2870 N N . VAL A 1 360 ? 0.288 8.768 10.958 1.00 88.75 360 VAL A N 1
ATOM 2871 C CA . VAL A 1 360 ? 0.103 10.168 10.532 1.00 88.75 360 VAL A CA 1
ATOM 2872 C C . VAL A 1 360 ? 1.316 10.679 9.758 1.00 88.75 360 VAL A C 1
ATOM 2874 O O . VAL A 1 360 ? 1.169 11.301 8.702 1.00 88.75 360 VAL A O 1
ATOM 2877 N N . GLU A 1 361 ? 2.513 10.374 10.251 1.00 88.62 361 GLU A N 1
ATOM 2878 C CA . GLU A 1 361 ? 3.792 10.783 9.669 1.00 88.62 361 GLU A CA 1
ATOM 2879 C C . GLU A 1 361 ? 4.279 9.824 8.570 1.00 88.62 361 GLU A C 1
ATOM 2881 O O . GLU A 1 361 ? 5.447 9.871 8.210 1.00 88.62 361 GLU A O 1
ATOM 2886 N N . TRP A 1 362 ? 3.409 8.966 8.017 1.00 86.12 362 TRP A N 1
ATOM 2887 C CA . TRP A 1 362 ? 3.791 8.013 6.972 1.00 86.12 362 TRP A CA 1
ATOM 2888 C C . TRP A 1 362 ? 4.455 8.712 5.777 1.00 86.12 362 TRP A C 1
ATOM 2890 O O . TRP A 1 362 ? 3.826 9.502 5.063 1.00 86.12 362 TRP A O 1
ATOM 2900 N N . GLU A 1 363 ? 5.734 8.407 5.550 1.00 79.75 363 GLU A N 1
ATOM 2901 C CA . GLU A 1 363 ? 6.542 9.049 4.520 1.00 79.75 363 GLU A CA 1
ATOM 2902 C C . GLU A 1 363 ? 6.547 8.231 3.226 1.00 79.75 363 GLU A C 1
ATOM 2904 O O . GLU A 1 363 ? 7.333 7.306 3.035 1.00 79.75 363 GLU A O 1
ATOM 2909 N N . TRP A 1 364 ? 5.700 8.633 2.280 1.00 77.19 364 TRP A N 1
ATOM 2910 C CA . TRP A 1 364 ? 5.610 8.017 0.950 1.00 77.19 364 TRP A CA 1
ATOM 2911 C C . TRP A 1 364 ? 6.906 8.077 0.133 1.00 77.19 364 TRP A C 1
ATOM 2913 O O . TRP A 1 364 ? 7.075 7.301 -0.804 1.00 77.19 364 TRP A O 1
ATOM 2923 N N . TYR A 1 365 ? 7.811 8.991 0.485 1.00 69.12 365 TYR A N 1
ATOM 2924 C CA . TYR A 1 365 ? 9.033 9.285 -0.262 1.00 69.12 365 TYR A CA 1
ATOM 2925 C C . TYR A 1 365 ? 10.309 8.722 0.392 1.00 69.12 365 TYR A C 1
ATOM 2927 O O . TYR A 1 365 ? 11.399 9.010 -0.093 1.00 69.12 365 TYR A O 1
ATOM 2935 N N . GLN A 1 366 ? 10.216 7.916 1.461 1.00 64.44 366 GLN A N 1
ATOM 2936 C CA . GLN A 1 366 ? 11.386 7.332 2.151 1.00 64.44 366 GLN A CA 1
ATOM 2937 C C . GLN A 1 366 ? 11.984 6.083 1.468 1.00 64.44 366 GLN A C 1
ATOM 2939 O O . GLN A 1 366 ? 12.534 5.199 2.122 1.00 64.44 366 GLN A O 1
ATOM 2944 N N . GLY A 1 367 ? 11.947 6.037 0.136 1.00 70.56 367 GLY A N 1
ATOM 2945 C CA . GLY A 1 367 ? 12.474 4.928 -0.656 1.00 70.56 367 GLY A CA 1
ATOM 2946 C C . GLY A 1 367 ? 11.422 3.894 -1.050 1.00 70.56 367 GLY A C 1
ATOM 2947 O O . GLY A 1 367 ? 10.350 3.789 -0.460 1.00 70.56 367 GLY A O 1
ATOM 2948 N N . ASN A 1 368 ? 11.741 3.154 -2.107 1.00 82.69 368 ASN A N 1
ATOM 2949 C CA . ASN A 1 368 ? 10.934 2.136 -2.773 1.00 82.69 368 ASN A CA 1
ATOM 2950 C C . ASN A 1 368 ? 9.537 2.618 -3.192 1.00 82.69 368 ASN A C 1
ATOM 2952 O O . ASN A 1 368 ? 8.556 1.881 -3.095 1.00 82.69 368 ASN A O 1
ATOM 2956 N N . LEU A 1 369 ? 9.447 3.860 -3.678 1.00 88.94 369 LEU A N 1
ATOM 2957 C CA . LEU A 1 369 ? 8.233 4.396 -4.290 1.00 88.94 369 LEU A CA 1
ATOM 2958 C C . LEU A 1 369 ? 8.170 4.021 -5.772 1.00 88.94 369 LEU A C 1
ATOM 2960 O O . LEU A 1 369 ? 9.030 4.425 -6.548 1.00 88.94 369 LEU A O 1
ATOM 2964 N N . ILE A 1 370 ? 7.130 3.308 -6.185 1.00 90.94 370 ILE A N 1
ATOM 2965 C CA . ILE A 1 370 ? 6.832 3.023 -7.588 1.00 90.94 370 ILE A CA 1
ATOM 2966 C C . ILE A 1 370 ? 5.642 3.881 -8.006 1.00 90.94 370 ILE A C 1
ATOM 2968 O O . ILE A 1 370 ? 4.591 3.847 -7.369 1.00 90.94 370 ILE A O 1
ATOM 2972 N N . ILE A 1 371 ? 5.805 4.637 -9.086 1.00 91.56 371 ILE A N 1
ATOM 2973 C CA . ILE A 1 371 ? 4.745 5.438 -9.696 1.00 91.56 371 ILE A CA 1
ATOM 2974 C C . ILE A 1 371 ? 4.485 4.880 -11.089 1.00 91.56 371 ILE A C 1
ATOM 2976 O O . ILE A 1 371 ? 5.382 4.887 -11.927 1.00 91.56 371 ILE A O 1
ATOM 2980 N N . ILE A 1 372 ? 3.264 4.434 -11.353 1.00 91.06 372 ILE A N 1
ATOM 2981 C CA . ILE A 1 372 ? 2.824 3.990 -12.676 1.00 91.06 372 ILE A CA 1
ATOM 2982 C C . ILE A 1 372 ? 1.951 5.095 -13.273 1.00 91.06 372 ILE A C 1
ATOM 2984 O O . ILE A 1 372 ? 0.912 5.421 -12.709 1.00 91.06 372 ILE A O 1
ATOM 2988 N N . ASP A 1 373 ? 2.397 5.700 -14.373 1.00 89.81 373 ASP A N 1
ATOM 2989 C CA . ASP A 1 373 ? 1.762 6.864 -15.010 1.00 89.81 373 ASP A CA 1
ATOM 2990 C C . ASP A 1 373 ? 2.006 6.823 -16.527 1.00 89.81 373 ASP A C 1
ATOM 2992 O O . ASP A 1 373 ? 2.669 7.691 -17.100 1.00 89.81 373 ASP A O 1
ATOM 2996 N N . PHE A 1 374 ? 1.527 5.761 -17.177 1.00 88.06 374 PHE A N 1
ATOM 2997 C CA . PHE A 1 374 ? 1.554 5.617 -18.633 1.00 88.06 374 PHE A CA 1
ATOM 2998 C C . PHE A 1 374 ? 0.133 5.453 -19.178 1.00 88.06 374 PHE A C 1
ATOM 3000 O O . PHE A 1 374 ? -0.757 4.954 -18.492 1.00 88.06 374 PHE A O 1
ATOM 3007 N N . LYS A 1 375 ? -0.081 5.911 -20.413 1.00 87.50 375 LYS A N 1
ATOM 3008 C CA . LYS A 1 375 ? -1.360 5.813 -21.128 1.00 87.50 375 LYS A CA 1
ATOM 3009 C C . LYS A 1 375 ? -1.272 4.784 -22.246 1.00 87.50 375 LYS A C 1
ATOM 3011 O O . LYS A 1 375 ? -0.183 4.391 -22.655 1.00 87.50 375 LYS A O 1
ATOM 3016 N N . ASP A 1 376 ? -2.407 4.467 -22.856 1.00 86.81 376 ASP A N 1
ATOM 3017 C CA . ASP A 1 376 ? -2.505 3.493 -23.942 1.00 86.81 376 ASP A CA 1
ATOM 3018 C C . ASP A 1 376 ? -1.617 3.870 -25.138 1.00 86.81 376 ASP A C 1
ATOM 3020 O O . ASP A 1 376 ? -1.006 3.012 -25.771 1.00 86.81 376 ASP A O 1
ATOM 3024 N N . ARG A 1 377 ? -1.473 5.175 -25.405 1.00 84.56 377 ARG A N 1
ATOM 3025 C CA . ARG A 1 377 ? -0.578 5.724 -26.443 1.00 84.56 377 ARG A CA 1
ATOM 3026 C C . ARG A 1 377 ? 0.918 5.567 -26.135 1.00 84.56 377 ARG A C 1
ATOM 3028 O O . ARG A 1 377 ? 1.754 5.719 -27.027 1.00 84.56 377 ARG A O 1
ATOM 3035 N N . ASP A 1 378 ? 1.249 5.361 -24.865 1.00 83.00 378 ASP A N 1
ATOM 3036 C CA . ASP A 1 378 ? 2.614 5.204 -24.366 1.00 83.00 378 ASP A CA 1
ATOM 3037 C C . ASP A 1 378 ? 3.021 3.718 -24.349 1.00 83.00 378 ASP A C 1
ATOM 3039 O O . ASP A 1 378 ? 4.164 3.394 -24.034 1.00 83.00 378 ASP A O 1
ATOM 3043 N N . ILE A 1 379 ? 2.117 2.818 -24.746 1.00 83.19 379 ILE A N 1
ATOM 3044 C CA . ILE A 1 379 ? 2.403 1.406 -24.985 1.00 83.19 379 ILE A CA 1
ATOM 3045 C C . ILE A 1 379 ? 2.942 1.263 -26.408 1.00 83.19 379 ILE A C 1
ATOM 3047 O O . ILE A 1 379 ? 2.283 1.650 -27.377 1.00 83.19 379 ILE A O 1
ATOM 3051 N N . ALA A 1 380 ? 4.135 0.690 -26.561 1.00 76.12 380 ALA A N 1
ATOM 3052 C CA . ALA A 1 380 ? 4.686 0.443 -27.890 1.00 76.12 380 ALA A CA 1
ATOM 3053 C C . ALA A 1 380 ? 3.765 -0.491 -28.709 1.00 76.12 380 ALA A C 1
ATOM 3055 O O . ALA A 1 380 ? 3.346 -1.555 -28.245 1.00 76.12 380 ALA A O 1
ATOM 3056 N N . GLU A 1 381 ? 3.435 -0.102 -29.944 1.00 60.75 381 GLU A N 1
ATOM 3057 C CA . GLU A 1 381 ? 2.808 -0.997 -30.919 1.00 60.75 381 GLU A CA 1
ATOM 3058 C C . GLU A 1 381 ? 3.884 -1.942 -31.460 1.00 60.75 381 GLU A C 1
ATOM 3060 O O . GLU A 1 381 ? 4.829 -1.521 -32.130 1.00 60.75 381 GLU A O 1
ATOM 3065 N N . GLY A 1 382 ? 3.778 -3.226 -31.122 1.00 47.88 382 GLY A N 1
ATOM 3066 C CA . GLY A 1 382 ? 4.644 -4.246 -31.691 1.00 47.88 382 GLY A CA 1
ATOM 3067 C C . GLY A 1 382 ? 4.356 -4.399 -33.182 1.00 47.88 382 GLY A C 1
ATOM 3068 O O . GLY A 1 382 ? 3.288 -4.870 -33.566 1.00 47.88 382 GLY A O 1
ATOM 3069 N N . ASN A 1 383 ? 5.324 -4.051 -34.031 1.00 37.47 383 ASN A N 1
ATOM 3070 C CA . ASN A 1 383 ? 5.402 -4.654 -35.356 1.00 37.47 383 ASN A CA 1
ATOM 3071 C C . ASN A 1 383 ? 5.635 -6.164 -35.168 1.00 37.47 383 ASN A C 1
ATOM 3073 O O . ASN A 1 383 ? 6.618 -6.562 -34.546 1.00 37.47 383 ASN A O 1
ATOM 3077 N N . SER A 1 384 ? 4.736 -6.961 -35.752 1.00 40.72 384 SER A N 1
ATOM 3078 C CA . SER A 1 384 ? 4.658 -8.434 -35.804 1.00 40.72 384 SER A CA 1
ATOM 3079 C C . SER A 1 384 ? 4.271 -9.181 -34.513 1.00 40.72 384 SER A C 1
ATOM 3081 O O . SER A 1 384 ? 5.056 -9.305 -33.582 1.00 40.72 384 SER A O 1
ATOM 3083 N N . THR A 1 385 ? 3.046 -9.730 -34.547 1.00 38.12 385 THR A N 1
ATOM 3084 C CA . THR A 1 385 ? 2.534 -10.892 -33.788 1.00 38.12 385 THR A CA 1
ATOM 3085 C C . THR A 1 385 ? 2.700 -10.851 -32.270 1.00 38.12 385 THR A C 1
ATOM 3087 O O . THR A 1 385 ? 3.546 -11.531 -31.696 1.00 38.12 385 THR A O 1
ATOM 3090 N N . LEU A 1 386 ? 1.779 -10.148 -31.609 1.00 39.91 386 LEU A N 1
ATOM 3091 C CA . LEU A 1 386 ? 1.204 -10.676 -30.374 1.00 39.91 386 LEU A CA 1
ATOM 3092 C C . LEU A 1 386 ? 0.179 -11.751 -30.773 1.00 39.91 386 LEU A C 1
ATOM 3094 O O . LEU A 1 386 ? -1.023 -11.491 -30.793 1.00 39.91 386 LEU A O 1
ATOM 3098 N N . ASP A 1 387 ? 0.660 -12.933 -31.164 1.00 37.22 387 ASP A N 1
ATOM 3099 C CA . ASP A 1 387 ? -0.181 -14.128 -31.125 1.00 37.22 387 ASP A CA 1
ATOM 3100 C C . ASP A 1 387 ? -0.360 -14.466 -29.644 1.00 37.22 387 ASP A C 1
ATOM 3102 O O . ASP A 1 387 ? 0.503 -15.048 -28.988 1.00 37.22 387 ASP A O 1
ATOM 3106 N N . PHE A 1 388 ? -1.464 -13.978 -29.087 1.00 45.16 388 PHE A N 1
ATOM 3107 C CA . PHE A 1 388 ? -1.959 -14.418 -27.799 1.00 45.16 388 PHE A CA 1
ATOM 3108 C C . PHE A 1 388 ? -2.568 -15.805 -28.002 1.00 45.16 388 PHE A C 1
ATOM 3110 O O . PHE A 1 388 ? -3.693 -15.926 -28.493 1.00 45.16 388 PHE A O 1
ATOM 3117 N N . ASP A 1 389 ? -1.825 -16.847 -27.630 1.00 33.66 389 ASP A N 1
ATOM 3118 C CA . ASP A 1 389 ? -2.383 -18.185 -27.446 1.00 33.66 389 ASP A CA 1
ATOM 3119 C C . ASP A 1 389 ? -3.508 -18.104 -26.402 1.00 33.66 389 ASP A C 1
ATOM 3121 O O . ASP A 1 389 ? -3.288 -18.071 -25.192 1.00 33.66 389 ASP A O 1
ATOM 3125 N N . THR A 1 390 ? -4.740 -18.031 -26.902 1.00 38.75 390 THR A N 1
ATOM 3126 C CA . THR A 1 390 ? -5.988 -18.142 -26.135 1.00 38.75 390 THR A CA 1
ATOM 3127 C C . THR A 1 390 ? -6.510 -19.580 -26.097 1.00 38.75 390 THR A C 1
ATOM 3129 O O . THR A 1 390 ? -7.531 -19.851 -25.466 1.00 38.75 390 THR A O 1
ATOM 3132 N N . ASP A 1 391 ? -5.783 -20.538 -26.672 1.00 35.31 391 ASP A N 1
ATOM 3133 C CA . ASP A 1 391 ? -6.107 -21.958 -26.569 1.00 35.31 391 ASP A CA 1
ATOM 3134 C C . ASP A 1 391 ? -5.427 -22.569 -25.345 1.00 35.31 391 ASP A C 1
ATOM 3136 O O . ASP A 1 391 ? -4.360 -23.177 -25.408 1.00 35.31 391 ASP A O 1
ATOM 3140 N N . GLY A 1 392 ? -6.068 -22.381 -24.192 1.00 33.94 392 GLY A N 1
ATOM 3141 C CA . GLY A 1 392 ? -5.550 -22.930 -22.947 1.00 33.94 392 GLY A CA 1
ATOM 3142 C C . GLY A 1 392 ? -6.545 -23.212 -21.838 1.00 33.94 392 GLY A C 1
ATOM 3143 O O . GLY A 1 392 ? -6.203 -24.021 -20.997 1.00 33.94 392 GLY A O 1
ATOM 3144 N N . PHE A 1 393 ? -7.749 -22.630 -21.798 1.00 33.56 393 PHE A N 1
ATOM 3145 C CA . PHE A 1 393 ? -8.735 -22.972 -20.759 1.00 33.56 393 PHE A CA 1
ATOM 3146 C C . PHE A 1 393 ? -10.177 -22.811 -21.256 1.00 33.56 393 PHE A C 1
ATOM 3148 O O . PHE A 1 393 ? -10.898 -21.874 -20.919 1.00 33.56 393 PHE A O 1
ATOM 3155 N N . ARG A 1 394 ? -10.616 -23.792 -22.045 1.00 33.69 394 ARG A N 1
ATOM 3156 C CA . ARG A 1 394 ? -12.009 -24.249 -22.049 1.00 33.69 394 ARG A CA 1
ATOM 3157 C C . ARG A 1 394 ? -12.017 -25.725 -21.672 1.00 33.69 394 ARG A C 1
ATOM 3159 O O . ARG A 1 394 ? -11.792 -26.564 -2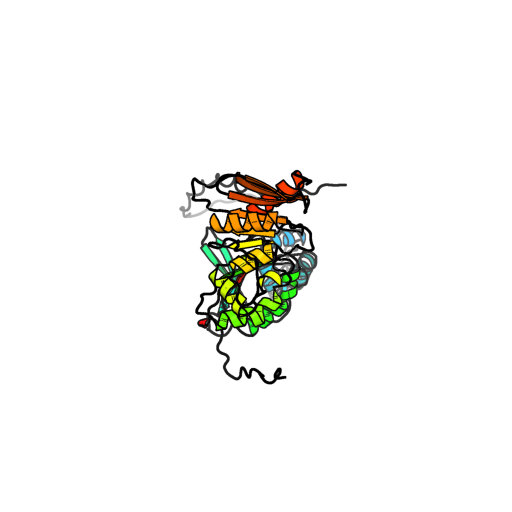2.537 1.00 33.69 394 ARG A O 1
ATOM 3166 N N . HIS A 1 395 ? -12.240 -26.006 -20.391 1.00 33.81 395 HIS A N 1
ATOM 3167 C CA . HIS A 1 395 ? -13.199 -26.998 -19.897 1.00 33.81 395 HIS A CA 1
ATOM 3168 C C . HIS A 1 395 ? -13.368 -26.881 -18.388 1.00 33.81 395 HIS A C 1
ATOM 3170 O O . HIS A 1 395 ? -12.335 -26.821 -17.686 1.00 33.81 395 HIS A O 1
#

Organism: Globodera rostochiensis (NCBI:txid31243)